Protein AF-M5T708-F1 (afdb_monomer)

pLDDT: mean 70.86, std 19.53, range [27.34, 96.56]

Radius of gyration: 54.2 Å; Cα contacts (8 Å, |Δi|>4): 271; chains: 1; bounding box: 134×101×184 Å

Structure (mmCIF, N/CA/C/O backbone):
data_AF-M5T708-F1
#
_entry.id   AF-M5T708-F1
#
loop_
_atom_site.group_PDB
_atom_site.id
_atom_site.type_symbol
_atom_site.label_atom_id
_atom_site.label_alt_id
_atom_site.label_comp_id
_atom_site.label_asym_id
_atom_site.label_entity_id
_atom_site.label_seq_id
_atom_site.pdbx_PDB_ins_code
_atom_site.Cartn_x
_atom_site.Cartn_y
_atom_site.Cartn_z
_atom_site.occupancy
_atom_site.B_iso_or_equiv
_atom_site.auth_seq_id
_atom_site.auth_comp_id
_atom_site.auth_asym_id
_atom_site.auth_atom_id
_atom_site.pdbx_PDB_model_num
ATOM 1 N N . MET A 1 1 ? 35.215 12.117 -60.799 1.00 65.81 1 MET A N 1
ATOM 2 C CA . MET A 1 1 ? 34.927 12.208 -59.351 1.00 65.81 1 MET A CA 1
ATOM 3 C C . MET A 1 1 ? 35.891 11.273 -58.644 1.00 65.81 1 MET A C 1
ATOM 5 O O . MET A 1 1 ? 35.954 10.116 -59.030 1.00 65.81 1 MET A O 1
ATOM 9 N N . ASP A 1 2 ? 36.689 11.785 -57.706 1.00 77.38 2 ASP A N 1
ATOM 10 C CA . ASP A 1 2 ? 37.780 11.027 -57.078 1.00 77.38 2 ASP A CA 1
ATOM 11 C C . ASP A 1 2 ? 37.228 9.922 -56.169 1.00 77.38 2 ASP A C 1
ATOM 13 O O . ASP A 1 2 ? 36.630 10.202 -55.129 1.00 77.38 2 ASP A O 1
ATOM 17 N N . GLU A 1 3 ? 37.458 8.663 -56.528 1.00 80.19 3 GLU A N 1
ATOM 18 C CA . GLU A 1 3 ? 36.994 7.487 -55.778 1.00 80.19 3 GLU A CA 1
ATOM 19 C C . GLU A 1 3 ? 37.507 7.463 -54.324 1.00 80.19 3 GLU A C 1
ATOM 21 O O . GLU A 1 3 ? 36.832 6.994 -53.406 1.00 80.19 3 GLU A O 1
ATOM 26 N N . ASN A 1 4 ? 38.657 8.094 -54.084 1.00 78.31 4 ASN A N 1
ATOM 27 C CA . ASN A 1 4 ? 39.236 8.267 -52.753 1.00 78.31 4 ASN A CA 1
ATOM 28 C C . ASN A 1 4 ? 38.406 9.198 -51.849 1.00 78.31 4 ASN A C 1
ATOM 30 O O . ASN A 1 4 ? 38.352 8.975 -50.640 1.00 78.31 4 ASN A O 1
ATOM 34 N N . LYS A 1 5 ? 37.709 10.201 -52.408 1.00 78.19 5 LYS A N 1
ATOM 35 C CA . LYS A 1 5 ? 36.825 11.089 -51.628 1.00 78.19 5 LYS A CA 1
ATOM 36 C C . LYS A 1 5 ? 35.564 10.361 -51.160 1.00 78.19 5 LYS A C 1
ATOM 38 O O . LYS A 1 5 ? 35.101 10.604 -50.049 1.00 78.19 5 LYS A O 1
ATOM 43 N N . LEU A 1 6 ? 35.046 9.433 -51.969 1.00 82.69 6 LEU A N 1
ATOM 44 C CA . LEU A 1 6 ? 33.891 8.607 -51.604 1.00 82.69 6 LEU A CA 1
ATOM 45 C C . LEU A 1 6 ? 34.240 7.616 -50.488 1.00 82.69 6 LEU A C 1
ATOM 47 O O . LEU A 1 6 ? 33.521 7.537 -49.496 1.00 82.69 6 LEU A O 1
ATOM 51 N N . ARG A 1 7 ? 35.376 6.916 -50.597 1.00 83.81 7 ARG A N 1
ATOM 52 C CA . ARG A 1 7 ? 35.823 5.954 -49.572 1.00 83.81 7 ARG A CA 1
ATOM 53 C C . ARG A 1 7 ? 36.089 6.623 -48.218 1.00 83.81 7 ARG A C 1
ATOM 55 O O . ARG A 1 7 ? 35.725 6.067 -47.185 1.00 83.81 7 ARG A O 1
ATOM 62 N N . PHE A 1 8 ? 36.652 7.834 -48.217 1.00 89.19 8 PHE A N 1
ATOM 63 C CA . PHE A 1 8 ? 36.848 8.618 -46.994 1.00 89.19 8 PHE A CA 1
ATOM 64 C C . PHE A 1 8 ? 35.517 9.059 -46.365 1.00 89.19 8 PHE A C 1
ATOM 66 O O . PHE A 1 8 ? 35.320 8.886 -45.163 1.00 89.19 8 PHE A O 1
ATOM 73 N N . GLY A 1 9 ? 34.575 9.562 -47.172 1.00 84.62 9 GLY A N 1
ATOM 74 C CA . GLY A 1 9 ? 33.250 9.968 -46.690 1.00 84.62 9 GLY A CA 1
ATOM 75 C C . GLY A 1 9 ? 32.458 8.814 -46.066 1.00 84.62 9 GLY A C 1
ATOM 76 O O . GLY A 1 9 ? 31.855 8.983 -45.007 1.00 84.62 9 GLY A O 1
ATOM 77 N N . VAL A 1 10 ? 32.521 7.622 -46.670 1.00 92.06 10 VAL A N 1
ATOM 78 C CA . VAL A 1 10 ? 31.885 6.413 -46.119 1.00 92.06 10 VAL A CA 1
ATOM 79 C C . VAL A 1 10 ? 32.538 6.000 -44.797 1.00 92.06 10 VAL A C 1
ATOM 81 O O . VAL A 1 10 ? 31.828 5.676 -43.849 1.00 92.06 10 VAL A O 1
ATOM 84 N N . GLY A 1 11 ? 33.869 6.073 -44.687 1.00 92.00 11 GLY A N 1
ATOM 85 C CA . GLY A 1 11 ? 34.576 5.764 -43.439 1.00 92.00 11 GLY A CA 1
ATOM 86 C C . GLY A 1 11 ? 34.154 6.663 -42.271 1.00 92.00 11 GLY A C 1
ATOM 87 O O . GLY A 1 11 ? 33.859 6.167 -41.185 1.00 92.00 11 GLY A O 1
ATOM 88 N N . VAL A 1 12 ? 34.050 7.976 -42.505 1.00 95.81 12 VAL A N 1
ATOM 89 C CA . VAL A 1 12 ? 33.601 8.939 -41.483 1.00 95.81 12 VAL A CA 1
ATOM 90 C C . VAL A 1 12 ? 32.153 8.676 -41.062 1.00 95.81 12 VAL A C 1
ATOM 92 O O . VAL A 1 12 ? 31.853 8.709 -39.870 1.00 95.81 12 VAL A O 1
ATOM 95 N N . LEU A 1 13 ? 31.266 8.356 -42.011 1.00 94.44 13 LEU A N 1
ATOM 96 C CA . LEU A 1 13 ? 29.866 8.035 -41.721 1.00 94.44 13 LEU A CA 1
ATOM 97 C C . LEU A 1 13 ? 29.739 6.803 -40.813 1.00 94.44 13 LEU A C 1
ATOM 99 O O . LEU A 1 13 ? 28.973 6.826 -39.854 1.00 94.44 13 LEU A O 1
ATOM 103 N N . VAL A 1 14 ? 30.502 5.741 -41.091 1.00 96.44 14 VAL A N 1
ATOM 104 C CA . VAL A 1 14 ? 30.469 4.503 -40.297 1.00 96.44 14 VAL A CA 1
ATOM 105 C C . VAL A 1 14 ? 30.963 4.755 -38.872 1.00 96.44 14 VAL A C 1
ATOM 107 O O . VAL A 1 14 ? 30.324 4.315 -37.919 1.00 96.44 14 VAL A O 1
ATOM 110 N N . ILE A 1 15 ? 32.051 5.512 -38.705 1.00 96.56 15 ILE A N 1
ATOM 111 C CA . ILE A 1 15 ? 32.574 5.861 -37.375 1.00 96.56 15 ILE A CA 1
ATOM 112 C C . ILE A 1 15 ? 31.573 6.734 -36.609 1.00 96.56 15 ILE A C 1
ATOM 114 O O . ILE A 1 15 ? 31.334 6.492 -35.426 1.00 96.56 15 ILE A O 1
ATOM 118 N N . ALA A 1 16 ? 30.943 7.706 -37.274 1.00 95.94 16 ALA A N 1
ATOM 119 C CA . ALA A 1 16 ? 29.907 8.535 -36.666 1.00 95.94 16 ALA A CA 1
ATOM 120 C C . ALA A 1 16 ? 28.685 7.702 -36.245 1.00 95.94 16 ALA A C 1
ATOM 122 O O . ALA A 1 16 ? 28.181 7.882 -35.140 1.00 95.94 16 ALA A O 1
ATOM 123 N N . ALA A 1 17 ? 28.245 6.752 -37.076 1.00 96.06 17 ALA A N 1
ATOM 124 C CA . ALA A 1 17 ? 27.129 5.863 -36.762 1.00 96.06 17 ALA A CA 1
ATOM 125 C C . ALA A 1 17 ? 27.429 4.956 -35.558 1.00 96.06 17 ALA A C 1
ATOM 127 O O . ALA A 1 17 ? 26.584 4.814 -34.676 1.00 96.06 17 ALA A O 1
ATOM 128 N N . ILE A 1 18 ? 28.642 4.396 -35.476 1.00 96.31 18 ILE A N 1
ATOM 129 C CA . ILE A 1 18 ? 29.081 3.603 -34.318 1.00 96.31 18 ILE A CA 1
ATOM 130 C C . ILE A 1 18 ? 29.155 4.485 -33.066 1.00 96.31 18 ILE A C 1
ATOM 132 O O . ILE A 1 18 ? 28.648 4.095 -32.018 1.00 96.31 18 ILE A O 1
ATOM 136 N N . GLY A 1 19 ? 29.729 5.687 -33.171 1.00 95.88 19 GLY A N 1
ATOM 137 C CA . GLY A 1 19 ? 29.825 6.632 -32.057 1.00 95.88 19 GLY A CA 1
ATOM 138 C C . GLY A 1 19 ? 28.454 7.038 -31.514 1.00 95.88 19 GLY A C 1
ATOM 139 O O . GLY A 1 19 ? 28.223 6.968 -30.309 1.00 95.88 19 GLY A O 1
ATOM 140 N N . ILE A 1 20 ? 27.516 7.378 -32.402 1.00 95.12 20 ILE A N 1
ATOM 141 C CA . ILE A 1 20 ? 26.125 7.665 -32.035 1.00 95.12 20 ILE A CA 1
ATOM 142 C C . ILE A 1 20 ? 25.473 6.425 -31.413 1.00 95.12 20 ILE A C 1
ATOM 144 O O . ILE A 1 20 ? 24.814 6.553 -30.389 1.00 95.12 20 ILE A O 1
ATOM 148 N N . GLY A 1 21 ? 25.691 5.227 -31.964 1.00 90.94 21 GLY A N 1
ATOM 149 C CA . GLY A 1 21 ? 25.166 3.977 -31.409 1.00 90.94 21 GLY A CA 1
ATOM 150 C C . GLY A 1 21 ? 25.644 3.705 -29.980 1.00 90.94 21 GLY A C 1
ATOM 151 O O . GLY A 1 21 ? 24.837 3.357 -29.118 1.00 90.94 21 GLY A O 1
ATOM 152 N N . VAL A 1 22 ? 26.928 3.934 -29.693 1.00 89.31 22 VAL A N 1
ATOM 153 C CA . VAL A 1 22 ? 27.482 3.826 -28.334 1.00 89.31 22 VAL A CA 1
ATOM 154 C C . VAL A 1 22 ? 26.842 4.868 -27.417 1.00 89.31 22 VAL A C 1
ATOM 156 O O . VAL A 1 22 ? 26.322 4.505 -26.365 1.00 89.31 22 VAL A O 1
ATOM 159 N N . ILE A 1 23 ? 26.795 6.139 -27.828 1.00 89.38 23 ILE A N 1
ATOM 160 C CA . ILE A 1 23 ? 26.180 7.220 -27.040 1.00 89.38 23 ILE A CA 1
ATOM 161 C C . ILE A 1 23 ? 24.705 6.921 -26.745 1.00 89.38 23 ILE A C 1
ATOM 163 O O . ILE A 1 23 ? 24.274 7.073 -25.606 1.00 89.38 23 ILE A O 1
ATOM 167 N N . LEU A 1 24 ? 23.940 6.453 -27.734 1.00 89.38 24 LEU A N 1
ATOM 168 C CA . LEU A 1 24 ? 22.538 6.074 -27.562 1.00 89.38 24 LEU A CA 1
ATOM 169 C C . LEU A 1 24 ? 22.381 4.863 -26.640 1.00 89.38 24 LEU A C 1
ATOM 171 O O . LEU A 1 24 ? 21.472 4.851 -25.820 1.00 89.38 24 LEU A O 1
ATOM 175 N N . THR A 1 25 ? 23.279 3.878 -26.710 1.00 83.25 25 THR A N 1
ATOM 176 C CA . THR A 1 25 ? 23.277 2.727 -25.789 1.00 83.25 25 THR A CA 1
ATOM 177 C C . THR A 1 25 ? 23.507 3.169 -24.338 1.00 83.25 25 THR A C 1
ATOM 179 O O . THR A 1 25 ? 22.864 2.649 -23.423 1.00 83.25 25 THR A O 1
ATOM 182 N N . PHE A 1 26 ? 24.376 4.164 -24.121 1.00 76.88 26 PHE A N 1
ATOM 183 C CA . PHE A 1 26 ? 24.578 4.790 -22.810 1.00 76.88 26 PHE A CA 1
ATOM 184 C C . PHE A 1 26 ? 23.374 5.644 -22.377 1.00 76.88 26 PHE A C 1
ATOM 186 O O . PHE A 1 26 ? 22.957 5.552 -21.225 1.00 76.88 26 PHE A O 1
ATOM 193 N N . LEU A 1 27 ? 22.786 6.435 -23.285 1.00 77.12 27 LEU A N 1
ATOM 194 C CA . LEU A 1 27 ? 21.664 7.339 -22.997 1.00 77.12 27 LEU A CA 1
ATOM 195 C C . LEU A 1 27 ? 20.353 6.590 -22.709 1.00 77.12 27 LEU A C 1
ATOM 197 O O . LEU A 1 27 ? 19.624 6.967 -21.798 1.00 77.12 27 LEU A O 1
ATOM 201 N N . PHE A 1 28 ? 20.071 5.511 -23.444 1.00 77.62 28 PHE A N 1
ATOM 202 C CA . PHE A 1 28 ? 18.919 4.636 -23.203 1.00 77.62 28 PHE A CA 1
ATOM 203 C C . PHE A 1 28 ? 19.141 3.644 -22.056 1.00 77.62 28 PHE A C 1
ATOM 205 O O . PHE A 1 28 ? 18.260 2.840 -21.761 1.00 77.62 28 PHE A O 1
ATOM 212 N N . GLY A 1 29 ? 20.292 3.704 -21.379 1.00 57.59 29 GLY A N 1
ATOM 213 C CA . GLY A 1 29 ? 20.465 3.032 -20.098 1.00 57.59 29 GLY A CA 1
ATOM 214 C C . GLY A 1 29 ? 20.441 1.503 -20.172 1.00 57.59 29 GLY A C 1
ATOM 215 O O . GLY A 1 29 ? 20.159 0.858 -19.168 1.00 57.59 29 GLY A O 1
ATOM 216 N N . ALA A 1 30 ? 20.791 0.897 -21.311 1.00 57.97 30 ALA A N 1
ATOM 217 C CA . ALA A 1 30 ? 20.932 -0.561 -21.400 1.00 57.97 30 ALA A CA 1
ATOM 218 C C . ALA A 1 30 ? 22.165 -1.090 -20.630 1.00 57.97 30 ALA A C 1
ATOM 220 O O . ALA A 1 30 ? 22.247 -2.276 -20.322 1.00 57.97 30 ALA A O 1
ATOM 221 N N . PHE A 1 31 ? 23.122 -0.218 -20.292 1.00 52.19 31 PHE A N 1
ATOM 222 C CA . PHE A 1 31 ? 24.344 -0.573 -19.562 1.00 52.19 31 PHE A CA 1
ATOM 223 C C . PHE A 1 31 ? 24.228 -0.607 -18.016 1.00 52.19 31 PHE A C 1
ATOM 225 O O . PHE A 1 31 ? 24.833 -1.499 -17.419 1.00 52.19 31 PHE A O 1
ATOM 232 N N . PRO A 1 32 ? 23.466 0.270 -17.315 1.00 53.56 32 PRO A N 1
ATOM 233 C CA . PRO A 1 32 ? 23.330 0.188 -15.853 1.00 53.56 32 PRO A CA 1
ATOM 234 C C . PRO A 1 32 ? 22.730 -1.128 -15.332 1.00 53.56 32 PRO A C 1
ATOM 236 O O . PRO A 1 32 ? 23.045 -1.514 -14.210 1.00 53.56 32 PRO A O 1
ATOM 239 N N . ALA A 1 33 ? 21.958 -1.859 -16.144 1.00 55.50 33 ALA A N 1
ATOM 240 C CA . ALA A 1 33 ? 21.425 -3.176 -15.776 1.00 55.50 33 ALA A CA 1
ATOM 241 C C . ALA A 1 33 ? 22.508 -4.264 -15.606 1.00 55.50 33 ALA A C 1
ATOM 243 O O . ALA A 1 33 ? 22.257 -5.281 -14.972 1.00 55.50 33 ALA A O 1
ATOM 244 N N . ILE A 1 34 ? 23.710 -4.066 -16.160 1.00 54.88 34 ILE A N 1
ATOM 245 C CA . ILE A 1 34 ? 24.816 -5.038 -16.081 1.00 54.88 34 ILE A CA 1
ATOM 246 C C . ILE A 1 34 ? 25.791 -4.688 -14.944 1.00 54.88 34 ILE A C 1
ATOM 248 O O . ILE A 1 34 ? 26.519 -5.557 -14.462 1.00 54.88 34 ILE A O 1
ATOM 252 N N . LEU A 1 35 ? 25.822 -3.425 -14.499 1.00 61.12 35 LEU A N 1
ATOM 253 C CA . LEU A 1 35 ? 26.769 -2.960 -13.480 1.00 61.12 35 LEU A CA 1
ATOM 254 C C . LEU A 1 35 ? 26.179 -2.950 -12.064 1.00 61.12 35 LEU A C 1
ATOM 256 O O . LEU A 1 35 ? 26.911 -3.178 -11.098 1.00 61.12 35 LEU A O 1
ATOM 260 N N . ASN A 1 36 ? 24.871 -2.727 -11.930 1.00 63.16 36 ASN A N 1
ATOM 261 C CA . ASN A 1 36 ? 24.206 -2.844 -10.642 1.00 63.16 36 ASN A CA 1
ATOM 262 C C . ASN A 1 36 ? 23.998 -4.323 -10.335 1.00 63.16 36 ASN A C 1
ATOM 264 O O . ASN A 1 36 ? 23.251 -5.020 -11.016 1.00 63.16 36 ASN A O 1
ATOM 268 N N . ARG A 1 37 ? 24.697 -4.815 -9.310 1.00 78.94 37 ARG A N 1
ATOM 269 C CA . ARG A 1 37 ? 24.432 -6.144 -8.766 1.00 78.94 37 ARG A CA 1
ATOM 270 C C . ARG A 1 37 ? 23.042 -6.083 -8.146 1.00 78.94 37 ARG A C 1
ATOM 272 O O . ARG A 1 37 ? 22.867 -5.444 -7.116 1.00 78.94 37 ARG A O 1
ATOM 279 N N . GLU A 1 38 ? 22.072 -6.703 -8.794 1.00 87.38 38 GLU A N 1
ATOM 280 C CA . GLU A 1 38 ? 20.733 -6.899 -8.254 1.00 87.38 38 GLU A CA 1
ATOM 281 C C . GLU A 1 38 ? 20.582 -8.373 -7.857 1.00 87.38 38 GLU A C 1
ATOM 283 O O . GLU A 1 38 ? 21.207 -9.254 -8.452 1.00 87.38 38 GLU A O 1
ATOM 288 N N . TYR A 1 39 ? 19.789 -8.643 -6.825 1.00 91.06 39 TYR A N 1
ATOM 289 C CA . TYR A 1 39 ? 19.299 -9.986 -6.529 1.00 91.06 39 TYR A CA 1
ATOM 290 C C . TYR A 1 39 ? 17.790 -10.007 -6.729 1.00 91.06 39 TYR A C 1
ATOM 292 O O . TYR A 1 39 ? 17.096 -9.021 -6.480 1.00 91.06 39 TYR A O 1
ATOM 300 N N . THR A 1 40 ? 17.288 -11.123 -7.229 1.00 92.00 40 THR A N 1
ATOM 301 C CA . THR A 1 40 ? 15.877 -11.293 -7.549 1.00 92.00 40 THR A CA 1
ATOM 302 C C . THR A 1 40 ? 15.169 -12.030 -6.427 1.00 92.00 40 THR A C 1
ATOM 304 O O . THR A 1 40 ? 15.715 -12.977 -5.869 1.00 92.00 40 THR A O 1
ATOM 307 N N . LEU A 1 41 ? 13.963 -11.587 -6.090 1.00 93.75 41 LEU A N 1
ATOM 308 C CA . LEU A 1 41 ? 13.084 -12.225 -5.113 1.00 93.75 41 LEU A CA 1
ATOM 309 C C . LEU A 1 41 ? 11.742 -12.503 -5.764 1.00 93.75 41 LEU A C 1
ATOM 311 O O . LEU A 1 41 ? 11.220 -11.649 -6.474 1.00 93.75 41 LEU A O 1
ATOM 315 N N . THR A 1 42 ? 11.159 -13.662 -5.499 1.00 94.94 42 THR A N 1
ATOM 316 C CA . THR A 1 42 ? 9.852 -14.023 -6.040 1.00 94.94 42 THR A CA 1
ATOM 317 C C . THR A 1 42 ? 8.857 -14.155 -4.899 1.00 94.94 42 THR A C 1
ATOM 319 O O . THR A 1 42 ? 8.969 -15.046 -4.064 1.00 94.94 42 THR A O 1
ATOM 322 N N . VAL A 1 43 ? 7.869 -13.268 -4.844 1.00 94.69 43 VAL A N 1
ATOM 323 C CA . VAL A 1 43 ? 6.909 -13.214 -3.737 1.00 94.69 43 VAL A CA 1
ATOM 324 C C . VAL A 1 43 ? 5.504 -13.449 -4.266 1.00 94.69 43 VAL A C 1
ATOM 326 O O . VAL A 1 43 ? 5.077 -12.806 -5.226 1.00 94.69 43 VAL A O 1
ATOM 329 N N . TYR A 1 44 ? 4.769 -14.352 -3.630 1.00 94.50 44 TYR A N 1
ATOM 330 C CA . TYR A 1 44 ? 3.345 -14.523 -3.881 1.00 94.50 44 TYR A CA 1
ATOM 331 C C . TYR A 1 44 ? 2.499 -13.559 -3.040 1.00 94.50 44 TYR A C 1
ATOM 333 O O . TYR A 1 44 ? 2.760 -13.370 -1.852 1.00 94.50 44 TYR A O 1
ATOM 341 N N . PHE A 1 45 ? 1.459 -13.013 -3.669 1.00 93.88 45 PHE A N 1
ATOM 342 C CA . PHE A 1 45 ? 0.402 -12.228 -3.040 1.00 93.88 45 PHE A CA 1
ATOM 343 C C . PHE A 1 45 ? -0.969 -12.675 -3.551 1.00 93.88 45 PHE A C 1
ATOM 345 O O . PHE A 1 45 ? -1.122 -13.024 -4.723 1.00 93.88 45 PHE A O 1
ATOM 352 N N . ASP A 1 46 ? -2.000 -12.559 -2.715 1.00 91.94 46 ASP A N 1
ATOM 353 C CA . ASP A 1 46 ? -3.383 -12.829 -3.134 1.00 91.94 46 ASP A CA 1
ATOM 354 C C . ASP A 1 46 ? -3.893 -11.812 -4.174 1.00 91.94 46 ASP A C 1
ATOM 356 O O . ASP A 1 46 ? -4.721 -12.134 -5.024 1.00 91.94 46 ASP A O 1
ATOM 360 N N . SER A 1 47 ? -3.377 -10.578 -4.145 1.00 89.31 47 SER A N 1
ATOM 361 C CA . SER A 1 47 ? -3.701 -9.504 -5.091 1.00 89.31 47 SER A CA 1
ATOM 362 C C . SER A 1 47 ? -2.545 -8.502 -5.181 1.00 89.31 47 SER A C 1
ATOM 364 O O . SER A 1 47 ? -1.979 -8.127 -4.158 1.00 89.31 47 SER A O 1
ATOM 366 N N . ALA A 1 48 ? -2.228 -8.038 -6.395 1.00 92.06 48 ALA A N 1
ATOM 367 C CA . ALA A 1 48 ? -1.264 -6.956 -6.659 1.00 92.06 48 ALA A CA 1
ATOM 368 C C . ALA A 1 48 ? -1.945 -5.685 -7.180 1.00 92.06 48 ALA A C 1
ATOM 370 O O . ALA A 1 48 ? -1.376 -4.939 -7.971 1.00 92.06 48 ALA A O 1
ATOM 371 N N . GLU A 1 49 ? -3.191 -5.456 -6.776 1.00 89.12 49 GLU A N 1
ATOM 372 C CA . GLU A 1 49 ? -3.892 -4.212 -7.090 1.00 89.12 49 GLU A CA 1
ATOM 373 C C . GLU A 1 49 ? -3.051 -2.990 -6.694 1.00 89.12 49 GLU A C 1
ATOM 375 O O . GLU A 1 49 ? -2.420 -2.980 -5.636 1.00 89.12 49 GLU A O 1
ATOM 380 N N . GLY A 1 50 ? -3.010 -1.991 -7.577 1.00 87.81 50 GLY A N 1
ATOM 381 C CA . GLY A 1 50 ? -2.216 -0.775 -7.395 1.00 87.81 50 GLY A CA 1
ATOM 382 C C . GLY A 1 50 ? -0.702 -0.953 -7.579 1.00 87.81 50 GLY A C 1
ATOM 383 O O . GLY A 1 50 ? 0.025 0.039 -7.527 1.00 87.81 50 GLY A O 1
ATOM 384 N N . ILE A 1 51 ? -0.201 -2.172 -7.817 1.00 93.12 51 ILE A N 1
ATOM 385 C CA . ILE A 1 51 ? 1.208 -2.434 -8.135 1.00 93.12 51 ILE A CA 1
ATOM 386 C C . ILE A 1 51 ? 1.378 -2.631 -9.641 1.00 93.12 51 ILE A C 1
ATOM 388 O O . ILE A 1 51 ? 0.672 -3.410 -10.275 1.00 93.12 51 ILE A O 1
ATOM 392 N N . ASN A 1 52 ? 2.371 -1.949 -10.205 1.00 92.31 52 ASN A N 1
ATOM 393 C CA . ASN A 1 52 ? 2.719 -2.015 -11.615 1.00 92.31 52 ASN A CA 1
ATOM 394 C C . ASN A 1 52 ? 4.155 -2.521 -11.791 1.00 92.31 52 ASN A C 1
ATOM 396 O O . ASN A 1 52 ? 4.977 -2.502 -10.869 1.00 92.31 52 ASN A O 1
ATOM 400 N N . THR A 1 53 ? 4.495 -2.926 -13.014 1.00 92.31 53 THR A N 1
ATOM 401 C CA . THR A 1 53 ? 5.899 -3.123 -13.389 1.00 92.31 53 THR A CA 1
ATOM 402 C C . THR A 1 53 ? 6.673 -1.831 -13.131 1.00 92.31 53 THR A C 1
ATOM 404 O O . THR A 1 53 ? 6.205 -0.749 -13.485 1.00 92.31 53 THR A O 1
ATOM 407 N N . ASN A 1 54 ? 7.863 -1.945 -12.546 1.00 90.88 54 ASN A N 1
ATOM 408 C CA . ASN A 1 54 ? 8.722 -0.844 -12.107 1.00 90.88 54 ASN A CA 1
ATOM 409 C C . ASN A 1 54 ? 8.231 -0.062 -10.868 1.00 90.88 54 ASN A C 1
ATOM 411 O O . ASN A 1 54 ? 8.872 0.926 -10.499 1.00 90.88 54 ASN A O 1
ATOM 415 N N . SER A 1 55 ? 7.164 -0.503 -10.183 1.00 92.88 55 SER A N 1
ATOM 416 C CA . SER A 1 55 ? 6.795 0.047 -8.870 1.00 92.88 55 SER A CA 1
ATOM 417 C C . SER A 1 55 ? 7.980 -0.038 -7.897 1.00 92.88 55 SER A C 1
ATOM 419 O O . SER A 1 55 ? 8.679 -1.059 -7.872 1.00 92.88 55 SER A O 1
ATOM 421 N N . PRO A 1 56 ? 8.252 1.017 -7.107 1.00 93.25 56 PRO A N 1
ATOM 422 C CA . PRO A 1 56 ? 9.375 1.023 -6.182 1.00 93.25 56 PRO A CA 1
ATOM 423 C C . PRO A 1 56 ? 9.131 0.046 -5.029 1.00 93.25 56 PRO A C 1
ATOM 425 O O . PRO A 1 56 ? 8.035 -0.007 -4.474 1.00 93.25 56 PRO A O 1
ATOM 428 N N . VAL A 1 57 ? 10.181 -0.686 -4.657 1.00 95.00 57 VAL A N 1
ATOM 429 C CA . VAL A 1 57 ? 10.204 -1.500 -3.438 1.00 95.00 57 VAL A CA 1
ATOM 430 C C . VAL A 1 57 ? 10.933 -0.714 -2.367 1.00 95.00 57 VAL A C 1
ATOM 432 O O . VAL A 1 57 ? 12.070 -0.281 -2.584 1.00 95.00 57 VAL A O 1
ATOM 435 N N . LEU A 1 58 ? 10.271 -0.493 -1.237 1.00 94.44 58 LEU A N 1
ATOM 436 C CA . LEU A 1 58 ? 10.754 0.368 -0.166 1.00 94.44 58 LEU A CA 1
ATOM 437 C C . LEU A 1 58 ? 11.048 -0.439 1.102 1.00 94.44 58 LEU A C 1
ATOM 439 O O . LEU A 1 58 ? 10.463 -1.490 1.335 1.00 94.44 58 LEU A O 1
ATOM 443 N N . ARG A 1 59 ? 11.917 0.090 1.956 1.00 93.44 59 ARG A N 1
ATOM 444 C CA . ARG A 1 59 ? 12.008 -0.263 3.375 1.00 93.44 59 ARG A 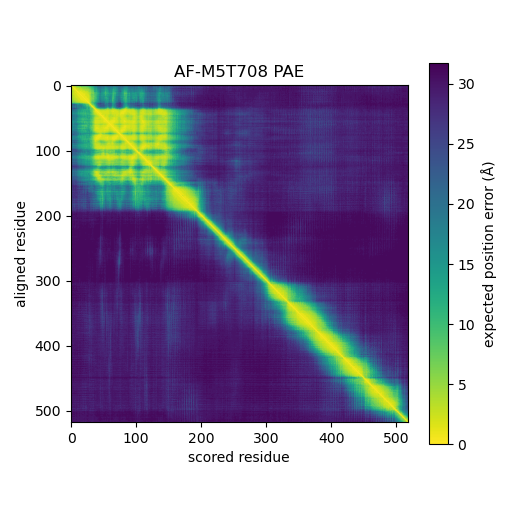CA 1
ATOM 445 C C . ARG A 1 59 ? 12.142 1.028 4.156 1.00 93.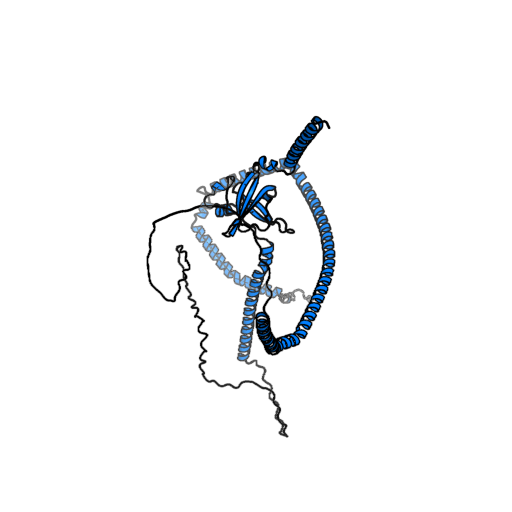44 59 ARG A C 1
ATOM 447 O O . ARG A 1 59 ? 13.021 1.826 3.837 1.00 93.44 59 ARG A O 1
ATOM 454 N N . ASP A 1 60 ? 11.286 1.225 5.154 1.00 89.31 60 ASP A N 1
ATOM 455 C CA . ASP A 1 60 ? 11.292 2.424 6.001 1.00 89.31 60 ASP A CA 1
ATOM 456 C C . ASP A 1 60 ? 11.313 3.732 5.166 1.00 89.31 60 ASP A C 1
ATOM 458 O O . ASP A 1 60 ? 11.999 4.698 5.493 1.00 89.31 60 ASP A O 1
ATOM 462 N N . GLY A 1 61 ? 10.615 3.740 4.020 1.00 88.50 61 GLY A N 1
ATOM 463 C CA . GLY A 1 61 ? 10.565 4.862 3.070 1.00 88.50 61 GLY A CA 1
ATOM 464 C C . GLY A 1 61 ? 11.749 4.985 2.096 1.00 88.50 61 GLY A C 1
ATOM 465 O O . GLY A 1 61 ? 11.698 5.802 1.176 1.00 88.50 61 GLY A O 1
ATOM 466 N N . VAL A 1 62 ? 12.797 4.169 2.234 1.00 91.81 62 VAL A N 1
ATOM 467 C CA . VAL A 1 62 ? 13.970 4.164 1.345 1.00 91.81 62 VAL A CA 1
ATOM 468 C C . VAL A 1 62 ? 13.785 3.143 0.229 1.00 91.81 62 VAL A C 1
ATOM 470 O O . VAL A 1 62 ? 13.474 1.983 0.487 1.00 91.81 62 VAL A O 1
ATOM 473 N N . LYS A 1 63 ? 14.016 3.549 -1.024 1.00 93.19 63 LYS A N 1
ATOM 474 C CA . LYS A 1 63 ? 13.965 2.641 -2.176 1.00 93.19 63 LYS A CA 1
ATOM 475 C C . LYS A 1 63 ? 15.123 1.644 -2.134 1.00 93.19 63 LYS A C 1
ATOM 477 O O . LYS A 1 63 ? 16.279 2.043 -2.216 1.00 93.19 63 LYS A O 1
ATOM 482 N N . ILE A 1 64 ? 14.786 0.358 -2.077 1.00 94.50 64 ILE A N 1
ATOM 483 C CA . ILE A 1 64 ? 15.727 -0.774 -2.041 1.00 94.50 64 ILE A CA 1
ATOM 484 C C . ILE A 1 64 ? 15.601 -1.701 -3.259 1.00 94.50 64 ILE A C 1
ATOM 486 O O . ILE A 1 64 ? 16.356 -2.660 -3.392 1.00 94.50 64 ILE A O 1
ATOM 490 N N . GLY A 1 65 ? 14.651 -1.429 -4.154 1.00 93.81 65 GLY A N 1
ATOM 491 C CA . GLY A 1 65 ? 14.443 -2.230 -5.352 1.00 93.81 65 GLY A CA 1
ATOM 492 C C . GLY A 1 65 ? 13.289 -1.732 -6.212 1.00 93.81 65 GLY A C 1
ATOM 493 O O . GLY A 1 65 ? 12.810 -0.597 -6.074 1.00 93.81 65 GLY A O 1
ATOM 494 N N . ARG A 1 66 ? 12.842 -2.599 -7.117 1.00 93.75 66 ARG A N 1
ATOM 495 C CA . ARG A 1 66 ? 11.694 -2.383 -8.003 1.00 93.75 66 ARG A CA 1
ATOM 496 C C . ARG A 1 66 ? 11.005 -3.700 -8.343 1.00 93.75 66 ARG A C 1
ATOM 498 O O . ARG A 1 66 ? 11.640 -4.749 -8.372 1.00 93.75 66 ARG A O 1
ATOM 505 N N . VAL A 1 67 ? 9.720 -3.637 -8.660 1.00 95.50 67 VAL A N 1
ATOM 506 C CA . VAL A 1 67 ? 8.997 -4.767 -9.249 1.00 95.50 67 VAL A CA 1
ATOM 507 C C . VAL A 1 67 ? 9.468 -4.940 -10.692 1.00 95.50 67 VAL A C 1
ATOM 509 O O . VAL A 1 67 ? 9.350 -4.019 -11.497 1.00 95.50 67 VAL A O 1
ATOM 512 N N . SER A 1 68 ? 10.036 -6.094 -11.021 1.00 93.81 68 SER A N 1
ATOM 513 C CA . SER A 1 68 ? 10.505 -6.424 -12.368 1.00 93.81 68 SER A CA 1
ATOM 514 C C . SER A 1 68 ? 9.407 -7.052 -13.221 1.00 93.81 68 SER A C 1
ATOM 516 O O . SER A 1 68 ? 9.303 -6.713 -14.395 1.00 93.81 68 SER A O 1
ATOM 518 N N . ASP A 1 69 ? 8.609 -7.955 -12.647 1.00 95.00 69 ASP A N 1
ATOM 519 C CA . ASP A 1 69 ? 7.581 -8.706 -13.374 1.00 95.00 69 ASP A CA 1
ATOM 520 C C . ASP A 1 69 ? 6.397 -9.070 -12.467 1.00 95.00 69 ASP A C 1
ATOM 522 O O . ASP A 1 69 ? 6.548 -9.154 -11.244 1.00 95.00 69 ASP A O 1
ATOM 526 N N . ILE A 1 70 ? 5.222 -9.263 -13.072 1.00 95.56 70 ILE A N 1
ATOM 527 C CA . ILE A 1 70 ? 3.976 -9.639 -12.395 1.00 95.56 70 ILE A CA 1
ATOM 528 C C . ILE A 1 70 ? 3.299 -10.741 -13.213 1.00 95.56 70 ILE A C 1
ATOM 530 O O . ILE A 1 70 ? 2.857 -10.508 -14.337 1.00 95.56 70 ILE A O 1
ATOM 534 N N . GLN A 1 71 ? 3.169 -11.933 -12.632 1.00 95.12 71 GLN A N 1
ATOM 535 C CA . GLN A 1 71 ? 2.562 -13.090 -13.290 1.00 95.12 71 GLN A CA 1
ATOM 536 C C . GLN A 1 71 ? 1.296 -13.532 -12.559 1.00 95.12 71 GLN A C 1
ATOM 538 O O . GLN A 1 71 ? 1.302 -13.757 -11.349 1.00 95.12 71 GLN A O 1
ATOM 543 N N . LEU A 1 72 ? 0.198 -13.689 -13.299 1.00 94.81 72 LEU A N 1
ATOM 544 C CA . LEU A 1 72 ? -1.043 -14.246 -12.765 1.00 94.81 72 LEU A CA 1
ATOM 545 C C . LEU A 1 72 ? -0.934 -15.771 -12.683 1.00 94.81 72 LEU A C 1
ATOM 547 O O . LEU A 1 72 ? -0.538 -16.417 -13.654 1.00 94.81 72 LEU A O 1
ATOM 551 N N . ARG A 1 73 ? -1.327 -16.357 -11.549 1.00 92.56 73 ARG A N 1
ATOM 552 C CA . ARG A 1 73 ? -1.328 -17.815 -11.388 1.00 92.56 73 ARG A CA 1
ATOM 553 C C . ARG A 1 73 ? -2.709 -18.396 -11.717 1.00 92.56 73 ARG A C 1
ATOM 555 O O . ARG A 1 73 ? -3.711 -17.829 -11.285 1.00 92.56 73 ARG A O 1
ATOM 562 N N . PRO A 1 74 ? -2.793 -19.551 -12.406 1.00 89.50 74 PRO A N 1
ATOM 563 C CA . PRO A 1 74 ? -4.072 -20.203 -12.715 1.00 89.50 74 PRO A CA 1
ATOM 564 C C . PRO A 1 74 ? -4.891 -20.583 -11.474 1.00 89.50 74 PRO A C 1
ATOM 566 O O . PRO A 1 74 ? -6.115 -20.625 -11.529 1.00 89.50 74 PRO A O 1
ATOM 569 N N . GLU A 1 75 ? -4.211 -20.859 -10.361 1.00 88.94 75 GLU A N 1
ATOM 570 C CA . GLU A 1 75 ? -4.808 -21.263 -9.082 1.00 88.94 75 GLU A CA 1
ATOM 571 C C . GLU A 1 75 ? -5.322 -20.074 -8.250 1.00 88.94 75 GLU A C 1
ATOM 573 O O . GLU A 1 75 ? -5.966 -20.279 -7.224 1.00 88.94 75 GLU A O 1
ATOM 578 N N . GLY A 1 76 ? -5.063 -18.838 -8.689 1.00 87.56 76 GLY A N 1
ATOM 579 C CA . GLY A 1 76 ? -5.391 -17.618 -7.957 1.00 87.56 76 GLY A CA 1
ATOM 580 C C . GLY A 1 76 ? -4.166 -16.875 -7.414 1.00 87.56 76 GLY A C 1
ATOM 581 O O . GLY A 1 76 ? -3.090 -17.444 -7.171 1.00 87.56 76 GLY A O 1
ATOM 582 N N . GLY A 1 77 ? -4.355 -15.564 -7.257 1.00 90.50 77 GLY A N 1
ATOM 583 C CA . GLY A 1 77 ? -3.333 -14.601 -6.863 1.00 90.50 77 GLY A CA 1
ATOM 584 C C . GLY A 1 77 ? -2.215 -14.420 -7.893 1.00 90.50 77 GLY A C 1
ATOM 585 O O . GLY A 1 77 ? -2.306 -14.844 -9.049 1.00 90.50 77 GLY A O 1
ATOM 586 N N . VAL A 1 78 ? -1.158 -13.733 -7.477 1.00 94.38 78 VAL A N 1
ATOM 587 C CA . VAL A 1 78 ? -0.119 -13.199 -8.361 1.00 94.38 78 VAL A CA 1
ATOM 588 C C . VAL A 1 78 ? 1.272 -13.429 -7.793 1.00 94.38 78 VAL A C 1
ATOM 590 O O . VAL A 1 78 ? 1.496 -13.407 -6.585 1.00 94.38 78 VAL A O 1
ATOM 593 N N . LEU A 1 79 ? 2.216 -13.652 -8.695 1.00 95.06 79 LEU A N 1
ATOM 594 C CA . LEU A 1 79 ? 3.627 -13.810 -8.406 1.00 95.06 79 LEU A CA 1
ATOM 595 C C . LEU A 1 79 ? 4.349 -12.535 -8.838 1.00 95.06 79 LEU A C 1
ATOM 597 O O . LEU A 1 79 ? 4.329 -12.192 -10.020 1.00 95.06 79 LEU A O 1
ATOM 601 N N . LEU A 1 80 ? 4.970 -11.828 -7.898 1.00 95.88 80 LEU A N 1
ATOM 602 C CA . LEU A 1 80 ? 5.804 -10.673 -8.209 1.00 95.88 80 LEU A CA 1
ATOM 603 C C . LEU A 1 80 ? 7.273 -11.068 -8.182 1.00 95.88 80 LEU A C 1
ATOM 605 O O . LEU A 1 80 ? 7.760 -11.602 -7.186 1.00 95.88 80 LEU A O 1
ATOM 609 N N . THR A 1 81 ? 7.989 -10.730 -9.248 1.00 95.62 81 THR A N 1
ATOM 610 C CA . THR A 1 81 ? 9.450 -10.786 -9.279 1.00 95.62 81 THR A CA 1
ATOM 611 C C . THR A 1 81 ? 9.994 -9.411 -8.923 1.00 95.62 81 THR A C 1
ATOM 613 O O . THR A 1 81 ? 9.753 -8.436 -9.633 1.00 95.62 81 THR A O 1
ATOM 616 N N . LEU A 1 82 ? 10.730 -9.314 -7.823 1.00 95.19 82 LEU A N 1
ATOM 617 C CA . LEU A 1 82 ? 11.344 -8.093 -7.319 1.00 95.19 82 LEU A CA 1
ATOM 618 C C . LEU A 1 82 ? 12.825 -8.089 -7.685 1.00 95.19 82 LEU A C 1
ATOM 620 O O . LEU A 1 82 ? 13.534 -9.047 -7.396 1.00 95.19 82 LEU A O 1
ATOM 624 N N . ALA A 1 83 ? 13.293 -7.005 -8.289 1.00 93.44 83 ALA A N 1
ATOM 625 C CA . ALA A 1 83 ? 14.705 -6.736 -8.502 1.00 93.44 83 ALA A CA 1
ATOM 626 C C . ALA A 1 83 ? 15.209 -5.832 -7.371 1.00 93.44 83 ALA A C 1
ATOM 628 O O . ALA A 1 83 ? 14.832 -4.659 -7.279 1.00 93.44 83 ALA A O 1
ATOM 629 N N . MET A 1 84 ? 16.021 -6.401 -6.484 1.00 93.69 84 MET A N 1
ATOM 630 C CA . MET A 1 84 ? 16.515 -5.770 -5.264 1.00 93.69 84 MET A CA 1
ATOM 631 C C . MET A 1 84 ? 17.971 -5.346 -5.434 1.00 93.69 84 MET A C 1
ATOM 633 O O . MET A 1 84 ? 18.769 -6.073 -6.017 1.00 93.69 84 MET A O 1
ATOM 637 N N . ASP A 1 85 ? 18.344 -4.196 -4.886 1.00 92.12 85 ASP A N 1
ATOM 638 C CA . ASP A 1 85 ? 19.723 -3.706 -4.923 1.00 92.12 85 ASP A CA 1
ATOM 639 C C . ASP A 1 85 ? 20.627 -4.525 -3.980 1.00 92.12 85 ASP A C 1
ATOM 641 O O . ASP A 1 85 ? 20.380 -4.590 -2.775 1.00 92.12 85 ASP A O 1
ATOM 645 N N . ALA A 1 86 ? 21.712 -5.124 -4.489 1.00 86.88 86 ALA A N 1
ATOM 646 C CA . ALA A 1 86 ? 22.627 -5.935 -3.680 1.00 86.88 86 ALA A CA 1
ATOM 647 C C . ALA A 1 86 ? 23.426 -5.139 -2.636 1.00 86.88 86 ALA A C 1
ATOM 649 O O . ALA A 1 86 ? 24.017 -5.757 -1.744 1.00 86.88 86 ALA A O 1
ATOM 650 N N . GLN A 1 87 ? 23.450 -3.802 -2.705 1.00 85.81 87 GLN A N 1
ATOM 651 C CA . GLN A 1 87 ? 23.963 -2.973 -1.606 1.00 85.81 87 GLN A CA 1
ATOM 652 C C . GLN A 1 87 ? 23.096 -3.113 -0.344 1.00 85.81 87 GLN A C 1
ATOM 654 O O . GLN A 1 87 ? 23.599 -3.004 0.774 1.00 85.81 87 GLN A O 1
ATOM 659 N N . HIS A 1 88 ? 21.808 -3.423 -0.517 1.00 85.75 88 HIS A N 1
ATOM 660 C CA . HIS A 1 88 ? 20.804 -3.513 0.534 1.00 85.75 88 HIS A CA 1
ATOM 661 C C . HIS A 1 88 ? 20.345 -4.967 0.721 1.00 85.75 88 HIS A C 1
ATOM 663 O O . HIS A 1 88 ? 19.275 -5.383 0.270 1.00 85.75 88 HIS A O 1
ATOM 669 N N . LYS A 1 89 ? 21.158 -5.764 1.424 1.00 87.00 89 LYS A N 1
ATOM 670 C CA . LYS A 1 89 ? 20.793 -7.144 1.786 1.00 87.00 89 LYS A CA 1
ATOM 671 C C . LYS A 1 89 ? 19.707 -7.155 2.857 1.00 87.00 89 LYS A C 1
ATOM 673 O O . LYS A 1 89 ? 19.943 -6.703 3.976 1.00 87.00 89 LYS A O 1
ATOM 678 N N . MET A 1 90 ? 18.533 -7.671 2.511 1.00 90.00 90 MET A N 1
ATOM 679 C CA . MET A 1 90 ? 17.404 -7.826 3.429 1.00 90.00 90 MET A CA 1
ATOM 680 C C . MET A 1 90 ? 17.450 -9.199 4.107 1.00 90.00 90 MET A C 1
ATOM 682 O O . MET A 1 90 ? 17.945 -10.160 3.521 1.00 90.00 90 MET A O 1
ATOM 686 N N . THR A 1 91 ? 16.951 -9.292 5.338 1.00 91.38 91 THR A N 1
ATOM 687 C CA . THR A 1 91 ? 16.779 -10.562 6.065 1.00 91.38 91 THR A CA 1
ATOM 688 C C . THR A 1 91 ? 15.300 -10.909 6.196 1.00 91.38 91 THR A C 1
ATOM 690 O O . THR A 1 91 ? 14.446 -10.034 6.032 1.00 91.38 91 THR A O 1
ATOM 693 N N . HIS A 1 92 ? 14.996 -12.166 6.519 1.00 89.94 92 HIS A N 1
ATOM 694 C CA . HIS A 1 92 ? 13.618 -12.662 6.611 1.00 89.94 92 HIS A CA 1
ATOM 695 C C . HIS A 1 92 ? 12.808 -12.046 7.762 1.00 89.94 92 HIS A C 1
ATOM 697 O O . HIS A 1 92 ? 11.585 -12.131 7.760 1.00 89.94 92 HIS A O 1
ATOM 703 N N . GLN A 1 93 ? 13.452 -11.340 8.701 1.00 90.88 93 GLN A N 1
ATOM 704 C CA . GLN A 1 93 ? 12.754 -10.494 9.680 1.00 90.88 93 GLN A CA 1
ATOM 705 C C . GLN A 1 93 ? 11.891 -9.396 9.022 1.00 90.88 93 GLN A C 1
ATOM 707 O O . GLN A 1 93 ? 10.989 -8.848 9.660 1.00 90.88 93 GLN A O 1
ATOM 712 N N . TYR A 1 94 ? 12.208 -9.029 7.774 1.00 92.06 94 TYR A N 1
ATOM 713 C CA . TYR A 1 94 ? 11.456 -8.059 6.993 1.00 92.06 94 TYR A CA 1
ATOM 714 C C . TYR A 1 94 ? 10.539 -8.771 6.006 1.00 92.06 94 TYR A C 1
ATOM 716 O O . TYR A 1 94 ? 11.000 -9.495 5.120 1.00 92.06 94 TYR A O 1
ATOM 724 N N . ILE A 1 95 ? 9.244 -8.509 6.131 1.00 92.12 95 ILE A N 1
ATOM 725 C CA . ILE A 1 95 ? 8.194 -9.151 5.349 1.00 92.12 95 ILE A CA 1
ATOM 726 C C . ILE A 1 95 ? 7.671 -8.168 4.300 1.00 92.12 95 ILE A C 1
ATOM 728 O O . ILE A 1 95 ? 7.400 -7.010 4.637 1.00 92.12 95 ILE A O 1
ATOM 732 N N . PRO A 1 96 ? 7.529 -8.601 3.035 1.00 93.62 96 PRO A N 1
ATOM 733 C CA . PRO A 1 96 ? 6.992 -7.760 1.982 1.00 93.62 96 PRO A CA 1
ATOM 734 C C . PRO A 1 96 ? 5.482 -7.566 2.165 1.00 93.62 96 PRO A C 1
ATOM 736 O O . PRO A 1 96 ? 4.716 -8.523 2.299 1.00 93.62 96 PRO A O 1
ATOM 739 N N . GLN A 1 97 ? 5.055 -6.310 2.130 1.00 92.69 97 GLN A N 1
ATOM 740 C CA . GLN A 1 97 ? 3.670 -5.897 2.273 1.00 92.69 97 GLN A CA 1
ATOM 741 C C . GLN A 1 97 ? 3.286 -4.910 1.171 1.00 92.69 97 GLN A C 1
ATOM 743 O O . GLN A 1 97 ? 4.003 -3.946 0.907 1.00 92.69 97 GLN A O 1
ATOM 748 N N . ILE A 1 98 ? 2.136 -5.127 0.537 1.00 92.75 98 ILE A N 1
ATOM 749 C CA . ILE A 1 98 ? 1.528 -4.148 -0.366 1.00 92.75 98 ILE A CA 1
ATOM 750 C C . ILE A 1 98 ? 0.659 -3.226 0.482 1.00 92.75 98 ILE A C 1
ATOM 752 O O . ILE A 1 98 ? -0.380 -3.639 0.992 1.00 92.75 98 ILE A O 1
ATOM 756 N N . GLY A 1 99 ? 1.118 -1.993 0.663 1.00 86.81 99 GLY A N 1
ATOM 757 C CA . GLY A 1 99 ? 0.400 -0.924 1.344 1.00 86.81 99 GLY A CA 1
ATOM 758 C C . GLY A 1 99 ? -0.173 0.101 0.368 1.00 86.81 99 GLY A C 1
ATOM 759 O O . GLY A 1 99 ? -0.027 0.008 -0.854 1.00 86.81 99 GLY A O 1
ATOM 760 N N . ILE A 1 100 ? -0.805 1.129 0.924 1.00 80.50 100 ILE A N 1
ATOM 761 C CA . ILE A 1 100 ? -1.386 2.224 0.146 1.00 80.50 100 ILE A CA 1
ATOM 762 C C . ILE A 1 100 ? -0.285 3.225 -0.164 1.00 80.50 100 ILE A C 1
ATOM 764 O O . ILE A 1 100 ? 0.429 3.692 0.725 1.00 80.50 100 ILE A O 1
ATOM 768 N N . GLY A 1 101 ? -0.145 3.574 -1.433 1.00 75.19 101 GLY A N 1
ATOM 769 C CA . GLY A 1 101 ? 0.842 4.543 -1.859 1.00 75.19 101 GLY A CA 1
ATOM 770 C C . GLY A 1 101 ? 0.317 5.961 -1.807 1.00 75.19 101 GLY A C 1
ATOM 771 O O . GLY A 1 101 ? 0.793 6.776 -1.012 1.00 75.19 101 GLY A O 1
ATOM 772 N N . SER A 1 102 ? -0.611 6.248 -2.709 1.00 73.12 102 SER A N 1
ATOM 773 C CA . SER A 1 102 ? -1.147 7.576 -2.978 1.00 73.12 102 SER A CA 1
ATOM 774 C C . SER A 1 102 ? -2.667 7.522 -2.942 1.00 73.12 102 SER A C 1
ATOM 776 O O . SER A 1 102 ? -3.293 6.845 -3.751 1.00 73.12 102 SER A O 1
ATOM 778 N N . LEU A 1 103 ? -3.260 8.281 -2.021 1.00 69.56 103 LEU A N 1
ATOM 779 C CA . LEU A 1 103 ? -4.714 8.348 -1.838 1.00 69.56 103 LEU A CA 1
ATOM 780 C C . LEU A 1 103 ? -5.448 8.994 -3.018 1.00 69.56 103 LEU A C 1
ATOM 782 O O . LEU A 1 103 ? -6.643 8.790 -3.185 1.00 69.56 103 LEU A O 1
ATOM 786 N N . ILE A 1 104 ? -4.741 9.794 -3.818 1.00 74.06 104 ILE A N 1
ATOM 787 C CA . ILE A 1 104 ? -5.333 10.551 -4.926 1.00 74.06 104 ILE A CA 1
ATOM 788 C C . ILE A 1 104 ? -5.300 9.732 -6.218 1.00 74.06 104 ILE A C 1
ATOM 790 O O . ILE A 1 104 ? -6.242 9.781 -7.002 1.00 74.06 104 ILE A O 1
ATOM 794 N N . THR A 1 105 ? -4.211 8.995 -6.450 1.00 76.00 105 THR A N 1
ATOM 795 C CA . THR A 1 105 ? -4.011 8.231 -7.693 1.00 76.00 105 THR A CA 1
ATOM 796 C C . THR A 1 105 ? -4.404 6.764 -7.564 1.00 76.00 105 THR A C 1
ATOM 798 O O . THR A 1 105 ? -4.597 6.111 -8.583 1.00 76.00 105 THR A O 1
ATOM 801 N N . GLY A 1 106 ? -4.549 6.247 -6.338 1.00 74.38 106 GLY A N 1
ATOM 802 C CA . GLY A 1 106 ? -4.849 4.836 -6.086 1.00 74.38 106 GLY A CA 1
ATOM 803 C C . GLY A 1 106 ? -3.646 3.906 -6.270 1.00 74.38 106 GLY A C 1
ATOM 804 O O . GLY A 1 106 ? -3.808 2.690 -6.243 1.00 74.38 106 GLY A O 1
ATOM 805 N N . ASP A 1 107 ? -2.439 4.452 -6.455 1.00 81.94 107 ASP A N 1
ATOM 806 C CA . ASP A 1 107 ? -1.225 3.643 -6.556 1.00 81.94 107 ASP A CA 1
ATOM 807 C C . ASP A 1 107 ? -0.893 3.008 -5.203 1.00 81.94 107 ASP A C 1
ATOM 809 O O . ASP A 1 107 ? -0.949 3.670 -4.158 1.00 81.94 107 ASP A O 1
ATOM 813 N N . SER A 1 108 ? -0.464 1.750 -5.230 1.00 88.38 108 SER A N 1
ATOM 814 C CA . SER A 1 108 ? 0.021 1.019 -4.061 1.00 88.38 108 SER A CA 1
ATOM 815 C C . SER A 1 108 ? 1.544 1.062 -3.977 1.00 88.38 108 SER A C 1
ATOM 817 O O . SER A 1 108 ? 2.255 1.254 -4.967 1.00 88.38 108 SER A O 1
ATOM 819 N N . LYS A 1 109 ? 2.066 0.885 -2.764 1.00 89.75 109 LYS A N 1
ATOM 820 C CA . LYS A 1 109 ? 3.507 0.777 -2.501 1.00 89.75 109 LYS A CA 1
ATOM 821 C C . LYS A 1 109 ? 3.821 -0.624 -2.008 1.00 89.75 109 LYS A C 1
ATOM 823 O O . LYS A 1 109 ? 3.086 -1.162 -1.187 1.00 89.75 109 LYS A O 1
ATOM 828 N N . LEU A 1 110 ? 4.920 -1.196 -2.494 1.00 94.12 110 LEU A N 1
ATOM 829 C CA . LEU A 1 110 ? 5.466 -2.427 -1.935 1.00 94.12 110 LEU A CA 1
ATOM 830 C C . LEU A 1 110 ? 6.542 -2.063 -0.914 1.00 94.12 110 LEU A C 1
ATOM 832 O O . LEU A 1 110 ? 7.552 -1.453 -1.268 1.00 94.12 110 LEU A O 1
ATOM 836 N N . GLU A 1 111 ? 6.336 -2.445 0.339 1.00 93.94 111 GLU A N 1
ATOM 837 C CA . GLU A 1 111 ? 7.216 -2.096 1.449 1.00 93.94 111 GLU A CA 1
ATOM 838 C C . GLU A 1 111 ? 7.632 -3.341 2.233 1.00 93.94 111 GLU A C 1
ATOM 840 O O . GLU A 1 111 ? 6.828 -4.224 2.508 1.00 93.94 111 GLU A O 1
ATOM 845 N N . PHE A 1 112 ? 8.903 -3.420 2.605 1.00 94.06 112 PHE A N 1
ATOM 846 C CA . PHE A 1 112 ? 9.420 -4.422 3.525 1.00 94.06 112 PHE A CA 1
ATOM 847 C C . PHE A 1 112 ? 9.344 -3.860 4.940 1.00 94.06 112 PHE A C 1
ATOM 849 O O . PHE A 1 112 ? 10.130 -2.981 5.300 1.00 94.06 112 PHE A O 1
ATOM 856 N N . ARG A 1 113 ? 8.412 -4.373 5.747 1.00 92.44 113 ARG A N 1
ATOM 857 C CA . ARG A 1 113 ? 8.274 -3.986 7.157 1.00 92.44 113 ARG A CA 1
ATOM 858 C C . ARG A 1 113 ? 8.900 -5.020 8.071 1.00 92.44 113 ARG A C 1
ATOM 860 O O . ARG A 1 113 ? 8.883 -6.211 7.769 1.00 92.44 113 ARG A O 1
ATOM 867 N N . LYS A 1 114 ? 9.419 -4.580 9.214 1.00 91.94 114 LYS A N 1
ATOM 868 C CA . LYS A 1 114 ? 9.857 -5.504 10.260 1.00 91.94 114 LYS A CA 1
ATOM 869 C C . LYS A 1 114 ? 8.630 -6.196 10.858 1.00 91.94 114 LYS A C 1
ATOM 871 O O . LYS A 1 114 ? 7.689 -5.516 11.267 1.00 91.94 114 LYS A O 1
ATOM 876 N N . ALA A 1 115 ? 8.624 -7.522 10.869 1.00 88.56 115 ALA A N 1
ATOM 877 C CA . ALA A 1 115 ? 7.532 -8.292 11.448 1.00 88.56 115 ALA A CA 1
ATOM 878 C C . ALA A 1 115 ? 7.739 -8.523 12.948 1.00 88.56 115 ALA A C 1
ATOM 880 O O . ALA A 1 115 ? 8.867 -8.605 13.438 1.00 88.56 115 ALA A O 1
ATOM 881 N N . GLU A 1 116 ? 6.629 -8.623 13.676 1.00 90.06 116 GLU A N 1
ATOM 882 C CA . GLU A 1 116 ? 6.644 -8.939 15.103 1.00 90.06 116 GLU A CA 1
ATOM 883 C C . GLU A 1 116 ? 7.009 -10.420 15.323 1.00 90.06 116 GLU A C 1
ATOM 885 O O . GLU A 1 116 ? 6.642 -11.263 14.499 1.00 90.06 116 GLU A O 1
ATOM 890 N N . PRO A 1 117 ? 7.651 -10.797 16.447 1.00 85.62 117 PRO A N 1
ATOM 891 C CA . PRO A 1 117 ? 8.074 -12.182 16.693 1.00 85.62 117 PRO A CA 1
ATOM 892 C C . PRO A 1 117 ? 6.944 -13.211 16.547 1.00 85.62 117 PRO A C 1
ATOM 894 O O . PRO A 1 117 ? 7.108 -14.239 15.899 1.00 85.62 117 PRO A O 1
ATOM 897 N N . ARG A 1 118 ? 5.747 -12.883 17.052 1.00 85.56 118 ARG A N 1
ATOM 898 C CA . ARG A 1 118 ? 4.553 -13.745 16.958 1.00 85.56 118 ARG A CA 1
ATOM 899 C C . ARG A 1 118 ? 4.048 -13.939 15.529 1.00 85.56 118 ARG A C 1
ATOM 901 O O . ARG A 1 118 ? 3.335 -14.897 15.248 1.00 85.56 118 ARG A O 1
ATOM 908 N N . GLU A 1 119 ? 4.307 -12.974 14.655 1.00 85.44 119 GLU A N 1
ATOM 909 C CA . GLU A 1 119 ? 3.938 -13.046 13.245 1.00 85.44 119 GLU A CA 1
ATOM 910 C C . GLU A 1 119 ? 4.947 -13.902 12.478 1.00 85.44 119 GLU A C 1
ATOM 912 O O . GLU A 1 119 ? 4.544 -14.764 11.700 1.00 85.44 119 GLU A O 1
ATOM 917 N N . LEU A 1 120 ? 6.239 -13.733 12.772 1.00 83.88 120 LEU A N 1
ATOM 918 C CA . LEU A 1 120 ? 7.308 -14.569 12.230 1.00 83.88 120 LEU A CA 1
ATOM 919 C C . LEU A 1 120 ? 7.111 -16.044 12.603 1.00 83.88 120 LEU A C 1
ATOM 921 O O . LEU A 1 120 ? 7.173 -16.891 11.722 1.00 83.88 120 LEU A O 1
ATOM 925 N N . GLU A 1 121 ? 6.759 -16.354 13.854 1.00 84.56 121 GLU A N 1
ATOM 926 C CA . GLU A 1 121 ? 6.430 -17.724 14.291 1.00 84.56 121 GLU A CA 1
ATOM 927 C C . GLU A 1 121 ? 5.298 -18.357 13.465 1.00 84.56 121 GLU A C 1
ATOM 929 O O . GLU A 1 121 ? 5.340 -19.540 13.140 1.00 84.56 121 GLU A O 1
ATOM 934 N N . LYS A 1 122 ? 4.280 -17.579 13.079 1.00 84.25 122 LYS A N 1
ATOM 935 C CA . LYS A 1 122 ? 3.165 -18.092 12.266 1.00 84.25 122 LYS A CA 1
ATOM 936 C C . LYS A 1 122 ? 3.549 -18.332 10.811 1.00 84.25 122 LYS A C 1
ATOM 938 O O . LYS A 1 122 ? 2.972 -19.212 10.180 1.00 84.25 122 LYS A O 1
ATOM 943 N N . LEU A 1 123 ? 4.446 -17.512 10.272 1.00 82.00 123 LEU A N 1
ATOM 944 C CA . LEU A 1 123 ? 4.799 -17.520 8.852 1.00 82.00 123 LEU A CA 1
ATOM 945 C C . LEU A 1 123 ? 5.979 -18.443 8.544 1.00 82.00 123 LEU A C 1
ATOM 947 O O . LEU A 1 123 ? 5.972 -19.097 7.505 1.00 82.00 123 LEU A O 1
ATOM 951 N N . LEU A 1 124 ? 6.966 -18.505 9.440 1.00 79.94 124 LEU A N 1
ATOM 952 C CA . LEU A 1 124 ? 8.154 -19.353 9.319 1.00 79.94 124 LEU A CA 1
ATOM 953 C C . LEU A 1 124 ? 8.020 -20.680 10.085 1.00 79.94 124 LEU A C 1
ATOM 955 O O . LEU A 1 124 ? 8.799 -21.599 9.842 1.00 79.94 124 LEU A O 1
ATOM 959 N N . GLY A 1 125 ? 7.021 -20.820 10.964 1.00 79.44 125 GLY A N 1
ATOM 960 C CA . GLY A 1 125 ? 6.784 -22.052 11.715 1.00 79.44 125 GLY A CA 1
ATOM 961 C C . GLY A 1 125 ? 7.971 -22.408 12.611 1.00 79.44 125 GLY A C 1
ATOM 962 O O . GLY A 1 125 ? 8.409 -21.590 13.418 1.00 79.44 125 GLY A O 1
ATOM 963 N N . ASP A 1 126 ? 8.493 -23.625 12.447 1.00 71.81 126 ASP A N 1
ATOM 964 C CA . ASP A 1 126 ? 9.631 -24.142 13.219 1.00 71.81 126 ASP A CA 1
ATOM 965 C C . ASP A 1 126 ? 11.000 -23.646 12.701 1.00 71.81 126 ASP A C 1
ATOM 967 O O . ASP A 1 126 ? 12.000 -23.766 13.407 1.00 71.81 126 ASP A O 1
ATOM 971 N N . ASP A 1 127 ? 11.067 -23.045 11.507 1.00 73.62 127 ASP A N 1
ATOM 972 C CA . ASP A 1 127 ? 12.307 -22.548 10.887 1.00 73.62 127 ASP A CA 1
ATOM 973 C C . ASP A 1 127 ? 12.635 -21.104 11.329 1.00 73.62 127 ASP A C 1
ATOM 975 O O . ASP A 1 127 ? 12.878 -20.195 10.529 1.00 73.62 127 ASP A O 1
ATOM 979 N N . LEU A 1 128 ? 12.662 -20.872 12.644 1.00 73.12 128 LEU A N 1
ATOM 980 C CA . LEU A 1 128 ? 13.009 -19.569 13.234 1.00 73.12 128 LEU A CA 1
ATOM 981 C C . LEU A 1 128 ? 14.457 -19.140 12.934 1.00 73.12 128 LEU A C 1
ATOM 983 O O . LEU A 1 128 ? 14.757 -17.946 12.931 1.00 73.12 128 LEU A O 1
ATOM 987 N N . ASP A 1 129 ? 15.331 -20.086 12.588 1.00 78.44 129 ASP A N 1
ATOM 988 C CA . ASP A 1 129 ? 16.711 -19.820 12.163 1.00 78.44 129 ASP A CA 1
ATOM 989 C C . ASP A 1 129 ? 16.786 -19.037 10.837 1.00 78.44 129 ASP A C 1
ATOM 991 O O . ASP A 1 129 ? 17.810 -18.424 10.517 1.00 78.44 129 ASP A O 1
ATOM 995 N N . LEU A 1 130 ? 15.703 -19.015 10.049 1.00 78.50 130 LEU A N 1
ATOM 996 C CA . LEU A 1 130 ? 15.643 -18.249 8.805 1.00 78.50 130 LEU A CA 1
ATOM 997 C C . LEU A 1 130 ? 15.512 -16.741 9.044 1.00 78.50 130 LEU A C 1
ATOM 999 O O . LEU A 1 130 ? 15.926 -15.973 8.179 1.00 78.50 130 LEU A O 1
ATOM 1003 N N . VAL A 1 131 ? 15.010 -16.301 10.206 1.00 82.19 131 VAL A N 1
ATOM 1004 C CA . VAL A 1 131 ? 14.718 -14.885 10.512 1.00 82.19 131 VAL A CA 1
ATOM 1005 C C . VAL A 1 131 ? 15.945 -13.984 10.317 1.00 82.19 131 VAL A C 1
ATOM 1007 O O . VAL A 1 131 ? 15.853 -12.918 9.693 1.00 82.19 131 VAL A O 1
ATOM 1010 N N . ASP A 1 132 ? 17.105 -14.438 10.793 1.00 84.81 132 ASP A N 1
ATOM 1011 C CA . ASP A 1 132 ? 18.372 -13.704 10.706 1.00 84.81 132 ASP A CA 1
ATOM 1012 C C . ASP A 1 132 ? 19.115 -13.944 9.384 1.00 84.81 132 ASP A C 1
ATOM 1014 O O . ASP A 1 132 ? 20.078 -13.243 9.053 1.00 84.81 132 ASP A O 1
ATOM 1018 N N . ARG A 1 133 ? 18.659 -14.907 8.578 1.00 86.75 133 ARG A N 1
ATOM 1019 C CA . ARG A 1 133 ? 19.263 -15.211 7.286 1.00 86.75 133 ARG A CA 1
ATOM 1020 C C . ARG A 1 133 ? 18.906 -14.128 6.273 1.00 86.75 133 ARG A C 1
ATOM 1022 O O . ARG A 1 133 ? 17.757 -13.698 6.154 1.00 86.75 133 ARG A O 1
ATOM 1029 N N . THR A 1 134 ? 19.900 -13.700 5.498 1.00 88.19 134 THR A N 1
ATOM 1030 C CA . THR A 1 134 ? 19.668 -12.811 4.357 1.00 88.19 134 THR A CA 1
ATOM 1031 C C . THR A 1 134 ? 18.932 -13.547 3.252 1.00 88.19 134 THR A C 1
ATOM 1033 O O . THR A 1 134 ? 19.287 -14.688 2.949 1.00 88.19 134 THR A O 1
ATOM 1036 N N . TYR A 1 135 ? 18.004 -12.858 2.599 1.00 89.25 135 TYR A N 1
ATOM 1037 C CA . TYR A 1 135 ? 17.409 -13.331 1.362 1.00 89.25 135 TYR A CA 1
ATOM 1038 C C . TYR A 1 135 ? 18.487 -13.648 0.318 1.00 89.25 135 TYR A C 1
ATOM 1040 O O . TYR A 1 135 ? 19.508 -12.959 0.198 1.00 89.25 135 TYR A O 1
ATOM 1048 N N . SER A 1 136 ? 18.256 -14.722 -0.418 1.00 87.31 136 SER A N 1
ATOM 1049 C CA . SER A 1 136 ? 19.102 -15.240 -1.480 1.00 87.31 136 SER A CA 1
ATOM 1050 C C . SER A 1 136 ? 18.522 -14.907 -2.856 1.00 87.31 136 SER A C 1
ATOM 1052 O O . SER A 1 136 ? 17.361 -14.531 -2.997 1.00 87.31 136 SER A O 1
ATOM 1054 N N . ASN A 1 137 ? 19.368 -14.959 -3.884 1.00 88.38 137 ASN A N 1
ATOM 1055 C CA . ASN A 1 137 ? 18.928 -14.689 -5.249 1.00 88.38 137 ASN A CA 1
ATOM 1056 C C . ASN A 1 137 ? 17.984 -15.798 -5.736 1.00 88.38 137 ASN A C 1
ATOM 1058 O O . ASN A 1 137 ? 18.275 -16.969 -5.512 1.00 88.38 137 ASN A O 1
ATOM 1062 N N . GLU A 1 138 ? 16.920 -15.408 -6.440 1.00 86.94 138 GLU A N 1
ATOM 1063 C CA . GLU A 1 138 ? 15.863 -16.277 -6.984 1.00 86.94 138 GLU A CA 1
ATOM 1064 C C . GLU A 1 138 ? 15.046 -17.018 -5.918 1.00 86.94 138 GLU A C 1
ATOM 1066 O O . GLU A 1 138 ? 14.360 -17.999 -6.201 1.00 86.94 138 GLU A O 1
ATOM 1071 N N . GLU A 1 139 ? 15.086 -16.538 -4.678 1.00 88.31 139 GLU A N 1
ATOM 1072 C CA . GLU A 1 139 ? 14.351 -17.157 -3.586 1.00 88.31 139 GLU A CA 1
ATOM 1073 C C . GLU A 1 139 ? 12.847 -16.859 -3.681 1.00 88.31 139 GLU A C 1
ATOM 1075 O O . GLU A 1 139 ? 12.434 -15.763 -4.079 1.00 88.31 139 GLU A O 1
ATOM 1080 N N . TYR A 1 140 ? 12.031 -17.864 -3.348 1.00 87.31 140 TYR A N 1
ATOM 1081 C CA . TYR A 1 140 ? 10.574 -17.815 -3.426 1.00 87.31 140 TYR A CA 1
ATOM 1082 C C . TYR A 1 140 ? 9.932 -17.814 -2.039 1.00 87.31 140 TYR A C 1
ATOM 1084 O O . TYR A 1 140 ? 10.290 -18.627 -1.187 1.00 87.31 140 TYR A O 1
ATOM 1092 N N . PHE A 1 141 ? 8.907 -16.979 -1.858 1.00 85.50 141 PHE A N 1
ATOM 1093 C CA . PHE A 1 141 ? 8.159 -16.871 -0.605 1.00 85.50 141 PHE A CA 1
ATOM 1094 C C . PHE A 1 141 ? 6.663 -16.733 -0.850 1.00 85.50 141 PHE A C 1
ATOM 1096 O O . PHE A 1 141 ? 6.227 -16.003 -1.743 1.00 85.50 141 PHE A O 1
ATOM 1103 N N . ALA A 1 142 ? 5.873 -17.382 0.004 1.00 81.69 142 ALA A N 1
ATOM 1104 C CA . ALA A 1 142 ? 4.417 -17.400 -0.100 1.00 81.69 142 ALA A CA 1
ATOM 1105 C C . ALA A 1 142 ? 3.685 -16.497 0.907 1.00 81.69 142 ALA A C 1
ATOM 1107 O O . ALA A 1 142 ? 2.466 -16.570 1.010 1.00 81.69 142 ALA A O 1
ATOM 1108 N N . TYR A 1 143 ? 4.414 -15.667 1.657 1.00 81.06 143 TYR A N 1
ATOM 1109 C CA . TYR A 1 143 ? 3.881 -14.907 2.792 1.00 81.06 143 TYR A CA 1
ATOM 1110 C C . TYR A 1 143 ? 3.712 -13.399 2.526 1.00 81.06 143 TYR A C 1
ATOM 1112 O O . TYR A 1 143 ? 3.667 -12.610 3.470 1.00 81.06 143 TYR A O 1
ATOM 1120 N N . GLY A 1 144 ? 3.634 -12.972 1.261 1.00 83.62 144 GLY A N 1
ATOM 1121 C CA . GLY A 1 144 ? 3.351 -11.576 0.931 1.00 83.62 144 GLY A CA 1
ATOM 1122 C C . GLY A 1 144 ? 1.959 -11.164 1.413 1.00 83.62 144 GLY A C 1
ATOM 1123 O O . GLY A 1 144 ? 0.972 -11.833 1.113 1.00 83.62 144 GLY A O 1
ATOM 1124 N N . GLN A 1 145 ? 1.867 -10.060 2.157 1.00 85.12 145 GLN A N 1
ATOM 1125 C CA . GLN A 1 145 ? 0.592 -9.566 2.692 1.00 85.12 145 GLN A CA 1
ATOM 1126 C C . GLN A 1 145 ? 0.123 -8.317 1.950 1.00 85.12 145 GLN A C 1
ATOM 1128 O O . GLN A 1 145 ? 0.892 -7.378 1.753 1.00 85.12 145 GLN A O 1
ATOM 1133 N N . LYS A 1 146 ? -1.155 -8.248 1.585 1.00 85.50 146 LYS A N 1
ATOM 1134 C CA . LYS A 1 146 ? -1.780 -6.991 1.160 1.00 85.50 146 LYS A CA 1
ATOM 1135 C C . LYS A 1 146 ? -2.445 -6.355 2.376 1.00 85.50 146 LYS A C 1
ATOM 1137 O O . LYS A 1 146 ? -3.192 -7.023 3.081 1.00 85.50 146 LYS A O 1
ATOM 1142 N N . LEU A 1 147 ? -2.137 -5.090 2.647 1.00 82.12 147 LEU A N 1
ATOM 1143 C CA . LEU A 1 147 ? -2.877 -4.313 3.631 1.00 82.12 147 LEU A CA 1
ATOM 1144 C C . LEU A 1 147 ? -4.246 -3.981 3.038 1.00 82.12 147 LEU A C 1
ATOM 1146 O O . LEU A 1 147 ? -4.317 -3.435 1.934 1.00 82.12 147 LEU A O 1
ATOM 1150 N N . ASP A 1 148 ? -5.312 -4.307 3.763 1.00 73.81 148 ASP A N 1
ATOM 1151 C CA . ASP A 1 148 ? -6.658 -3.909 3.366 1.00 73.81 148 ASP A CA 1
ATOM 1152 C C . ASP A 1 148 ? -6.760 -2.383 3.297 1.00 73.81 148 ASP A C 1
ATOM 1154 O O . ASP A 1 148 ? -6.179 -1.658 4.112 1.00 73.81 148 ASP A O 1
ATOM 1158 N N . ASP A 1 149 ? -7.504 -1.890 2.309 1.00 68.31 149 ASP A N 1
ATOM 1159 C CA . ASP A 1 149 ? -7.727 -0.460 2.156 1.00 68.31 149 ASP A CA 1
ATOM 1160 C C . ASP A 1 149 ? -8.486 0.066 3.400 1.00 68.31 149 ASP A C 1
ATOM 1162 O O . ASP A 1 149 ? -9.588 -0.404 3.684 1.00 68.31 149 ASP A O 1
ATOM 1166 N N . PRO A 1 150 ? -7.968 1.043 4.160 1.00 65.50 150 PRO A N 1
ATOM 1167 C CA . PRO A 1 150 ? -8.641 1.634 5.310 1.00 65.50 150 PRO A CA 1
ATOM 1168 C C . PRO A 1 150 ? -9.977 2.281 4.935 1.00 65.50 150 PRO A C 1
ATOM 1170 O O . PRO A 1 150 ? -10.848 2.406 5.794 1.00 65.50 150 PRO A O 1
ATOM 1173 N N . PHE A 1 151 ? -10.190 2.652 3.670 1.00 68.31 151 PHE A N 1
ATOM 1174 C CA . PHE A 1 151 ? -11.491 3.113 3.191 1.00 68.31 151 PHE A CA 1
ATOM 1175 C C . PHE A 1 151 ? -12.477 1.958 3.001 1.00 68.31 151 PHE A C 1
ATOM 1177 O O . PHE A 1 151 ? -13.676 2.155 3.197 1.00 68.31 151 PHE A O 1
ATOM 1184 N N . SER A 1 152 ? -12.005 0.737 2.726 1.00 64.19 152 SER A N 1
ATOM 1185 C CA . SER A 1 152 ? -12.871 -0.450 2.724 1.00 64.19 152 SER A CA 1
ATOM 1186 C C . SER A 1 152 ? -13.472 -0.722 4.107 1.00 64.19 152 SER A C 1
ATOM 1188 O O . SER A 1 152 ? -14.623 -1.146 4.193 1.00 64.19 152 SER A O 1
ATOM 1190 N N . LEU A 1 153 ? -12.764 -0.365 5.188 1.00 62.75 153 LEU A N 1
ATOM 1191 C CA . LEU A 1 153 ? -13.309 -0.423 6.547 1.00 62.75 153 LEU A CA 1
ATOM 1192 C C . LEU A 1 153 ? -14.475 0.555 6.727 1.00 62.75 153 LEU A C 1
ATOM 1194 O O . LEU A 1 153 ? -15.473 0.188 7.338 1.00 62.75 153 LEU A O 1
ATOM 1198 N N . LEU A 1 154 ? -14.393 1.763 6.154 1.00 65.62 154 LEU A N 1
ATOM 1199 C CA . LEU A 1 154 ? -15.470 2.760 6.218 1.00 65.62 154 LEU A CA 1
ATOM 1200 C C . LEU A 1 154 ? -16.717 2.312 5.447 1.00 65.62 154 LEU A C 1
ATOM 1202 O O . LEU A 1 154 ? -17.832 2.504 5.931 1.00 65.62 154 LEU A O 1
ATOM 1206 N N . PHE A 1 155 ? -16.548 1.681 4.283 1.00 65.88 155 PHE A N 1
ATOM 1207 C CA . PHE A 1 155 ? -17.671 1.106 3.536 1.00 65.88 155 PHE A CA 1
ATOM 1208 C C . PHE A 1 155 ? -18.245 -0.143 4.225 1.00 65.88 155 PHE A C 1
ATOM 1210 O O . PHE A 1 155 ? -19.461 -0.327 4.246 1.00 65.88 155 PHE A O 1
ATOM 1217 N N . GLY A 1 156 ? -17.400 -0.949 4.875 1.00 66.62 156 GLY A N 1
ATOM 1218 C CA . GLY A 1 156 ? -17.818 -2.105 5.674 1.00 66.62 156 GLY A CA 1
ATOM 1219 C C . GLY A 1 156 ? -18.651 -1.747 6.913 1.00 66.62 156 GLY A C 1
ATOM 1220 O O . GLY A 1 156 ? -19.436 -2.572 7.384 1.00 66.62 156 GLY A O 1
ATOM 1221 N N . MET A 1 157 ? -18.567 -0.504 7.409 1.00 75.00 157 MET A N 1
ATOM 1222 C CA . MET A 1 157 ? -19.383 -0.047 8.542 1.00 75.00 157 MET A CA 1
ATOM 1223 C C . MET A 1 157 ? -20.888 -0.049 8.246 1.00 75.00 157 MET A C 1
ATO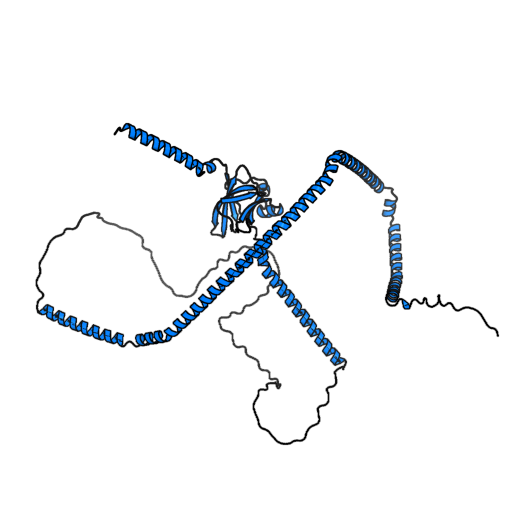M 1225 O O . MET A 1 157 ? -21.682 -0.034 9.189 1.00 75.00 157 MET A O 1
ATOM 1229 N N . GLU A 1 158 ? -21.316 -0.071 6.977 1.00 78.19 158 GLU A N 1
ATOM 1230 C CA . GLU A 1 158 ? -22.741 -0.123 6.636 1.00 78.19 158 GLU A CA 1
ATOM 1231 C C . GLU A 1 158 ? -23.408 -1.383 7.208 1.00 78.19 158 GLU A C 1
ATOM 1233 O O . GLU A 1 158 ? -24.476 -1.301 7.826 1.00 78.19 158 GLU A O 1
ATOM 1238 N N . ASP A 1 159 ? -22.770 -2.542 7.053 1.00 78.69 159 ASP A N 1
ATOM 1239 C CA . ASP A 1 159 ? -23.327 -3.820 7.494 1.00 78.69 159 ASP A CA 1
ATOM 1240 C C . ASP A 1 159 ? -23.376 -3.925 9.021 1.00 78.69 159 ASP A C 1
ATOM 1242 O O . ASP A 1 159 ? -24.366 -4.398 9.597 1.00 78.69 159 ASP A O 1
ATOM 1246 N N . GLU A 1 160 ? -22.350 -3.411 9.696 1.00 79.75 160 GLU A N 1
ATOM 1247 C CA . GLU A 1 160 ? -22.281 -3.388 11.154 1.00 79.75 160 GLU A CA 1
ATOM 1248 C C . GLU A 1 160 ? -23.268 -2.375 11.759 1.00 79.75 160 GLU A C 1
ATOM 1250 O O . GLU A 1 160 ? -23.967 -2.683 12.735 1.00 79.75 160 GLU A O 1
ATOM 1255 N N . MET A 1 161 ? -23.459 -1.215 11.117 1.00 84.06 161 MET A N 1
ATOM 1256 C CA . MET A 1 161 ? -24.536 -0.288 11.467 1.00 84.06 161 MET A CA 1
ATOM 1257 C C . MET A 1 161 ? -25.911 -0.927 11.249 1.00 84.06 161 MET A C 1
ATOM 1259 O O . MET A 1 161 ? -26.757 -0.863 12.142 1.00 84.06 161 MET A O 1
ATOM 1263 N N . ARG A 1 162 ? -26.153 -1.613 10.123 1.00 86.94 162 ARG A N 1
ATOM 1264 C CA . ARG A 1 162 ? -27.414 -2.342 9.866 1.00 86.94 162 ARG A CA 1
ATOM 1265 C C . ARG A 1 162 ? -27.678 -3.428 10.908 1.00 86.94 162 ARG A C 1
ATOM 1267 O O . ARG A 1 162 ? -28.836 -3.664 11.267 1.00 86.94 162 ARG A O 1
ATOM 1274 N N . SER A 1 163 ? -26.638 -4.113 11.380 1.00 83.44 163 SER A N 1
ATOM 1275 C CA . SER A 1 163 ? -26.731 -5.082 12.478 1.00 83.44 163 SER A CA 1
ATOM 1276 C C . SER A 1 163 ? -27.137 -4.396 13.785 1.00 83.44 163 SER A C 1
ATOM 1278 O O . SER A 1 163 ? -28.135 -4.769 14.404 1.00 83.44 163 SER A O 1
ATOM 1280 N N . THR A 1 164 ? -26.448 -3.311 14.135 1.00 84.19 164 THR A N 1
ATOM 1281 C CA . THR A 1 164 ? -26.739 -2.500 15.323 1.00 84.19 164 THR A CA 1
ATOM 1282 C C . THR A 1 164 ? -28.172 -1.953 15.298 1.00 84.19 164 THR A C 1
ATOM 1284 O O . THR A 1 164 ? -28.903 -2.092 16.278 1.00 84.19 164 THR A O 1
ATOM 1287 N N . PHE A 1 165 ? -28.642 -1.428 14.161 1.00 88.81 165 PHE A N 1
ATOM 1288 C CA . PHE A 1 165 ? -30.018 -0.943 13.995 1.00 88.81 165 PHE A CA 1
ATOM 1289 C C . PHE A 1 165 ? -31.073 -2.047 14.136 1.00 88.81 165 PHE A C 1
ATOM 1291 O O . PHE A 1 165 ? -32.153 -1.790 14.674 1.00 88.81 165 PHE A O 1
ATOM 1298 N N . ARG A 1 166 ? -30.789 -3.277 13.685 1.00 89.94 166 ARG A N 1
ATOM 1299 C CA . ARG A 1 166 ? -31.683 -4.428 13.907 1.00 89.94 166 ARG A CA 1
ATOM 1300 C C . ARG A 1 166 ? -31.757 -4.802 15.382 1.00 89.94 166 ARG A C 1
ATOM 1302 O O . ARG A 1 166 ? -32.859 -5.019 15.879 1.00 89.94 166 ARG A O 1
ATOM 1309 N N . SER A 1 167 ? -30.626 -4.813 16.081 1.00 91.44 167 SER A N 1
ATOM 1310 C CA . SER A 1 167 ? -30.578 -5.071 17.523 1.00 91.44 167 SER A CA 1
ATOM 1311 C C . SER A 1 167 ? -31.327 -4.000 18.321 1.00 91.44 167 SER A C 1
ATOM 1313 O O . SER A 1 167 ? -32.121 -4.334 19.198 1.00 91.44 167 SER A O 1
ATOM 1315 N N . ILE A 1 168 ? -31.164 -2.719 17.966 1.00 91.75 168 ILE A N 1
ATOM 1316 C CA . ILE A 1 168 ? -31.910 -1.607 18.578 1.00 91.75 168 ILE A CA 1
ATOM 1317 C C . ILE A 1 168 ? -33.414 -1.752 18.323 1.00 91.75 168 ILE A C 1
ATOM 1319 O O . ILE A 1 168 ? -34.212 -1.567 19.240 1.00 91.75 168 ILE A O 1
ATOM 1323 N N . ARG A 1 169 ? -33.820 -2.117 17.100 1.00 89.44 169 ARG A N 1
ATOM 1324 C CA . ARG A 1 169 ? -35.234 -2.349 16.776 1.00 89.44 169 ARG A CA 1
ATOM 1325 C C . ARG A 1 169 ? -35.812 -3.514 17.582 1.00 89.44 169 ARG A C 1
ATOM 1327 O O . ARG A 1 169 ? -36.870 -3.350 18.175 1.00 89.44 169 ARG A O 1
ATOM 1334 N N . GLY A 1 170 ? -35.086 -4.628 17.683 1.00 90.94 170 GLY A N 1
ATOM 1335 C CA . GLY A 1 170 ? -35.495 -5.778 18.495 1.00 90.94 170 GLY A CA 1
ATOM 1336 C C . GLY A 1 170 ? -35.629 -5.448 19.986 1.00 90.94 170 GLY A C 1
ATOM 1337 O O . GLY A 1 170 ? -36.587 -5.870 20.628 1.00 90.94 170 GLY A O 1
ATOM 1338 N N . ALA A 1 171 ? -34.725 -4.631 20.534 1.00 87.56 171 ALA A N 1
ATOM 1339 C CA . ALA A 1 171 ? -34.852 -4.125 21.900 1.00 87.56 171 ALA A CA 1
ATOM 1340 C C . ALA A 1 171 ? -36.070 -3.193 22.062 1.00 87.56 171 ALA A C 1
ATOM 1342 O O . ALA A 1 171 ? -36.778 -3.268 23.066 1.00 87.56 171 ALA A O 1
ATOM 1343 N N . GLY A 1 172 ? -36.345 -2.345 21.067 1.00 92.12 172 GLY A N 1
ATOM 1344 C CA . GLY A 1 172 ? -37.521 -1.474 21.043 1.00 92.12 172 GLY A CA 1
ATOM 1345 C C . GLY A 1 172 ? -38.842 -2.247 21.031 1.00 92.12 172 GLY A C 1
ATOM 1346 O O . GLY A 1 172 ? -39.768 -1.881 21.757 1.00 92.12 172 GLY A O 1
ATOM 1347 N N . ASP A 1 173 ? -38.911 -3.340 20.272 1.00 91.12 173 ASP A N 1
ATOM 1348 C CA . ASP A 1 173 ? -40.079 -4.225 20.238 1.00 91.12 173 ASP A CA 1
ATOM 1349 C C . ASP A 1 173 ? -40.310 -4.891 21.606 1.00 91.12 173 ASP A C 1
ATOM 1351 O O . ASP A 1 173 ? -41.420 -4.843 22.133 1.00 91.12 173 ASP A O 1
ATOM 1355 N N . ALA A 1 174 ? -39.252 -5.380 22.262 1.00 85.25 174 ALA A N 1
ATOM 1356 C CA . ALA A 1 174 ? -39.359 -5.945 23.610 1.00 85.25 174 ALA A CA 1
ATOM 1357 C C . ALA A 1 174 ? -39.862 -4.920 24.648 1.00 85.25 174 ALA A C 1
ATOM 1359 O O . ALA A 1 174 ? -40.708 -5.232 25.487 1.00 85.25 174 ALA A O 1
ATOM 1360 N N . VAL A 1 175 ? -39.385 -3.671 24.586 1.00 87.75 175 VAL A N 1
ATOM 1361 C CA . VAL A 1 175 ? -39.860 -2.587 25.466 1.00 87.75 175 VAL A CA 1
ATOM 1362 C C . VAL A 1 175 ? -41.329 -2.250 25.194 1.00 87.75 175 VAL A C 1
ATOM 1364 O O . VAL A 1 175 ? -42.096 -2.019 26.133 1.00 87.75 175 VAL A O 1
ATOM 1367 N N . LYS A 1 176 ? -41.747 -2.249 23.924 1.00 87.69 176 LYS A N 1
ATOM 1368 C CA . LYS A 1 176 ? -43.144 -2.031 23.529 1.00 87.69 176 LYS A CA 1
ATOM 1369 C C . LYS A 1 176 ? -44.061 -3.128 24.075 1.00 87.69 176 LYS A C 1
ATOM 1371 O O . LYS A 1 176 ? -45.117 -2.804 24.622 1.00 87.69 176 LYS A O 1
ATOM 1376 N N . ASP A 1 177 ? -43.646 -4.387 23.991 1.00 88.69 177 ASP A N 1
ATOM 1377 C CA . ASP A 1 177 ? -44.402 -5.537 24.501 1.00 88.69 177 ASP A CA 1
ATOM 1378 C C . ASP A 1 177 ? -44.540 -5.497 26.031 1.00 88.69 177 ASP A C 1
ATOM 1380 O O . ASP A 1 177 ? -45.620 -5.747 26.583 1.00 88.69 177 ASP A O 1
ATOM 1384 N N . ILE A 1 178 ? -43.478 -5.088 26.736 1.00 89.56 178 ILE A N 1
ATOM 1385 C CA . ILE A 1 178 ? -43.520 -4.835 28.184 1.00 89.56 178 ILE A CA 1
ATOM 1386 C C . ILE A 1 178 ? -44.519 -3.717 28.505 1.00 89.56 178 ILE A C 1
ATOM 1388 O O . ILE A 1 178 ? -45.342 -3.868 29.409 1.00 89.56 178 ILE A O 1
ATOM 1392 N N . GLY A 1 179 ? -44.500 -2.614 27.752 1.00 90.44 179 GLY A N 1
ATOM 1393 C CA . GLY A 1 179 ? -45.440 -1.506 27.935 1.00 90.44 179 GLY A CA 1
ATOM 1394 C C . GLY A 1 179 ? -46.903 -1.936 27.783 1.00 90.44 179 GLY A C 1
ATOM 1395 O O . GLY A 1 179 ? -47.744 -1.581 28.611 1.00 90.44 179 GLY A O 1
ATOM 1396 N N . GLN A 1 180 ? -47.203 -2.760 26.776 1.00 89.38 180 GLN A N 1
ATOM 1397 C CA . GLN A 1 180 ? -48.542 -3.321 26.572 1.00 89.38 180 GLN A CA 1
ATOM 1398 C C . GLN A 1 180 ? -48.953 -4.267 27.706 1.00 89.38 180 GLN A C 1
ATOM 1400 O O . GLN A 1 180 ? -50.087 -4.199 28.185 1.00 89.38 180 GLN A O 1
ATOM 1405 N N . SER A 1 181 ? -48.023 -5.095 28.184 1.00 88.44 181 SER A N 1
ATOM 1406 C CA . SER A 1 181 ? -48.251 -6.018 29.301 1.00 88.44 181 SER A CA 1
ATOM 1407 C C . SER A 1 181 ? -48.560 -5.271 30.602 1.00 88.44 181 SER A C 1
ATOM 1409 O O . SER A 1 181 ? -49.524 -5.600 31.294 1.00 88.44 181 SER A O 1
ATOM 1411 N N . ILE A 1 182 ? -47.809 -4.204 30.900 1.00 89.19 182 ILE A N 1
ATOM 1412 C CA . ILE A 1 182 ? -48.071 -3.320 32.046 1.00 89.19 182 ILE A CA 1
ATOM 1413 C C . ILE A 1 182 ? -49.443 -2.656 31.904 1.00 89.19 182 ILE A C 1
ATOM 1415 O O . ILE A 1 182 ? -50.203 -2.594 32.869 1.00 89.19 182 ILE A O 1
ATOM 1419 N N . GLN A 1 183 ? -49.798 -2.178 30.710 1.00 82.12 183 GLN A N 1
ATOM 1420 C CA . GLN A 1 183 ? -51.085 -1.524 30.489 1.00 82.12 183 GLN A CA 1
ATOM 1421 C C . GLN A 1 183 ? -52.272 -2.488 30.632 1.00 82.12 183 GLN A C 1
ATOM 1423 O O . GLN A 1 183 ? -53.322 -2.082 31.135 1.00 82.12 183 GLN A O 1
ATOM 1428 N N . SER A 1 184 ? -52.103 -3.756 30.240 1.00 84.19 184 SER A N 1
ATOM 1429 C CA . SER A 1 184 ? -53.086 -4.814 30.499 1.00 84.19 184 SER A CA 1
ATOM 1430 C C . SER A 1 184 ? -53.224 -5.076 31.995 1.00 84.19 184 SER A C 1
ATOM 1432 O O . SER A 1 184 ? -54.333 -5.031 32.517 1.00 84.19 184 SER A O 1
ATOM 1434 N N . LEU A 1 185 ? -52.103 -5.226 32.707 1.00 84.81 185 LEU A N 1
ATOM 1435 C CA . LEU A 1 185 ? -52.098 -5.446 34.153 1.00 84.81 185 LEU A CA 1
ATOM 1436 C C . LEU A 1 185 ? -52.791 -4.302 34.909 1.00 84.81 185 LEU A C 1
ATOM 1438 O O . LEU A 1 185 ? -53.593 -4.542 35.804 1.00 84.81 185 LEU A O 1
ATOM 1442 N N . VAL A 1 186 ? -52.531 -3.047 34.530 1.00 86.06 186 VAL A N 1
ATOM 1443 C CA . VAL A 1 186 ? -53.189 -1.874 35.130 1.00 86.06 186 VAL A CA 1
ATOM 1444 C C . VAL A 1 186 ? -54.698 -1.888 34.878 1.00 86.06 186 VAL A C 1
ATOM 1446 O O . VAL A 1 186 ? -55.466 -1.491 35.756 1.00 86.06 186 VAL A O 1
ATOM 1449 N N . ARG A 1 187 ? -55.137 -2.333 33.696 1.00 82.38 187 ARG A N 1
ATOM 1450 C CA . ARG A 1 187 ? -56.562 -2.448 33.361 1.00 82.38 187 ARG A CA 1
ATOM 1451 C C . ARG A 1 187 ? -57.234 -3.552 34.176 1.00 82.38 187 ARG A C 1
ATOM 1453 O O . ARG A 1 187 ? -58.278 -3.294 34.768 1.00 82.38 187 ARG A O 1
ATOM 1460 N N . ASP A 1 188 ? -56.602 -4.716 34.275 1.00 84.69 188 ASP A N 1
ATOM 1461 C CA . ASP A 1 188 ? -57.108 -5.853 35.049 1.00 84.69 188 ASP A CA 1
ATOM 1462 C C . ASP A 1 188 ? -57.198 -5.509 36.541 1.00 84.69 188 ASP A C 1
ATOM 1464 O O . ASP A 1 188 ? -58.224 -5.737 37.180 1.00 84.69 188 ASP A O 1
ATOM 1468 N N . VAL A 1 189 ? -56.170 -4.855 37.092 1.00 78.69 189 VAL A N 1
ATOM 1469 C CA . VAL A 1 189 ? -56.162 -4.395 38.488 1.00 78.69 189 VAL A CA 1
ATOM 1470 C C . VAL A 1 189 ? -57.246 -3.339 38.741 1.00 78.69 189 VAL A C 1
ATOM 1472 O O . VAL A 1 189 ? -57.918 -3.397 39.768 1.00 78.69 189 VAL A O 1
ATOM 1475 N N . ARG A 1 190 ? -57.488 -2.399 37.814 1.00 73.00 190 ARG A N 1
ATOM 1476 C CA . ARG A 1 190 ? -58.594 -1.425 37.946 1.00 73.00 190 ARG A CA 1
ATOM 1477 C C . ARG A 1 190 ? -59.973 -2.085 37.923 1.00 73.00 190 ARG A C 1
ATOM 1479 O O . ARG A 1 190 ? -60.834 -1.661 38.694 1.00 73.00 190 ARG A O 1
ATOM 1486 N N . GLY A 1 191 ? -60.156 -3.123 37.106 1.00 72.00 191 GLY A N 1
ATOM 1487 C CA . GLY A 1 191 ? -61.389 -3.911 37.063 1.00 72.00 191 GLY A CA 1
ATOM 1488 C C . GLY A 1 191 ? -61.659 -4.662 38.371 1.00 72.00 191 GLY A C 1
ATOM 1489 O O . GLY A 1 191 ? -62.794 -4.707 38.833 1.00 72.00 191 GLY A O 1
ATOM 1490 N N . VAL A 1 192 ? -60.612 -5.176 39.027 1.00 71.75 192 VAL A N 1
ATOM 1491 C CA . VAL A 1 192 ? -60.730 -5.859 40.331 1.00 71.75 192 VAL A CA 1
ATOM 1492 C C . VAL A 1 192 ? -61.011 -4.880 41.481 1.00 71.75 192 VAL A C 1
ATOM 1494 O O . VAL A 1 192 ? -61.718 -5.233 42.422 1.00 71.75 192 VAL A O 1
ATOM 1497 N N . ILE A 1 193 ? -60.501 -3.644 41.412 1.00 70.19 193 ILE A N 1
ATOM 1498 C CA . ILE A 1 193 ? -60.713 -2.613 42.450 1.00 70.19 193 ILE A CA 1
ATOM 1499 C C . ILE A 1 193 ? -62.052 -1.860 42.253 1.00 70.19 193 ILE A C 1
ATOM 1501 O O . ILE A 1 193 ? -62.468 -1.095 43.121 1.00 70.19 193 ILE A O 1
ATOM 1505 N N . GLY A 1 194 ? -62.779 -2.100 41.154 1.00 54.31 194 GLY A N 1
ATOM 1506 C CA . GLY A 1 194 ? -64.136 -1.578 40.953 1.00 54.31 194 GLY A CA 1
ATOM 1507 C C . GLY A 1 194 ? -64.214 -0.067 40.697 1.00 54.31 194 GLY A C 1
ATOM 1508 O O . GLY A 1 194 ? -65.196 0.565 41.075 1.00 54.31 194 GLY A O 1
ATOM 1509 N N . ILE A 1 195 ? -63.193 0.524 40.065 1.00 61.09 195 ILE A N 1
ATOM 1510 C CA . ILE A 1 195 ? -63.124 1.972 39.765 1.00 61.09 195 ILE A CA 1
ATOM 1511 C C . ILE A 1 195 ? -63.523 2.272 38.308 1.00 61.09 195 ILE A C 1
ATOM 1513 O O . ILE A 1 195 ? -62.945 3.152 37.664 1.00 61.09 195 ILE A O 1
ATOM 1517 N N . ASP A 1 196 ? -64.482 1.531 37.752 1.00 57.34 196 ASP A N 1
ATOM 1518 C CA . ASP A 1 196 ? -65.007 1.856 36.426 1.00 57.34 196 ASP A CA 1
ATOM 1519 C C . ASP A 1 196 ? -65.964 3.059 36.516 1.00 57.34 196 ASP A C 1
ATOM 1521 O O . ASP A 1 196 ? -66.844 3.085 37.382 1.00 57.34 196 ASP A O 1
ATOM 1525 N N . PRO A 1 197 ? -65.837 4.072 35.637 1.00 53.59 197 PRO A N 1
ATOM 1526 C CA . PRO A 1 197 ? -66.844 5.117 35.528 1.00 53.59 197 PRO A CA 1
ATOM 1527 C C . PRO A 1 197 ? -68.163 4.487 35.065 1.00 53.59 197 PRO A C 1
ATOM 1529 O O . PRO A 1 197 ? -68.234 3.848 34.016 1.00 53.59 197 PRO A O 1
ATOM 1532 N N . THR A 1 198 ? -69.215 4.664 35.863 1.00 53.06 198 THR A N 1
ATOM 1533 C CA . THR A 1 198 ? -70.570 4.185 35.576 1.00 53.06 198 THR A CA 1
ATOM 1534 C C . THR A 1 198 ? -71.043 4.686 34.204 1.00 53.06 198 THR A C 1
ATOM 1536 O O . THR A 1 198 ? -70.998 5.894 33.953 1.00 53.06 198 THR A O 1
ATOM 1539 N N . PRO A 1 199 ? -71.521 3.808 33.301 1.00 53.16 199 PRO A N 1
ATOM 1540 C CA . PRO A 1 199 ? -72.037 4.247 32.012 1.00 53.16 199 PRO A CA 1
ATOM 1541 C C . PRO A 1 199 ? -73.354 5.010 32.213 1.00 53.16 199 PRO A C 1
ATOM 1543 O O . PRO A 1 199 ? -74.238 4.574 32.952 1.00 53.16 199 PRO A O 1
ATOM 1546 N N . ALA A 1 200 ? -73.467 6.174 31.569 1.00 51.31 200 ALA A N 1
ATOM 1547 C CA . ALA A 1 200 ? -74.642 7.038 31.645 1.00 51.31 200 ALA A CA 1
ATOM 1548 C C . ALA A 1 200 ? -75.912 6.321 31.132 1.00 51.31 200 ALA A C 1
ATOM 1550 O O . ALA A 1 200 ? -75.830 5.563 30.160 1.00 51.31 200 ALA A O 1
ATOM 1551 N N . PRO A 1 201 ? -77.088 6.553 31.749 1.00 51.09 201 PRO A N 1
ATOM 1552 C CA . PRO A 1 201 ? -78.321 5.881 31.356 1.00 51.09 201 PRO A CA 1
ATOM 1553 C C . PRO A 1 201 ? -78.774 6.308 29.946 1.00 51.09 201 PRO A C 1
ATOM 1555 O O . PRO A 1 201 ? -78.596 7.471 29.570 1.00 51.09 201 PRO A O 1
ATOM 1558 N N . PRO A 1 202 ? -79.371 5.394 29.157 1.00 55.12 202 PRO A N 1
ATOM 1559 C CA . PRO A 1 202 ? -79.789 5.692 27.793 1.00 55.12 202 PRO A CA 1
ATOM 1560 C C . PRO A 1 202 ? -80.985 6.663 27.765 1.00 55.12 202 PRO A C 1
ATOM 1562 O O . PRO A 1 202 ? -81.844 6.606 28.651 1.00 55.12 202 PRO A O 1
ATOM 1565 N N . PRO A 1 203 ? -81.075 7.543 26.749 1.00 48.06 203 PRO A N 1
ATOM 1566 C CA . PRO A 1 203 ? -82.167 8.501 26.633 1.00 48.06 203 PRO A CA 1
ATOM 1567 C C . PRO A 1 203 ? -83.504 7.796 26.373 1.00 48.06 203 PRO A C 1
ATOM 1569 O O . PRO A 1 203 ? -83.596 6.827 25.618 1.00 48.06 203 PRO A O 1
ATOM 1572 N N . THR A 1 204 ? -84.548 8.305 27.022 1.00 49.22 204 THR A N 1
ATOM 1573 C CA . THR A 1 204 ? -85.926 7.817 26.964 1.00 49.22 204 THR A CA 1
ATOM 1574 C C . THR A 1 204 ? -86.519 7.899 25.555 1.00 49.22 204 THR A C 1
ATOM 1576 O O . THR A 1 204 ? -86.276 8.838 24.800 1.00 49.22 204 THR A O 1
ATOM 1579 N N . ALA A 1 205 ? -87.312 6.882 25.214 1.00 44.34 205 ALA A N 1
ATOM 1580 C CA . ALA A 1 205 ? -87.919 6.665 23.905 1.00 44.34 205 ALA A CA 1
ATOM 1581 C C . ALA A 1 205 ? -88.839 7.815 23.447 1.00 44.34 205 ALA A C 1
ATOM 1583 O O . ALA A 1 205 ? -89.705 8.269 24.194 1.00 44.34 205 ALA A O 1
ATOM 1584 N N . PHE A 1 206 ? -88.693 8.221 22.183 1.00 44.88 206 PHE A N 1
ATOM 1585 C CA . PHE A 1 206 ? -89.656 9.059 21.459 1.00 44.88 206 PHE A CA 1
ATOM 1586 C C . PHE A 1 206 ? -90.752 8.193 20.791 1.00 44.88 206 PHE A C 1
ATOM 1588 O O . PHE A 1 206 ? -90.488 7.036 20.454 1.00 44.88 206 PHE A O 1
ATOM 1595 N N . PRO A 1 207 ? -91.979 8.722 20.594 1.00 47.75 207 PRO A N 1
ATOM 1596 C CA . PRO A 1 207 ? -93.129 7.965 20.086 1.00 47.75 207 PRO A CA 1
ATOM 1597 C C . PRO A 1 207 ? -93.086 7.745 18.557 1.00 47.75 207 PRO A C 1
ATOM 1599 O O . PRO A 1 207 ? -92.349 8.442 17.855 1.00 47.75 207 PRO A O 1
ATOM 1602 N N . PRO A 1 208 ? -93.871 6.790 18.011 1.00 54.16 208 PRO A N 1
ATOM 1603 C CA . PRO A 1 208 ? -93.725 6.339 16.632 1.00 54.16 208 PRO A CA 1
ATOM 1604 C C . PRO A 1 208 ? -94.524 7.211 15.655 1.00 54.16 208 PRO A C 1
ATOM 1606 O O . PRO A 1 208 ? -95.690 7.523 15.892 1.00 54.16 208 PRO A O 1
ATOM 1609 N N . GLY A 1 209 ? -93.919 7.548 14.513 1.00 39.88 209 GLY A N 1
ATOM 1610 C CA . GLY A 1 209 ? -94.608 8.271 13.450 1.00 39.88 209 GLY A CA 1
ATOM 1611 C C . GLY A 1 209 ? -93.820 8.397 12.144 1.00 39.88 209 GLY A C 1
ATOM 1612 O O . GLY A 1 209 ? -93.063 9.341 11.972 1.00 39.88 209 GLY A O 1
ATOM 1613 N N . VAL A 1 210 ? -94.178 7.525 11.193 1.00 40.34 210 VAL A N 1
ATOM 1614 C CA . VAL A 1 210 ? -94.155 7.701 9.719 1.00 40.34 210 VAL A CA 1
ATOM 1615 C C . VAL A 1 210 ? -92.825 7.393 8.977 1.00 40.34 210 VAL A C 1
ATOM 1617 O O . VAL A 1 210 ? -91.752 7.781 9.434 1.00 40.34 210 VAL A O 1
ATOM 1620 N N . PRO A 1 211 ? -92.859 6.655 7.837 1.00 56.00 211 PRO A N 1
ATOM 1621 C CA . PRO A 1 211 ? -91.730 5.856 7.361 1.00 56.00 211 PRO A CA 1
ATOM 1622 C C . PRO A 1 211 ? -90.961 6.526 6.218 1.00 56.00 211 PRO A C 1
ATOM 1624 O O . PRO A 1 211 ? -91.548 7.249 5.412 1.00 56.00 211 PRO A O 1
ATOM 1627 N N . ARG A 1 212 ? -89.673 6.192 6.056 1.00 37.38 212 ARG A N 1
ATOM 1628 C CA . ARG A 1 212 ? -88.985 6.344 4.765 1.00 37.38 212 ARG A CA 1
ATOM 1629 C C . ARG A 1 212 ? -88.058 5.179 4.445 1.00 37.38 212 ARG A C 1
ATOM 1631 O O . ARG A 1 212 ? -87.363 4.636 5.294 1.00 37.38 212 ARG A O 1
ATOM 1638 N N . GLN A 1 213 ? -88.156 4.820 3.173 1.00 37.81 213 GLN A N 1
ATOM 1639 C CA . GLN A 1 213 ? -87.567 3.711 2.449 1.00 37.81 213 GLN A CA 1
ATOM 1640 C C . GLN A 1 213 ? -86.040 3.778 2.328 1.00 37.81 213 GLN A C 1
ATOM 1642 O O . GLN A 1 213 ? -85.458 4.837 2.122 1.00 37.81 213 GLN A O 1
ATOM 1647 N N . SER A 1 214 ? -85.465 2.577 2.401 1.00 45.72 214 SER A N 1
ATOM 1648 C CA . SER A 1 214 ? -84.289 2.037 1.709 1.00 45.72 214 SER A CA 1
ATOM 1649 C C . SER A 1 214 ? -83.378 2.977 0.907 1.00 45.72 214 SER A C 1
ATOM 1651 O O . SER A 1 214 ? -83.766 3.469 -0.150 1.00 45.72 214 SER A O 1
ATOM 1653 N N . SER A 1 215 ? -82.090 2.961 1.255 1.00 34.53 215 SER A N 1
ATOM 1654 C CA . SER A 1 215 ? -81.027 2.750 0.266 1.00 34.53 215 SER A CA 1
ATOM 1655 C C . SER A 1 215 ? -79.772 2.172 0.926 1.00 34.53 215 SER A C 1
ATOM 1657 O O . SER A 1 215 ? -79.356 2.590 2.001 1.00 34.53 215 SER A O 1
ATOM 1659 N N . ILE A 1 216 ? -79.232 1.177 0.239 1.00 42.44 216 ILE A N 1
ATOM 1660 C CA . ILE A 1 216 ? -78.114 0.278 0.530 1.00 42.44 216 ILE A CA 1
ATOM 1661 C C . ILE A 1 216 ? -76.820 1.010 0.931 1.00 42.44 216 ILE A C 1
ATOM 1663 O O . ILE A 1 216 ? -76.433 1.983 0.291 1.00 42.44 216 ILE A O 1
ATOM 1667 N N . GLY A 1 217 ? -76.105 0.466 1.923 1.00 31.75 217 GLY A N 1
ATOM 1668 C CA . GLY A 1 217 ? -74.731 0.853 2.249 1.00 31.75 217 GLY A CA 1
ATOM 1669 C C . GLY A 1 217 ? -74.114 -0.049 3.318 1.00 31.75 217 GLY A C 1
ATOM 1670 O O . GLY A 1 217 ? -74.519 0.003 4.472 1.00 31.75 217 GLY A O 1
ATOM 1671 N N . MET A 1 218 ? -73.174 -0.894 2.884 1.00 37.66 218 MET A N 1
ATOM 1672 C CA . MET A 1 218 ? -72.285 -1.797 3.629 1.00 37.66 218 MET A CA 1
ATOM 1673 C C . MET A 1 218 ? -72.223 -1.643 5.161 1.00 37.66 218 MET A C 1
ATOM 1675 O O . MET A 1 218 ? -71.677 -0.679 5.689 1.00 37.66 218 MET A O 1
ATOM 1679 N N . GLY A 1 219 ? -72.608 -2.713 5.857 1.00 30.84 219 GLY A N 1
ATOM 1680 C CA . GLY A 1 219 ? -72.141 -3.027 7.202 1.00 30.84 219 GLY A CA 1
ATOM 1681 C C . GLY A 1 219 ? -71.774 -4.505 7.266 1.00 30.84 219 GLY A C 1
ATOM 1682 O O . GLY A 1 219 ? -72.620 -5.369 7.052 1.00 30.84 219 GLY A O 1
ATOM 1683 N N . HIS A 1 220 ? -70.506 -4.808 7.518 1.00 34.47 220 HIS A N 1
ATOM 1684 C CA . HIS A 1 220 ? -70.106 -6.087 8.089 1.00 34.47 220 HIS A CA 1
ATOM 1685 C C . HIS A 1 220 ? -69.695 -5.799 9.524 1.00 34.47 220 HIS A C 1
ATOM 1687 O O . HIS A 1 220 ? -68.703 -5.112 9.752 1.00 34.47 220 HIS A O 1
ATOM 1693 N N . ASN A 1 221 ? -70.434 -6.350 10.485 1.00 35.78 221 ASN A N 1
ATOM 1694 C CA . ASN A 1 221 ? -69.747 -6.988 11.589 1.00 35.78 221 ASN A CA 1
ATOM 1695 C C . ASN A 1 221 ? -70.505 -8.207 12.116 1.00 35.78 221 ASN A C 1
ATOM 1697 O O . ASN A 1 221 ? -71.728 -8.222 12.223 1.00 35.78 221 ASN A O 1
ATOM 1701 N N . ALA A 1 222 ? -69.677 -9.210 12.377 1.00 36.91 222 ALA A N 1
ATOM 1702 C CA . ALA A 1 222 ? -69.886 -10.548 12.892 1.00 36.91 222 ALA A CA 1
ATOM 1703 C C . ALA A 1 222 ? -71.091 -10.794 13.816 1.00 36.91 222 ALA A C 1
ATOM 1705 O O . ALA A 1 222 ? -71.300 -10.100 14.810 1.00 36.91 222 ALA A O 1
ATOM 1706 N N . SER A 1 223 ? -71.739 -11.936 13.585 1.00 31.95 223 SER A N 1
ATOM 1707 C CA . SER A 1 223 ? -72.320 -12.768 14.636 1.00 31.95 223 SER A CA 1
ATOM 1708 C C . SER A 1 223 ? -71.619 -14.130 14.660 1.00 31.95 223 SER A C 1
ATOM 1710 O O . SER A 1 223 ? -71.303 -14.727 13.632 1.00 31.95 223 SER A O 1
ATOM 1712 N N . MET A 1 224 ? -71.324 -14.561 15.885 1.00 38.03 224 MET A N 1
ATOM 1713 C CA . MET A 1 224 ? -70.756 -15.850 16.272 1.00 38.03 224 MET A CA 1
ATOM 1714 C C . MET A 1 224 ? -71.600 -17.024 15.761 1.00 38.03 224 MET A C 1
ATOM 1716 O O . MET A 1 224 ? -72.810 -16.883 15.661 1.00 38.03 224 MET A O 1
ATOM 1720 N N . PHE A 1 225 ? -70.985 -18.185 15.521 1.00 31.48 225 PHE A N 1
ATOM 1721 C CA . PHE A 1 225 ? -71.258 -19.447 16.230 1.00 31.48 225 PHE A CA 1
ATOM 1722 C C . PHE A 1 225 ? -70.311 -20.543 15.716 1.00 31.48 225 PHE A C 1
ATOM 1724 O O . PHE A 1 225 ? -69.987 -20.628 14.535 1.00 31.48 225 PHE A O 1
ATOM 1731 N N . ALA A 1 226 ? -69.818 -21.348 16.653 1.00 41.50 226 ALA A N 1
ATOM 1732 C CA . ALA A 1 226 ? -68.842 -22.402 16.443 1.00 41.50 226 ALA A CA 1
ATOM 1733 C C . ALA A 1 226 ? -69.367 -23.524 15.534 1.00 41.50 226 ALA A C 1
ATOM 1735 O O . ALA A 1 226 ? -70.458 -24.051 15.744 1.00 41.50 226 ALA A O 1
ATOM 1736 N 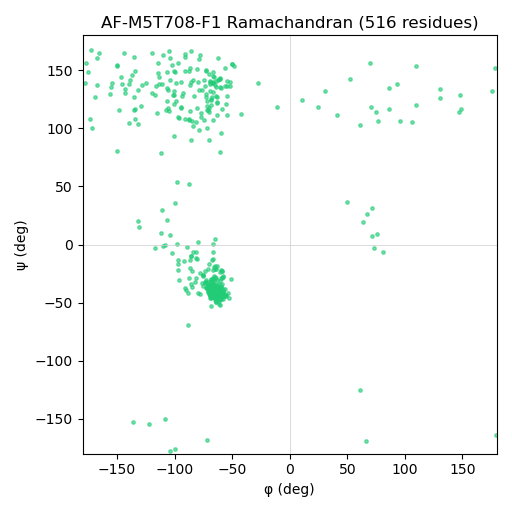N . THR A 1 227 ? -68.542 -23.974 14.588 1.00 33.22 227 THR A N 1
ATOM 1737 C CA . THR A 1 227 ? -68.610 -25.343 14.067 1.00 33.22 227 THR A CA 1
ATOM 1738 C C . THR A 1 227 ? -67.213 -25.799 13.660 1.00 33.22 227 THR A C 1
ATOM 1740 O O . THR A 1 227 ? -66.587 -25.247 12.758 1.00 33.22 227 THR A O 1
ATOM 1743 N N . THR A 1 228 ? -66.725 -26.819 14.359 1.00 43.75 228 THR A N 1
ATOM 1744 C CA . THR A 1 228 ? -65.579 -27.655 14.002 1.00 43.75 228 THR A CA 1
ATOM 1745 C C . THR A 1 228 ? -65.614 -28.011 12.515 1.00 43.75 228 THR A C 1
ATOM 1747 O O . THR A 1 228 ? -66.481 -28.762 12.083 1.00 43.75 228 THR A O 1
ATOM 1750 N N . THR A 1 229 ? -64.663 -27.497 11.733 1.00 35.69 229 THR A N 1
ATOM 1751 C CA . THR A 1 229 ? -64.402 -27.963 10.365 1.00 35.69 229 THR A CA 1
ATOM 1752 C C . THR A 1 229 ? -62.899 -28.135 10.195 1.00 35.69 229 THR A C 1
ATOM 1754 O O . THR A 1 229 ? -62.148 -27.164 10.138 1.00 35.69 229 THR A O 1
ATOM 1757 N N . GLN A 1 230 ? -62.463 -29.394 10.132 1.00 38.59 230 GLN A N 1
ATOM 1758 C CA . GLN A 1 230 ? -61.124 -29.781 9.701 1.00 38.59 230 GLN A CA 1
ATOM 1759 C C . GLN A 1 230 ? -60.841 -29.179 8.317 1.00 38.59 230 GLN A C 1
ATOM 1761 O O . GLN A 1 230 ? -61.441 -29.590 7.325 1.00 38.59 230 GLN A O 1
ATOM 1766 N N . HIS A 1 231 ? -59.918 -28.221 8.233 1.00 33.25 231 HIS A N 1
ATOM 1767 C CA . HIS A 1 231 ? -59.368 -27.796 6.950 1.00 33.25 231 HIS A CA 1
ATOM 1768 C C . HIS A 1 231 ? -58.276 -28.776 6.523 1.00 33.25 231 HIS A C 1
ATOM 1770 O O . HIS A 1 231 ? -57.167 -28.802 7.052 1.00 33.25 231 HIS A O 1
ATOM 1776 N N . ARG A 1 232 ? -58.631 -29.600 5.541 1.00 36.06 232 ARG A N 1
ATOM 1777 C CA . ARG A 1 232 ? -57.721 -30.401 4.729 1.00 36.06 232 ARG A CA 1
ATOM 1778 C C . ARG A 1 232 ? -56.815 -29.436 3.953 1.00 36.06 232 ARG A C 1
ATOM 1780 O O . ARG A 1 232 ? -57.297 -28.719 3.081 1.00 36.06 232 ARG A O 1
ATOM 1787 N N . MET A 1 233 ? -55.525 -29.394 4.285 1.00 35.69 233 MET A N 1
ATOM 1788 C CA . MET A 1 233 ? -54.529 -28.680 3.481 1.00 35.69 233 MET A CA 1
ATOM 1789 C C . MET A 1 233 ? -54.480 -29.288 2.072 1.00 35.69 233 MET A C 1
ATOM 1791 O O . MET A 1 233 ? -54.489 -30.511 1.914 1.00 35.69 233 MET A O 1
ATOM 1795 N N . MET A 1 234 ? -54.454 -28.433 1.049 1.00 50.50 234 MET A N 1
ATOM 1796 C CA . MET A 1 234 ? -54.191 -28.843 -0.332 1.00 50.50 234 MET A CA 1
ATOM 1797 C C . MET A 1 234 ? -52.764 -29.411 -0.438 1.00 50.50 234 MET A C 1
ATOM 1799 O O . MET A 1 234 ? -51.859 -28.869 0.201 1.00 50.50 234 MET A O 1
ATOM 1803 N N . PRO A 1 235 ? -52.525 -30.478 -1.220 1.00 55.56 235 PRO A N 1
ATOM 1804 C CA . PRO A 1 235 ? -51.173 -30.980 -1.426 1.00 55.56 235 PRO A CA 1
ATOM 1805 C C . PRO A 1 235 ? -50.347 -29.951 -2.208 1.00 55.56 235 PRO A C 1
ATOM 1807 O O . PRO A 1 235 ? -50.790 -29.432 -3.233 1.00 55.56 235 PRO A O 1
ATOM 1810 N N . GLY A 1 236 ? -49.144 -29.659 -1.711 1.00 59.19 236 GLY A N 1
ATOM 1811 C CA . GLY A 1 236 ? -48.153 -28.869 -2.438 1.00 59.19 236 GLY A CA 1
ATOM 1812 C C . GLY A 1 236 ? -47.716 -29.561 -3.740 1.00 59.19 236 GLY A C 1
ATOM 1813 O O . GLY A 1 236 ? -47.907 -30.771 -3.895 1.00 59.19 236 GLY A O 1
ATOM 1814 N N . PRO A 1 237 ? -47.140 -28.813 -4.695 1.00 60.03 237 PRO A N 1
ATOM 1815 C CA . PRO A 1 237 ? -46.724 -29.364 -5.978 1.00 60.03 237 PRO A CA 1
ATOM 1816 C C . PRO A 1 237 ? -45.636 -30.436 -5.803 1.00 60.03 237 PRO A C 1
ATOM 1818 O O . PRO A 1 237 ? -44.730 -30.308 -4.979 1.00 60.03 237 PRO A O 1
ATOM 1821 N N . SER A 1 238 ? -45.714 -31.491 -6.615 1.00 57.00 238 SER A N 1
ATOM 1822 C CA . SER A 1 238 ? -44.955 -32.750 -6.500 1.00 57.00 238 SER A CA 1
ATOM 1823 C C . SER A 1 238 ? -43.433 -32.650 -6.691 1.00 57.00 238 SER A C 1
ATOM 1825 O O . SER A 1 238 ? -42.757 -33.675 -6.710 1.00 57.00 238 SER A O 1
ATOM 1827 N N . TRP A 1 239 ? -42.880 -31.445 -6.843 1.00 53.06 239 TRP A N 1
ATOM 1828 C CA . TRP A 1 239 ? -41.441 -31.206 -6.981 1.00 53.06 239 TRP A CA 1
ATOM 1829 C C . TRP A 1 239 ? -40.772 -30.697 -5.690 1.00 53.06 239 TRP A C 1
ATOM 1831 O O . TRP A 1 239 ? -39.546 -30.632 -5.631 1.00 53.06 239 TRP A O 1
ATOM 1841 N N . ALA A 1 240 ? -41.536 -30.385 -4.635 1.00 43.97 240 ALA A N 1
ATOM 1842 C CA . ALA A 1 240 ? -40.984 -29.983 -3.341 1.00 43.97 240 ALA A CA 1
ATOM 1843 C C . ALA A 1 240 ? -40.676 -31.211 -2.461 1.00 43.97 240 ALA A C 1
ATOM 1845 O O . ALA A 1 240 ? -41.579 -31.936 -2.044 1.00 43.97 240 ALA A O 1
ATOM 1846 N N . ARG A 1 241 ? -39.394 -31.451 -2.153 1.00 48.19 241 ARG A N 1
ATOM 1847 C CA . ARG A 1 241 ? -38.978 -32.460 -1.159 1.00 48.19 241 ARG A CA 1
ATOM 1848 C C . ARG A 1 241 ? -39.039 -31.854 0.253 1.00 48.19 241 ARG A C 1
ATOM 1850 O O . ARG A 1 241 ? -38.660 -30.694 0.410 1.00 48.19 241 ARG A O 1
ATOM 1857 N N . PRO A 1 242 ? -39.460 -32.603 1.287 1.00 43.88 242 PRO A N 1
ATOM 1858 C CA . PRO A 1 242 ? -39.414 -32.117 2.662 1.00 43.88 242 PRO A CA 1
ATOM 1859 C C . PRO A 1 242 ? -37.960 -31.973 3.129 1.00 43.88 242 PRO A C 1
ATOM 1861 O O . PRO A 1 242 ? -37.175 -32.919 3.056 1.00 43.88 242 PRO A O 1
ATOM 1864 N N . VAL A 1 243 ? -37.606 -30.788 3.627 1.00 41.69 243 VAL A N 1
ATOM 1865 C CA . VAL A 1 243 ? -36.355 -30.556 4.356 1.00 41.69 243 VAL A CA 1
ATOM 1866 C C . VAL A 1 243 ? -36.536 -31.115 5.766 1.00 41.69 243 VAL A C 1
ATOM 1868 O O . VAL A 1 243 ? -37.292 -30.563 6.562 1.00 41.69 243 VAL A O 1
ATOM 1871 N N . SER A 1 244 ? -35.860 -32.218 6.086 1.00 35.69 244 SER A N 1
ATOM 1872 C CA . SER A 1 244 ? -35.721 -32.677 7.469 1.00 35.69 244 SER A CA 1
ATOM 1873 C C . SER A 1 244 ? -34.545 -31.946 8.112 1.00 35.69 244 SER A C 1
ATOM 1875 O O . SER A 1 244 ? -33.388 -32.247 7.816 1.00 35.69 244 SER A O 1
ATOM 1877 N N . LEU A 1 245 ? -34.824 -30.990 8.996 1.00 30.34 245 LEU A N 1
ATOM 1878 C CA . LEU A 1 245 ? -33.809 -30.450 9.898 1.00 30.34 245 LEU A CA 1
ATOM 1879 C C . LEU A 1 245 ? -33.500 -31.521 10.950 1.00 30.34 245 LEU A C 1
ATOM 1881 O O . LEU A 1 245 ? -34.265 -31.722 11.890 1.00 30.34 245 LEU A O 1
ATOM 1885 N N . VAL A 1 246 ? -32.395 -32.242 10.769 1.00 34.62 246 VAL A N 1
ATOM 1886 C CA . VAL A 1 246 ? -31.832 -33.102 11.813 1.00 34.62 246 VAL A CA 1
ATOM 1887 C C . VAL A 1 246 ? -30.908 -32.234 12.659 1.00 34.62 246 VAL A C 1
ATOM 1889 O O . VAL A 1 246 ? -29.821 -31.864 12.223 1.00 34.62 246 VAL A O 1
ATOM 1892 N N . SER A 1 247 ? -31.330 -31.909 13.878 1.00 31.14 247 SER A N 1
ATOM 1893 C CA . SER A 1 247 ? -30.437 -31.382 14.908 1.00 31.14 247 SER A CA 1
ATOM 1894 C C . SER A 1 247 ? -29.520 -32.510 15.392 1.00 31.14 247 SER A C 1
ATOM 1896 O O . SER A 1 247 ? -30.003 -33.474 15.987 1.00 31.14 247 SER A O 1
ATOM 1898 N N . ARG A 1 248 ? -28.207 -32.402 15.173 1.00 30.33 248 ARG A N 1
ATOM 1899 C CA . ARG A 1 248 ? -27.222 -33.168 15.950 1.00 30.33 248 ARG A CA 1
ATOM 1900 C C . ARG A 1 248 ? -26.550 -32.230 16.941 1.00 30.33 248 ARG A C 1
ATOM 1902 O O . ARG A 1 248 ? -25.874 -31.288 16.541 1.00 30.33 248 ARG A O 1
ATOM 1909 N N . SER A 1 249 ? -26.779 -32.494 18.222 1.00 30.89 249 SER A N 1
ATOM 1910 C CA . SER A 1 249 ? -25.914 -32.043 19.304 1.00 30.89 249 SER A CA 1
ATOM 1911 C C . SER A 1 249 ? -24.770 -33.048 19.510 1.00 30.89 249 SER A C 1
ATOM 1913 O O . SER A 1 249 ? -24.832 -34.172 19.014 1.00 30.89 249 SER A O 1
ATOM 1915 N N . SER A 1 250 ? -23.771 -32.588 20.270 1.00 29.28 250 SER A N 1
ATOM 1916 C CA . SER A 1 250 ? -22.612 -33.273 20.872 1.00 29.28 250 SER A CA 1
ATOM 1917 C C . SER A 1 250 ? -21.411 -33.639 19.984 1.00 29.28 250 SER A C 1
ATOM 1919 O O . SER A 1 250 ? -21.453 -34.582 19.203 1.00 29.28 250 SER A O 1
ATOM 1921 N N . ALA A 1 251 ? -20.340 -32.859 20.191 1.00 32.44 251 ALA A N 1
ATOM 1922 C CA . ALA A 1 251 ? -18.982 -33.270 20.577 1.00 32.44 251 ALA A CA 1
ATOM 1923 C C . ALA A 1 251 ? -18.527 -34.702 20.236 1.00 32.44 251 ALA A C 1
ATOM 1925 O O . ALA A 1 251 ? -19.063 -35.652 20.794 1.00 32.44 251 ALA A O 1
ATOM 1926 N N . ASP A 1 252 ? -17.480 -34.843 19.417 1.00 28.89 252 ASP A N 1
ATOM 1927 C CA . ASP A 1 252 ? -16.122 -35.227 19.844 1.00 28.89 252 ASP A CA 1
ATOM 1928 C C . ASP A 1 252 ? -15.169 -35.221 18.626 1.00 28.89 252 ASP A C 1
ATOM 1930 O O . ASP A 1 252 ? -15.576 -35.297 17.467 1.00 28.89 252 ASP A O 1
ATOM 1934 N N . SER A 1 253 ? -13.898 -35.064 18.954 1.00 31.52 253 SER A N 1
ATOM 1935 C CA . SER A 1 253 ? -12.664 -35.076 18.188 1.00 31.52 253 SER A CA 1
ATOM 1936 C C . SER A 1 253 ? -12.450 -36.241 17.209 1.00 31.52 253 SER A C 1
ATOM 1938 O O . SER A 1 253 ? -12.889 -37.367 17.423 1.00 31.52 253 SER A O 1
ATOM 1940 N N . SER A 1 254 ? -11.646 -35.933 16.181 1.00 30.27 254 SER A N 1
ATOM 1941 C CA . SER A 1 254 ? -10.681 -36.769 15.439 1.00 30.27 254 SER A CA 1
ATOM 1942 C C . SER A 1 254 ? -10.820 -36.707 13.911 1.00 30.27 254 SER A C 1
ATOM 1944 O O . SER A 1 254 ? -11.875 -36.862 13.304 1.00 30.27 254 SER A O 1
ATOM 1946 N N . SER A 1 255 ? -9.681 -36.384 13.316 1.00 31.78 255 SER A N 1
ATOM 1947 C CA . SER A 1 255 ? -9.360 -36.127 11.920 1.00 31.78 255 SER A CA 1
ATOM 1948 C C . SER A 1 255 ? -9.527 -37.350 11.023 1.00 31.78 255 SER A C 1
ATOM 1950 O O . SER A 1 255 ? -8.990 -38.391 11.369 1.00 31.78 255 SER A O 1
ATOM 1952 N N . GLN A 1 256 ? -10.110 -37.181 9.825 1.00 29.91 256 GLN A N 1
ATOM 1953 C CA . GLN A 1 256 ? -9.617 -37.775 8.567 1.00 29.91 256 GLN A CA 1
ATOM 1954 C C . GLN A 1 256 ? -10.095 -36.960 7.354 1.00 29.91 256 GLN A C 1
ATOM 1956 O O . GLN A 1 256 ? -11.280 -36.671 7.193 1.00 29.91 256 GLN A O 1
ATOM 1961 N N . TYR A 1 257 ? -9.139 -36.611 6.493 1.00 32.22 257 TYR A N 1
ATOM 1962 C CA . TYR A 1 257 ? -9.355 -36.089 5.150 1.00 32.22 257 TYR A CA 1
ATOM 1963 C C . TYR A 1 257 ? -10.056 -37.147 4.287 1.00 32.22 257 TYR A C 1
ATOM 1965 O O . TYR A 1 257 ? -9.552 -38.258 4.146 1.00 32.22 257 TYR A O 1
ATOM 1973 N N . ALA A 1 258 ? -11.169 -36.785 3.650 1.00 29.81 258 ALA A N 1
ATOM 1974 C CA . ALA A 1 258 ? -11.724 -37.540 2.533 1.00 29.81 258 ALA A CA 1
ATOM 1975 C C . ALA A 1 258 ? -12.223 -36.561 1.465 1.00 29.81 258 ALA A C 1
ATOM 1977 O O . ALA A 1 258 ? -13.255 -35.909 1.613 1.00 29.81 258 ALA A O 1
ATOM 1978 N N . ILE A 1 259 ? -11.444 -36.459 0.388 1.00 29.92 259 ILE A N 1
ATOM 1979 C CA . ILE A 1 259 ? -11.822 -35.820 -0.871 1.00 29.92 259 ILE A CA 1
ATOM 1980 C C . ILE A 1 259 ? -13.057 -36.551 -1.404 1.00 29.92 259 ILE A C 1
ATOM 1982 O O . ILE A 1 259 ? -12.981 -37.739 -1.715 1.00 29.92 259 ILE A O 1
ATOM 1986 N N . GLN A 1 260 ? -14.193 -35.860 -1.515 1.00 28.97 260 GLN A N 1
ATOM 1987 C CA . GLN A 1 260 ? -15.386 -36.423 -2.142 1.00 28.97 260 GLN A CA 1
ATOM 1988 C C . GLN A 1 260 ? -15.507 -35.902 -3.575 1.00 28.97 260 GLN A C 1
ATOM 1990 O O . GLN A 1 260 ? -16.052 -34.836 -3.850 1.00 28.97 260 GLN A O 1
ATOM 1995 N N . THR A 1 261 ? -14.951 -36.692 -4.492 1.00 27.70 261 THR A N 1
ATOM 1996 C CA . THR A 1 261 ? -15.184 -36.637 -5.934 1.00 27.70 261 THR A CA 1
ATOM 1997 C C . THR A 1 261 ? -16.682 -36.758 -6.214 1.00 27.70 261 THR A C 1
ATOM 1999 O O . THR A 1 261 ? -17.311 -37.754 -5.851 1.00 27.70 261 THR A O 1
ATOM 2002 N N . VAL A 1 262 ? -17.267 -35.755 -6.867 1.00 29.59 262 VAL A N 1
ATOM 2003 C CA . VAL A 1 262 ? -18.676 -35.785 -7.276 1.00 29.59 262 VAL A CA 1
ATOM 2004 C C . VAL A 1 262 ? -18.795 -36.649 -8.532 1.00 29.59 262 VAL A C 1
ATOM 2006 O O . VAL A 1 262 ? -18.487 -36.219 -9.641 1.00 29.59 262 VAL A O 1
ATOM 2009 N N . ALA A 1 263 ? -19.196 -37.904 -8.346 1.00 27.34 263 ALA A N 1
ATOM 2010 C CA . ALA A 1 263 ? -19.561 -38.808 -9.425 1.00 27.34 263 ALA A CA 1
ATOM 2011 C C . ALA A 1 263 ? -20.997 -38.510 -9.887 1.00 27.34 263 ALA A C 1
ATOM 2013 O O . ALA A 1 263 ? -21.948 -38.682 -9.126 1.00 27.34 263 ALA A O 1
ATOM 2014 N N . PHE A 1 264 ? -21.161 -38.109 -11.149 1.00 29.28 264 PHE A N 1
ATOM 2015 C CA . PHE A 1 264 ? -22.445 -38.164 -11.846 1.00 29.28 264 PHE A CA 1
ATOM 2016 C C . PHE A 1 264 ? -22.499 -39.448 -12.690 1.00 29.28 264 PHE A C 1
ATOM 2018 O O . PHE A 1 264 ? -21.815 -39.568 -13.702 1.00 29.28 264 PHE A O 1
ATOM 2025 N N . ALA A 1 265 ? -23.334 -40.401 -12.275 1.00 30.28 265 ALA A N 1
ATOM 2026 C CA . ALA A 1 265 ? -23.847 -41.506 -13.091 1.00 30.28 265 ALA A CA 1
ATOM 2027 C C . ALA A 1 265 ? -25.371 -41.529 -12.854 1.00 30.28 265 ALA A C 1
ATOM 2029 O O . ALA A 1 265 ? -25.802 -41.681 -11.717 1.00 30.28 265 ALA A O 1
ATOM 2030 N N . ASN A 1 266 ? -26.218 -41.053 -13.770 1.00 35.31 266 ASN A N 1
ATOM 2031 C CA . ASN A 1 266 ? -26.639 -41.578 -15.079 1.00 35.31 266 ASN A CA 1
ATOM 2032 C C . ASN A 1 266 ? -27.544 -42.827 -14.997 1.00 35.31 266 ASN A C 1
ATOM 2034 O O . ASN A 1 266 ? -27.109 -43.871 -14.525 1.00 35.31 266 ASN A O 1
ATOM 2038 N N . GLN A 1 267 ? -28.773 -42.707 -15.516 1.00 30.16 267 GLN A N 1
ATOM 2039 C CA . GLN A 1 267 ? -29.670 -43.777 -15.997 1.00 30.16 267 GLN A CA 1
ATOM 2040 C C . GLN A 1 267 ? -30.830 -43.084 -16.741 1.00 30.16 267 GLN A C 1
ATOM 2042 O O . GLN A 1 267 ? -31.414 -42.153 -16.197 1.00 30.16 267 GLN A O 1
ATOM 2047 N N . ASN A 1 268 ? -31.202 -43.389 -17.987 1.00 31.84 268 ASN A N 1
ATOM 2048 C CA . ASN A 1 268 ? -31.441 -44.665 -18.683 1.00 31.84 268 ASN A CA 1
ATOM 2049 C C . ASN A 1 268 ? -31.549 -44.367 -20.203 1.00 31.84 268 ASN A C 1
ATOM 2051 O O . ASN A 1 268 ? -31.903 -43.243 -20.537 1.00 31.84 268 ASN A O 1
ATOM 2055 N N . GLN A 1 269 ? -31.402 -45.235 -21.211 1.00 32.62 269 GLN A N 1
ATOM 2056 C CA . GLN A 1 269 ? -31.078 -46.654 -21.490 1.00 32.62 269 GLN A CA 1
ATOM 2057 C C . GLN A 1 269 ? -31.037 -46.715 -23.055 1.00 32.62 269 GLN A C 1
ATOM 2059 O O . GLN A 1 269 ? -31.721 -45.916 -23.688 1.00 32.62 269 GLN A O 1
ATOM 2064 N N . PHE A 1 270 ? -30.249 -47.523 -23.777 1.00 30.77 270 PHE A N 1
ATOM 2065 C CA . PHE A 1 270 ? -30.447 -48.956 -24.077 1.00 30.77 270 PHE A CA 1
ATOM 2066 C C . PHE A 1 270 ? -29.282 -49.457 -24.986 1.00 30.77 270 PHE A C 1
ATOM 2068 O O . PHE A 1 270 ? -28.700 -48.670 -25.727 1.00 30.77 270 PHE A O 1
ATOM 2075 N N . ALA A 1 271 ? -28.946 -50.753 -24.906 1.00 32.53 271 ALA A N 1
ATOM 2076 C CA . ALA A 1 271 ? -27.704 -51.421 -25.365 1.00 32.53 271 ALA A CA 1
ATOM 2077 C C . ALA A 1 271 ? -27.879 -52.329 -26.644 1.00 32.53 271 ALA A C 1
ATOM 2079 O O . ALA A 1 271 ? -28.843 -52.097 -27.366 1.00 32.53 271 ALA A O 1
ATOM 2080 N N . PRO A 1 272 ? -27.109 -53.435 -26.882 1.00 44.19 272 PRO A N 1
ATOM 2081 C CA . PRO A 1 272 ? -25.825 -53.649 -27.627 1.00 44.19 272 PRO A CA 1
ATOM 2082 C C . PRO A 1 272 ? -25.986 -54.721 -28.785 1.00 44.19 272 PRO A C 1
ATOM 2084 O O . PRO A 1 272 ? -27.139 -54.871 -29.190 1.00 44.19 272 PRO A O 1
ATOM 2087 N N . PRO A 1 273 ? -24.997 -55.519 -29.332 1.00 44.84 273 PRO A N 1
ATOM 2088 C CA . PRO A 1 273 ? -23.549 -55.712 -29.029 1.00 44.84 273 PRO A CA 1
ATOM 2089 C C . PRO A 1 273 ? -22.517 -55.973 -30.187 1.00 44.84 273 PRO A C 1
ATOM 2091 O O . PRO A 1 273 ? -22.871 -56.438 -31.261 1.00 44.84 273 PRO A O 1
ATOM 2094 N N . GLY A 1 274 ? -21.213 -55.810 -29.855 1.00 29.73 274 GLY A N 1
ATOM 2095 C CA . GLY A 1 274 ? -20.018 -56.600 -30.289 1.00 29.73 274 GLY A CA 1
ATOM 2096 C C . GLY A 1 274 ? -19.534 -56.506 -31.755 1.00 29.73 274 GLY A C 1
ATOM 2097 O O . GLY A 1 274 ? -20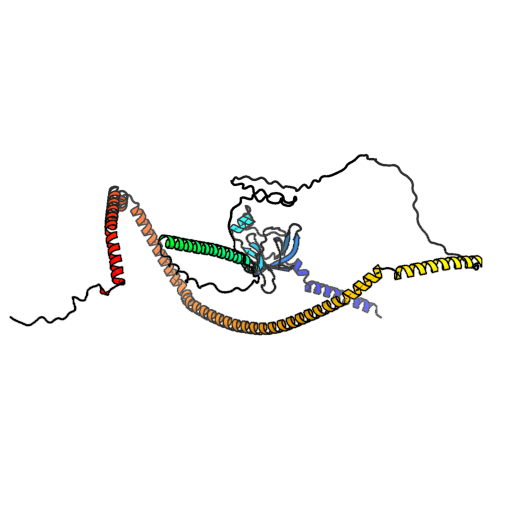.318 -56.256 -32.647 1.00 29.73 274 GLY A O 1
ATOM 2098 N N . SER A 1 275 ? -18.283 -56.765 -32.158 1.00 29.61 275 SER A N 1
ATOM 2099 C CA . SER A 1 275 ? -16.964 -57.005 -31.541 1.00 29.61 275 SER A CA 1
ATOM 2100 C C . SER A 1 275 ? -15.905 -57.064 -32.686 1.00 29.61 275 SER A C 1
ATOM 2102 O O . SER A 1 275 ? -16.299 -57.237 -33.835 1.00 29.61 275 SER A O 1
ATOM 2104 N N . GLN A 1 276 ? -14.598 -57.019 -32.355 1.00 33.41 276 GLN A N 1
ATOM 2105 C CA . GLN A 1 276 ? -13.405 -57.373 -33.187 1.00 33.41 276 GLN A CA 1
ATOM 2106 C C . GLN A 1 276 ? -12.854 -56.244 -34.097 1.00 33.41 276 GLN A C 1
ATOM 2108 O O . GLN A 1 276 ? -13.586 -55.670 -34.887 1.00 33.41 276 GLN A O 1
ATOM 2113 N N . VAL A 1 277 ? -11.624 -55.719 -33.949 1.00 35.56 277 VAL A N 1
ATOM 2114 C CA . VAL A 1 277 ? -10.248 -56.289 -33.977 1.00 35.56 277 VAL A CA 1
ATOM 2115 C C . VAL A 1 277 ? -9.887 -56.939 -35.320 1.00 35.56 277 VAL A C 1
ATOM 2117 O O . VAL A 1 277 ? -10.256 -58.084 -35.550 1.00 35.56 277 VAL A O 1
ATOM 2120 N N . VAL A 1 278 ? -9.086 -56.252 -36.154 1.00 39.50 278 VAL A N 1
ATOM 2121 C CA . VAL A 1 278 ? -8.314 -56.853 -37.268 1.00 39.50 278 VAL A CA 1
ATOM 2122 C C . VAL A 1 278 ? -6.931 -56.159 -37.413 1.00 39.50 278 VAL A C 1
ATOM 2124 O O . VAL A 1 278 ? -6.893 -54.928 -37.435 1.00 39.50 278 VAL A O 1
ATOM 2127 N N . PRO A 1 279 ? -5.804 -56.908 -37.496 1.00 40.19 279 PRO A N 1
ATOM 2128 C CA . PRO A 1 279 ? -4.424 -56.410 -37.673 1.00 40.19 279 PRO A CA 1
ATOM 2129 C C . PRO A 1 279 ? -3.914 -56.514 -39.154 1.00 40.19 279 PRO A C 1
ATOM 2131 O O . PRO A 1 279 ? -4.707 -56.849 -40.033 1.00 40.19 279 PRO A O 1
ATOM 2134 N N . PRO A 1 280 ? -2.638 -56.172 -39.482 1.00 48.25 280 PRO A N 1
ATOM 2135 C CA . PRO A 1 280 ? -2.261 -55.500 -40.742 1.00 48.25 280 PRO A CA 1
ATOM 2136 C C . PRO A 1 280 ? -1.567 -56.357 -41.829 1.00 48.25 280 PRO A C 1
ATOM 2138 O O . PRO A 1 280 ? -0.970 -57.388 -41.542 1.00 48.25 280 PRO A O 1
ATOM 2141 N N . GLY A 1 281 ? -1.502 -55.793 -43.050 1.00 30.20 281 GLY A N 1
ATOM 2142 C CA . GLY A 1 281 ? -0.375 -55.936 -43.992 1.00 30.20 281 GLY A CA 1
ATOM 2143 C C . GLY A 1 281 ? -0.605 -56.774 -45.260 1.00 30.20 281 GLY A C 1
ATOM 2144 O O . GLY A 1 281 ? -0.833 -57.973 -45.176 1.00 30.20 281 GLY A O 1
ATOM 2145 N N . THR A 1 282 ? -0.455 -56.163 -46.448 1.00 35.34 282 THR A N 1
ATOM 2146 C CA . THR A 1 282 ? 0.564 -56.494 -47.485 1.00 35.34 282 THR A CA 1
ATOM 2147 C C . THR A 1 282 ? 0.376 -55.656 -48.776 1.00 35.34 282 THR A C 1
ATOM 2149 O O . THR A 1 282 ? -0.726 -55.467 -49.273 1.00 35.34 282 THR A O 1
ATOM 2152 N N . MET A 1 283 ? 1.501 -55.095 -49.238 1.00 31.86 283 MET A N 1
ATOM 2153 C CA . MET A 1 283 ? 1.822 -54.210 -50.391 1.00 31.86 283 MET A CA 1
ATOM 2154 C C . MET A 1 283 ? 1.770 -54.920 -51.783 1.00 31.86 283 MET A C 1
ATOM 2156 O O . MET A 1 283 ? 1.491 -56.117 -51.764 1.00 31.86 283 MET A O 1
ATOM 2160 N N . PRO A 1 284 ? 2.250 -54.381 -52.955 1.00 54.94 284 PRO A N 1
ATOM 2161 C CA . PRO A 1 284 ? 2.426 -53.025 -53.586 1.00 54.94 284 PRO A CA 1
ATOM 2162 C C . PRO A 1 284 ? 1.972 -53.046 -55.110 1.00 54.94 284 PRO A C 1
ATOM 2164 O O . PRO A 1 284 ? 1.171 -53.926 -55.417 1.00 54.94 284 PRO A O 1
ATOM 2167 N N . PRO A 1 285 ? 2.437 -52.222 -56.115 1.00 48.12 285 PRO A N 1
ATOM 2168 C CA . PRO A 1 285 ? 3.365 -51.068 -56.137 1.00 48.12 285 PRO A CA 1
ATOM 2169 C C . PRO A 1 285 ? 2.994 -49.796 -56.962 1.00 48.12 285 PRO A C 1
ATOM 2171 O O . PRO A 1 285 ? 2.215 -49.815 -57.903 1.00 48.12 285 PRO A O 1
ATOM 2174 N N . ARG A 1 286 ? 3.692 -48.705 -56.583 1.00 33.47 286 ARG A N 1
ATOM 2175 C CA . ARG A 1 286 ? 4.352 -47.611 -57.354 1.00 33.47 286 ARG A CA 1
ATOM 2176 C C . ARG A 1 286 ? 3.803 -47.147 -58.721 1.00 33.47 286 ARG A C 1
ATOM 2178 O O . ARG A 1 286 ? 3.881 -47.898 -59.681 1.00 33.47 286 ARG A O 1
ATOM 2185 N N . SER A 1 287 ? 3.686 -45.817 -58.867 1.00 37.06 287 SER A N 1
ATOM 2186 C CA . SER A 1 287 ? 4.651 -45.006 -59.653 1.00 37.06 287 SER A CA 1
ATOM 2187 C C . SER A 1 287 ? 4.503 -43.488 -59.427 1.00 37.06 287 SER A C 1
ATOM 2189 O O . SER A 1 287 ? 3.400 -42.956 -59.389 1.00 37.06 287 SER A O 1
ATOM 2191 N N . LEU A 1 288 ? 5.652 -42.817 -59.291 1.00 33.78 288 LEU A N 1
ATOM 2192 C CA . LEU A 1 288 ? 5.889 -41.365 -59.293 1.00 33.78 288 LEU A CA 1
ATOM 2193 C C . LEU A 1 288 ? 5.938 -40.815 -60.734 1.00 33.78 288 LEU A C 1
ATOM 2195 O O . LEU A 1 288 ? 6.449 -41.538 -61.581 1.00 33.78 288 LEU A O 1
ATOM 2199 N N . GLN A 1 289 ? 5.550 -39.541 -60.945 1.00 36.78 289 GLN A N 1
ATOM 2200 C CA . GLN A 1 289 ? 6.135 -38.499 -61.849 1.00 36.78 289 GLN A CA 1
ATOM 2201 C C . GLN A 1 289 ? 5.047 -37.540 -62.383 1.00 36.78 289 GLN A C 1
ATOM 2203 O O . GLN A 1 289 ? 4.020 -37.982 -62.873 1.00 36.78 289 GLN A O 1
ATOM 2208 N N . GLN A 1 290 ? 5.093 -36.241 -62.052 1.00 33.22 290 GLN A N 1
ATOM 2209 C CA . GLN A 1 290 ? 5.807 -35.120 -62.711 1.00 33.22 290 GLN A CA 1
ATOM 2210 C C . GLN A 1 290 ? 5.173 -34.614 -64.026 1.00 33.22 290 GLN A C 1
ATOM 2212 O O . GLN A 1 290 ? 5.290 -35.257 -65.056 1.00 33.22 290 GLN A O 1
ATOM 2217 N N . GLY A 1 291 ? 4.681 -33.366 -63.982 1.00 28.75 291 GLY A N 1
ATOM 2218 C CA . GLY A 1 291 ? 5.044 -32.320 -64.951 1.00 28.75 291 GLY A CA 1
ATOM 2219 C C . GLY A 1 291 ? 4.178 -32.085 -66.202 1.00 28.75 291 GLY A C 1
ATOM 2220 O O . GLY A 1 291 ? 3.866 -33.008 -66.938 1.00 28.75 291 GLY A O 1
ATOM 2221 N N . LEU A 1 292 ? 3.991 -30.781 -66.480 1.00 35.44 292 LEU A N 1
ATOM 2222 C CA . LEU A 1 292 ? 3.946 -30.105 -67.797 1.00 35.44 292 LEU A CA 1
ATOM 2223 C C . LEU A 1 292 ? 2.583 -29.832 -68.484 1.00 35.44 292 LEU A C 1
ATOM 2225 O O . LEU A 1 292 ? 1.979 -30.703 -69.089 1.00 35.44 292 LEU A O 1
ATOM 2229 N N . THR A 1 293 ? 2.221 -28.535 -68.447 1.00 38.44 293 THR A N 1
ATOM 2230 C CA . THR A 1 293 ? 1.728 -27.629 -69.526 1.00 38.44 293 THR A CA 1
ATOM 2231 C C . THR A 1 293 ? 0.540 -28.008 -70.439 1.00 38.44 293 THR A C 1
ATOM 2233 O O . THR A 1 293 ? 0.471 -29.129 -70.929 1.00 38.44 293 THR A O 1
ATOM 2236 N N . PRO A 1 294 ? -0.335 -27.041 -70.805 1.00 52.34 294 PRO A N 1
ATOM 2237 C CA . PRO A 1 294 ? -1.428 -27.256 -71.758 1.00 52.34 294 PRO A CA 1
ATOM 2238 C C . PRO A 1 294 ? -1.016 -26.940 -73.211 1.00 52.34 294 PRO A C 1
ATOM 2240 O O . PRO A 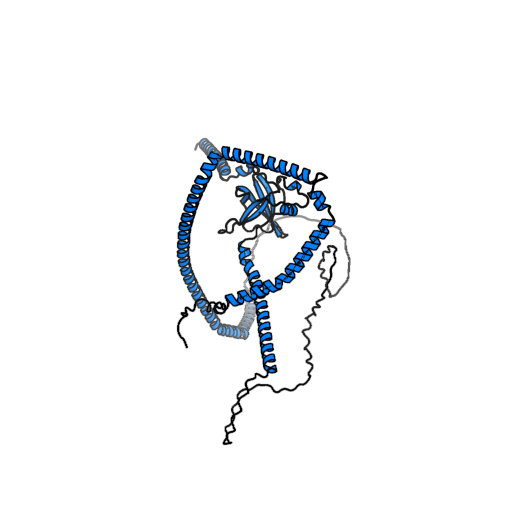1 294 ? -0.068 -26.178 -73.421 1.00 52.34 294 PRO A O 1
ATOM 2243 N N . PRO A 1 295 ? -1.785 -27.395 -74.220 1.00 51.75 295 PRO A N 1
ATOM 2244 C CA . PRO A 1 295 ? -1.769 -26.781 -75.540 1.00 51.75 295 PRO A CA 1
ATOM 2245 C C . PRO A 1 295 ? -3.107 -26.120 -75.916 1.00 51.75 295 PRO A C 1
ATOM 2247 O O . PRO A 1 295 ? -4.195 -26.569 -75.561 1.00 51.75 295 PRO A O 1
ATOM 2250 N N . VAL A 1 296 ? -2.975 -25.039 -76.684 1.00 39.53 296 VAL A N 1
ATOM 2251 C CA . VAL A 1 296 ? -4.021 -24.273 -77.372 1.00 39.53 296 VAL A CA 1
ATOM 2252 C C . VAL A 1 296 ? -4.078 -24.691 -78.849 1.00 39.53 296 VAL A C 1
ATOM 2254 O O . VAL A 1 296 ? -3.040 -24.963 -79.449 1.00 39.53 296 VAL A O 1
ATOM 2257 N N . GLY A 1 297 ? -5.281 -24.633 -79.438 1.00 32.72 297 GLY A N 1
ATOM 2258 C CA . GLY A 1 297 ? -5.572 -24.639 -80.886 1.00 32.72 297 GLY A CA 1
ATOM 2259 C C . GLY A 1 297 ? -6.649 -25.678 -81.238 1.00 32.72 297 GLY A C 1
ATOM 2260 O O . GLY A 1 297 ? -6.552 -26.804 -80.782 1.00 32.72 297 GLY A O 1
ATOM 2261 N N . THR A 1 298 ? -7.703 -25.450 -82.032 1.00 38.19 298 THR A N 1
ATOM 2262 C CA . THR A 1 298 ? -8.008 -24.455 -83.082 1.00 38.19 298 THR A CA 1
ATOM 2263 C C . THR A 1 298 ? -9.525 -24.465 -83.411 1.00 38.19 298 THR A C 1
ATOM 2265 O O . THR A 1 298 ? -10.242 -25.390 -83.042 1.00 38.19 298 THR A O 1
ATOM 2268 N N . GLN A 1 299 ? -9.989 -23.410 -84.096 1.00 42.84 299 GLN A N 1
ATOM 2269 C CA . GLN A 1 299 ? -11.364 -23.031 -84.490 1.00 42.84 299 GLN A CA 1
ATOM 2270 C C . GLN A 1 299 ? -12.253 -24.077 -85.198 1.00 42.84 299 GLN A C 1
ATOM 2272 O O . GLN A 1 299 ? -11.765 -24.862 -86.006 1.00 42.84 299 GLN A O 1
ATOM 2277 N N . ARG A 1 300 ? -13.587 -23.900 -85.078 1.00 36.16 300 ARG A N 1
ATOM 2278 C CA . ARG A 1 300 ? -14.563 -24.084 -86.177 1.00 36.16 300 ARG A CA 1
ATOM 2279 C C . ARG A 1 300 ? -15.757 -23.117 -86.081 1.00 36.16 300 ARG A C 1
ATOM 2281 O O . ARG A 1 300 ? -16.207 -22.767 -84.997 1.00 36.16 300 ARG A O 1
ATOM 2288 N N . THR A 1 301 ? -16.203 -22.688 -87.257 1.00 40.50 301 THR A N 1
ATOM 2289 C CA . THR A 1 301 ? -17.121 -21.584 -87.580 1.00 40.50 301 THR A CA 1
ATOM 2290 C C . THR A 1 301 ? -18.595 -22.026 -87.642 1.00 40.50 301 THR A C 1
ATOM 2292 O O . THR A 1 301 ? -18.890 -23.207 -87.788 1.00 40.50 301 THR A O 1
ATOM 2295 N N . ALA A 1 302 ? -19.482 -21.031 -87.550 1.00 45.09 302 ALA A N 1
ATOM 2296 C CA . ALA A 1 302 ? -20.945 -21.026 -87.452 1.00 45.09 302 ALA A CA 1
ATOM 2297 C C . ALA A 1 302 ? -21.782 -21.858 -88.455 1.00 45.09 302 ALA A C 1
ATOM 2299 O O . ALA A 1 302 ? -21.415 -22.023 -89.616 1.00 45.09 302 ALA A O 1
ATOM 2300 N N . GLY A 1 303 ? -22.996 -22.217 -88.010 1.00 39.22 303 GLY A N 1
ATOM 2301 C CA . GLY A 1 303 ? -24.180 -22.531 -88.822 1.00 39.22 303 GLY A CA 1
ATOM 2302 C C . GLY A 1 303 ? -25.444 -22.008 -88.116 1.00 39.22 303 GLY A C 1
ATOM 2303 O O . GLY A 1 303 ? -25.552 -22.133 -86.901 1.00 39.22 303 GLY A O 1
ATOM 2304 N N . GLN A 1 304 ? -26.339 -21.342 -88.852 1.00 46.44 304 GLN A N 1
ATOM 2305 C CA . GLN A 1 304 ? -27.543 -20.651 -88.351 1.00 46.44 304 GLN A CA 1
ATOM 2306 C C . GLN A 1 304 ? -28.598 -21.624 -87.770 1.00 46.44 304 GLN A C 1
ATOM 2308 O O . GLN A 1 304 ? -28.711 -22.735 -88.292 1.00 46.44 304 GLN A O 1
ATOM 2313 N N . PRO A 1 305 ? -29.390 -21.221 -86.749 1.00 56.38 305 PRO A N 1
ATOM 2314 C CA . PRO A 1 305 ? -30.468 -22.047 -86.199 1.00 56.38 305 PRO A CA 1
ATOM 2315 C C . PRO A 1 305 ? -31.581 -22.244 -87.233 1.00 56.38 305 PRO A C 1
ATOM 2317 O O . PRO A 1 305 ? -31.930 -21.324 -87.978 1.00 56.38 305 PRO A O 1
ATOM 2320 N N . THR A 1 306 ? -32.119 -23.458 -87.311 1.00 64.19 306 THR A N 1
ATOM 2321 C CA . THR A 1 306 ? -33.154 -23.795 -88.291 1.00 64.19 306 THR A CA 1
ATOM 2322 C C . THR A 1 306 ? -34.527 -23.290 -87.834 1.00 64.19 306 THR A C 1
ATOM 2324 O O . THR A 1 306 ? -34.755 -23.031 -86.655 1.00 64.19 306 THR A O 1
ATOM 2327 N N . LEU A 1 307 ? -35.480 -23.147 -88.763 1.00 56.09 307 LEU A N 1
ATOM 2328 C CA . LEU A 1 307 ? -36.842 -22.665 -88.470 1.00 56.09 307 LEU A CA 1
ATOM 2329 C C . LEU A 1 307 ? -37.584 -23.543 -87.436 1.00 56.09 307 LEU A C 1
ATOM 2331 O O . LEU A 1 307 ? -38.498 -23.060 -86.775 1.00 56.09 307 LEU A O 1
ATOM 2335 N N . LEU A 1 308 ? -37.186 -24.813 -87.279 1.00 58.47 308 LEU A N 1
ATOM 2336 C CA . LEU A 1 308 ? -37.719 -25.694 -86.237 1.00 58.47 308 LEU A CA 1
ATOM 2337 C C . LEU A 1 308 ? -37.148 -25.381 -84.847 1.00 58.47 308 LEU A C 1
ATOM 2339 O O . LEU A 1 308 ? -37.882 -25.488 -83.869 1.00 58.47 308 LEU A O 1
ATOM 2343 N N . ASP A 1 309 ? -35.892 -24.940 -84.754 1.00 62.47 309 ASP A N 1
ATOM 2344 C CA . ASP A 1 309 ? -35.261 -24.592 -83.473 1.00 62.47 309 ASP A CA 1
ATOM 2345 C C . ASP A 1 309 ? -35.899 -23.324 -82.886 1.00 62.47 309 ASP A C 1
ATOM 2347 O O . ASP A 1 309 ? -36.272 -23.290 -81.716 1.00 62.47 309 ASP A O 1
ATOM 2351 N N . LEU A 1 310 ? -36.156 -22.327 -83.739 1.00 60.88 310 LEU A N 1
ATOM 2352 C CA . LEU A 1 310 ? -36.826 -21.081 -83.348 1.00 60.88 310 LEU A CA 1
ATOM 2353 C C . LEU A 1 310 ? -38.302 -21.279 -82.967 1.00 60.88 310 LEU A C 1
ATOM 2355 O O . LEU A 1 310 ? -38.830 -20.534 -82.145 1.00 60.88 310 LEU A O 1
ATOM 2359 N N . GLN A 1 311 ? -38.989 -22.261 -83.560 1.00 68.06 311 GLN A N 1
ATOM 2360 C CA . GLN A 1 311 ? -40.391 -22.527 -83.229 1.00 68.06 311 GLN A CA 1
ATOM 2361 C C . GLN A 1 311 ? -40.528 -23.234 -81.872 1.00 68.06 311 GLN A C 1
ATOM 2363 O O . GLN A 1 311 ? -41.455 -22.928 -81.126 1.00 68.06 311 GLN A O 1
ATOM 2368 N N . ASN A 1 312 ? -39.590 -24.119 -81.528 1.00 66.12 312 ASN A N 1
ATOM 2369 C CA . ASN A 1 312 ? -39.579 -24.794 -80.230 1.00 66.12 312 ASN A CA 1
ATOM 2370 C C . ASN A 1 312 ? -39.213 -23.829 -79.090 1.00 66.12 312 ASN A C 1
ATOM 2372 O O . ASN A 1 312 ? -39.886 -23.819 -78.062 1.00 66.12 312 ASN A O 1
ATOM 2376 N N . GLU A 1 313 ? -38.238 -22.944 -79.307 1.00 67.19 313 GLU A N 1
ATOM 2377 C CA . GLU A 1 313 ? -37.827 -21.934 -78.319 1.00 67.19 313 GLU A CA 1
ATOM 2378 C C . GLU A 1 313 ? -38.932 -20.884 -78.061 1.00 67.19 313 GLU A C 1
ATOM 2380 O O . GLU A 1 313 ? -39.146 -20.433 -76.933 1.00 67.19 313 GLU A O 1
ATOM 2385 N N . ALA A 1 314 ? -39.727 -20.542 -79.082 1.00 67.25 314 ALA A N 1
ATOM 2386 C CA . ALA A 1 314 ? -40.884 -19.657 -78.924 1.00 67.25 314 ALA A CA 1
ATOM 2387 C C . ALA A 1 314 ? -42.025 -20.283 -78.09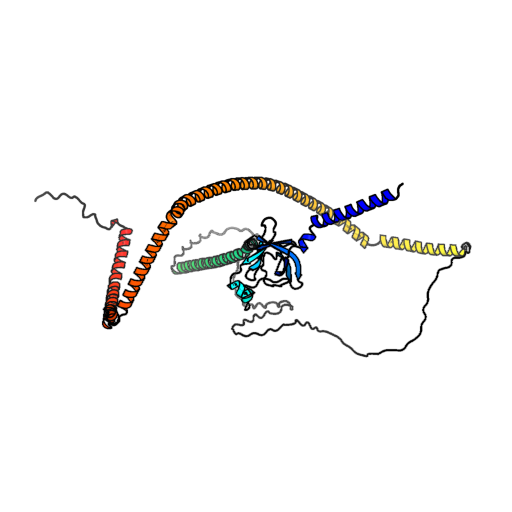5 1.00 67.25 314 ALA A C 1
ATOM 2389 O O . ALA A 1 314 ? -42.773 -19.561 -77.437 1.00 67.25 314 ALA A O 1
ATOM 2390 N N . ILE A 1 315 ? -42.180 -21.611 -78.117 1.00 72.00 315 ILE A N 1
ATOM 2391 C CA . ILE A 1 315 ? -43.204 -22.310 -77.324 1.00 72.00 315 ILE A CA 1
ATOM 2392 C C . ILE A 1 315 ? -42.754 -22.426 -75.862 1.00 72.00 315 ILE A C 1
ATOM 2394 O O . ILE A 1 315 ? -43.539 -22.128 -74.964 1.00 72.00 315 ILE A O 1
ATOM 2398 N N . GLU A 1 316 ? -41.485 -22.761 -75.624 1.00 71.81 316 GLU A N 1
ATOM 2399 C CA . GLU A 1 316 ? -40.906 -22.873 -74.278 1.00 71.81 316 GLU A CA 1
ATOM 2400 C C . GLU A 1 316 ? -40.929 -21.527 -73.528 1.00 71.81 316 GLU A C 1
ATOM 2402 O O . GLU A 1 316 ? -41.379 -21.441 -72.384 1.00 71.81 316 GLU A O 1
ATOM 2407 N N . THR A 1 317 ? -40.582 -20.433 -74.213 1.00 72.31 317 THR A N 1
ATOM 2408 C CA . THR A 1 317 ? -40.638 -19.077 -73.636 1.00 72.31 317 THR A CA 1
ATOM 2409 C C . THR A 1 317 ? -42.062 -18.604 -73.325 1.00 72.31 317 THR A C 1
ATOM 2411 O O . THR A 1 317 ? -42.272 -17.842 -72.377 1.00 72.31 317 THR A O 1
ATOM 2414 N N . LEU A 1 318 ? -43.069 -19.059 -74.076 1.00 74.00 318 LEU A N 1
ATOM 2415 C CA . LEU A 1 318 ? -44.474 -18.749 -73.789 1.00 74.00 318 LEU A CA 1
ATOM 2416 C C . LEU A 1 318 ? -45.008 -19.524 -72.574 1.00 74.00 318 LEU A C 1
ATOM 2418 O O . LEU A 1 318 ? -45.832 -18.980 -71.830 1.00 74.00 318 LEU A O 1
ATOM 2422 N N . GLU A 1 319 ? -44.530 -20.748 -72.336 1.00 73.38 319 GLU A N 1
ATOM 2423 C CA . GLU A 1 319 ? -44.860 -21.520 -71.131 1.00 73.38 319 GLU A CA 1
ATOM 2424 C C . GLU A 1 319 ? -44.208 -20.924 -69.875 1.00 73.38 319 GLU A C 1
ATOM 2426 O O . GLU A 1 319 ? -44.891 -20.748 -68.858 1.00 73.38 319 GLU A O 1
ATOM 2431 N N . GLU A 1 320 ? -42.944 -20.496 -69.955 1.00 71.75 320 GLU A N 1
ATOM 2432 C CA . GLU A 1 320 ? -42.278 -19.772 -68.862 1.00 71.75 320 GLU A CA 1
ATOM 2433 C C . GLU A 1 320 ? -42.951 -18.426 -68.561 1.00 71.75 320 GLU A C 1
ATOM 2435 O O . GLU A 1 320 ? -43.166 -18.083 -67.394 1.00 71.75 320 GLU A O 1
ATOM 2440 N N . LEU A 1 321 ? -43.368 -17.678 -69.590 1.00 74.38 321 LEU A N 1
ATOM 2441 C CA . LEU A 1 321 ? -44.070 -16.406 -69.407 1.00 74.38 321 LEU A CA 1
ATOM 2442 C C . LEU A 1 321 ? -45.434 -16.602 -68.722 1.00 74.38 321 LEU A C 1
ATOM 2444 O O . LEU A 1 321 ? -45.811 -15.817 -67.847 1.00 74.38 321 LEU A O 1
ATOM 2448 N N . GLN A 1 322 ? -46.179 -17.659 -69.066 1.00 70.75 322 GLN A N 1
ATOM 2449 C CA . GLN A 1 322 ? -47.423 -17.989 -68.361 1.00 70.75 322 GLN A CA 1
ATOM 2450 C C . GLN A 1 322 ? -47.183 -18.441 -66.913 1.00 70.75 322 GLN A C 1
ATOM 2452 O O . GLN A 1 322 ? -47.996 -18.113 -66.041 1.00 70.75 322 GLN A O 1
ATOM 2457 N N . GLY A 1 323 ? -46.080 -19.146 -66.642 1.00 74.12 323 GLY A N 1
ATOM 2458 C CA . GLY A 1 323 ? -45.634 -19.490 -65.289 1.00 74.12 323 GLY A CA 1
ATOM 2459 C C . GLY A 1 323 ? -45.341 -18.246 -64.449 1.00 74.12 323 GLY A C 1
ATOM 2460 O O . GLY A 1 323 ? -45.946 -18.052 -63.394 1.00 74.12 323 GLY A O 1
ATOM 2461 N N . ALA A 1 324 ? -44.533 -17.327 -64.980 1.00 68.81 324 ALA A N 1
ATOM 2462 C CA . ALA A 1 324 ? -44.176 -16.078 -64.311 1.00 68.81 324 ALA A CA 1
ATOM 2463 C C . ALA A 1 324 ? -45.397 -15.186 -64.018 1.00 68.81 324 ALA A C 1
ATOM 2465 O O . ALA A 1 324 ? -45.487 -14.567 -62.955 1.00 68.81 324 ALA A O 1
ATOM 2466 N N . ILE A 1 325 ? -46.384 -15.145 -64.922 1.00 73.12 325 ILE A N 1
ATOM 2467 C CA . ILE A 1 325 ? -47.623 -14.379 -64.708 1.00 73.12 325 ILE A CA 1
ATOM 2468 C C . ILE A 1 325 ? -48.512 -15.028 -63.627 1.00 73.12 325 ILE A C 1
ATOM 2470 O O . ILE A 1 325 ? -49.181 -14.308 -62.875 1.00 73.12 325 ILE A O 1
ATOM 2474 N N . ARG A 1 326 ? -48.511 -16.363 -63.485 1.00 68.94 326 ARG A N 1
ATOM 2475 C CA . ARG A 1 326 ? -49.183 -17.040 -62.356 1.00 68.94 326 ARG A CA 1
ATOM 2476 C C . ARG A 1 326 ? -48.486 -16.764 -61.028 1.00 68.94 326 ARG A C 1
ATOM 2478 O O . ARG A 1 326 ? -49.176 -16.455 -60.055 1.00 68.94 326 ARG A O 1
ATOM 2485 N N . ASP A 1 327 ? -47.160 -16.807 -60.998 1.00 70.12 327 ASP A N 1
ATOM 2486 C CA . ASP A 1 327 ? -46.380 -16.566 -59.781 1.00 70.12 327 ASP A CA 1
ATOM 2487 C C . ASP A 1 327 ? -46.469 -15.105 -59.323 1.00 70.12 327 ASP A C 1
ATOM 2489 O O . ASP A 1 327 ? -46.660 -14.826 -58.139 1.00 70.12 327 ASP A O 1
ATOM 2493 N N . ALA A 1 328 ? -46.492 -14.149 -60.254 1.00 63.19 328 ALA A N 1
ATOM 2494 C CA . ALA A 1 328 ? -46.734 -12.744 -59.930 1.00 63.19 328 ALA A CA 1
ATOM 2495 C C . ALA A 1 328 ? -48.129 -12.514 -59.311 1.00 63.19 328 ALA A C 1
ATOM 2497 O O . ALA A 1 328 ? -48.289 -11.710 -58.386 1.00 63.19 328 ALA A O 1
ATOM 2498 N N . ARG A 1 329 ? -49.156 -13.243 -59.775 1.00 63.28 329 ARG A N 1
ATOM 2499 C CA . ARG A 1 329 ? -50.512 -13.169 -59.207 1.00 63.28 329 ARG A CA 1
ATOM 2500 C C . ARG A 1 329 ? -50.604 -13.844 -57.830 1.00 63.28 329 ARG A C 1
ATOM 2502 O O . ARG A 1 329 ? -51.391 -13.379 -57.004 1.00 63.28 329 ARG A O 1
ATOM 2509 N N . SER A 1 330 ? -49.810 -14.881 -57.555 1.00 62.06 330 SER A N 1
ATOM 2510 C CA . SER A 1 330 ? -49.787 -15.554 -56.245 1.00 62.06 330 SER A CA 1
ATOM 2511 C C . SER A 1 330 ? -49.149 -14.681 -55.153 1.00 62.06 330 SER A C 1
ATOM 2513 O O . SER A 1 330 ? -49.652 -14.639 -54.029 1.00 62.06 330 SER A O 1
ATOM 2515 N N . ILE A 1 331 ? -48.127 -13.890 -55.499 1.00 60.38 331 ILE A N 1
ATOM 2516 C CA . ILE A 1 331 ? -47.470 -12.948 -54.579 1.00 60.38 331 ILE A CA 1
ATOM 2517 C C . ILE A 1 331 ? -48.400 -11.778 -54.220 1.00 60.38 331 ILE A C 1
ATOM 2519 O O . ILE A 1 331 ? -48.530 -11.426 -53.048 1.00 60.38 331 ILE A O 1
ATOM 2523 N N . LEU A 1 332 ? -49.115 -11.209 -55.198 1.00 61.41 332 LEU A N 1
ATOM 2524 C CA . LEU A 1 332 ? -50.077 -10.118 -54.959 1.00 61.41 332 LEU A CA 1
ATOM 2525 C C . LEU A 1 332 ? -51.348 -10.570 -54.213 1.00 61.41 332 LEU A C 1
ATOM 2527 O O . LEU A 1 332 ? -52.042 -9.745 -53.613 1.00 61.41 332 LEU A O 1
ATOM 2531 N N . GLY A 1 333 ? -51.651 -11.871 -54.243 1.00 61.62 333 GLY A N 1
ATOM 2532 C CA . GLY A 1 333 ? -52.757 -12.491 -53.513 1.00 61.62 333 GLY A CA 1
ATOM 2533 C C . GLY A 1 333 ? -52.399 -12.974 -52.105 1.00 61.62 333 GLY A C 1
ATOM 2534 O O . GLY A 1 333 ? -53.278 -13.485 -51.413 1.00 61.62 333 GLY A O 1
ATOM 2535 N N . ASN A 1 334 ? -51.141 -12.842 -51.666 1.00 73.31 334 ASN A N 1
ATOM 2536 C CA . ASN A 1 334 ? -50.729 -13.380 -50.377 1.00 73.31 334 ASN A CA 1
ATOM 2537 C C . ASN A 1 334 ? -51.269 -12.529 -49.209 1.00 73.31 334 ASN A C 1
ATOM 2539 O O . ASN A 1 334 ? -50.778 -11.439 -48.900 1.00 73.31 334 ASN A O 1
ATOM 2543 N N . GLU A 1 335 ? -52.266 -13.076 -48.517 1.00 70.44 335 GLU A N 1
ATOM 2544 C CA . GLU A 1 335 ? -52.869 -12.544 -47.291 1.00 70.44 335 GLU A CA 1
ATOM 2545 C C . GLU A 1 335 ? -51.845 -12.198 -46.193 1.00 70.44 335 GLU A C 1
ATOM 2547 O O . GLU A 1 335 ? -52.057 -11.263 -45.421 1.00 70.44 335 GLU A O 1
ATOM 2552 N N . GLN A 1 336 ? -50.706 -12.893 -46.124 1.00 68.94 336 GLN A N 1
ATOM 2553 C CA . GLN A 1 336 ? -49.655 -12.613 -45.137 1.00 68.94 336 GLN A CA 1
ATOM 2554 C C . GLN A 1 336 ? -48.938 -11.287 -45.409 1.00 68.94 336 GLN A C 1
ATOM 2556 O O . GLN A 1 336 ? -48.625 -10.569 -44.461 1.00 68.94 336 GLN A O 1
ATOM 2561 N N . ILE A 1 337 ? -48.738 -10.913 -46.678 1.00 73.94 337 ILE A N 1
ATOM 2562 C CA . ILE A 1 337 ? -48.109 -9.632 -47.038 1.00 73.94 337 ILE A CA 1
ATOM 2563 C C . ILE A 1 337 ? -49.060 -8.475 -46.719 1.00 73.94 337 ILE A C 1
ATOM 2565 O O . ILE A 1 337 ? -48.642 -7.461 -46.162 1.00 73.94 337 ILE A O 1
ATOM 2569 N N . ARG A 1 338 ? -50.361 -8.644 -46.984 1.00 71.50 338 ARG A N 1
ATOM 2570 C CA . ARG A 1 338 ? -51.382 -7.644 -46.630 1.00 71.50 338 ARG A CA 1
ATOM 2571 C C . ARG A 1 338 ? -51.495 -7.433 -45.121 1.00 71.50 338 ARG A C 1
ATOM 2573 O O . ARG A 1 338 ? -51.587 -6.289 -44.673 1.00 71.50 338 ARG A O 1
ATOM 2580 N N . ARG A 1 339 ? -51.441 -8.512 -44.333 1.00 74.81 339 ARG A N 1
ATOM 2581 C CA . ARG A 1 339 ? -51.429 -8.422 -42.865 1.00 74.81 339 ARG A CA 1
ATOM 2582 C C . ARG A 1 339 ? -50.152 -7.783 -42.350 1.00 74.81 339 ARG A C 1
ATOM 2584 O O . ARG A 1 339 ? -50.248 -6.871 -41.547 1.00 74.81 339 ARG A O 1
ATOM 2591 N N . GLY A 1 340 ? -48.989 -8.184 -42.863 1.00 79.88 340 GLY A N 1
ATOM 2592 C CA . GLY A 1 340 ? -47.708 -7.572 -42.506 1.00 79.88 340 GLY A CA 1
ATOM 2593 C C . GLY A 1 340 ? -47.691 -6.066 -42.770 1.00 79.88 340 GLY A C 1
ATOM 2594 O O . GLY A 1 340 ? -47.305 -5.297 -41.896 1.00 79.88 340 GLY A O 1
ATOM 2595 N N . LEU A 1 341 ? -48.208 -5.630 -43.924 1.00 76.62 341 LEU A N 1
ATOM 2596 C CA . LEU A 1 341 ? -48.318 -4.209 -44.255 1.00 76.62 341 LEU A CA 1
ATOM 2597 C C . LEU A 1 341 ? -49.305 -3.470 -43.335 1.00 76.62 341 LEU A C 1
ATOM 2599 O O . LEU A 1 341 ? -49.018 -2.360 -42.896 1.00 76.62 341 LEU A O 1
ATOM 2603 N N . THR A 1 342 ? -50.435 -4.092 -42.990 1.00 77.06 342 THR A N 1
ATOM 2604 C CA . THR A 1 342 ? -51.417 -3.525 -42.043 1.00 77.06 342 THR A CA 1
ATOM 2605 C C . THR A 1 342 ? -50.845 -3.424 -40.619 1.00 77.06 342 THR A C 1
ATOM 2607 O O . THR A 1 342 ? -51.035 -2.414 -39.938 1.00 77.06 342 THR A O 1
ATOM 2610 N N . ASP A 1 343 ? -50.076 -4.422 -40.183 1.00 80.88 343 ASP A N 1
ATOM 2611 C CA . ASP A 1 343 ? -49.358 -4.431 -38.903 1.00 80.88 343 ASP A CA 1
ATOM 2612 C C . ASP A 1 343 ? -48.269 -3.352 -38.858 1.00 80.88 343 ASP A C 1
ATOM 2614 O O . ASP A 1 343 ? -48.118 -2.657 -37.856 1.00 80.88 343 ASP A O 1
ATOM 2618 N N . SER A 1 344 ? -47.522 -3.157 -39.946 1.00 79.75 344 SER A N 1
ATOM 2619 C CA . SER A 1 344 ? -46.525 -2.086 -40.028 1.00 79.75 344 SER A CA 1
ATOM 2620 C C . SER A 1 344 ? -47.170 -0.698 -39.996 1.00 79.75 344 SER A C 1
ATOM 2622 O O . SER A 1 344 ? -46.693 0.176 -39.273 1.00 79.75 344 SER A O 1
ATOM 2624 N N . ILE A 1 345 ? -48.279 -0.498 -40.716 1.00 80.88 345 ILE A N 1
ATOM 2625 C CA . ILE A 1 345 ? -49.000 0.785 -40.749 1.00 80.88 345 ILE A CA 1
ATOM 2626 C C . ILE A 1 345 ? -49.615 1.115 -39.381 1.00 80.88 345 ILE A C 1
ATOM 2628 O O . ILE A 1 345 ? -49.596 2.271 -38.967 1.00 80.88 345 ILE A O 1
ATOM 2632 N N . SER A 1 346 ? -50.110 0.116 -38.647 1.00 76.38 346 SER A N 1
ATOM 2633 C CA . SER A 1 346 ? -50.685 0.323 -37.309 1.00 76.38 346 SER A CA 1
ATOM 2634 C C . SER A 1 346 ? -49.639 0.553 -36.211 1.00 76.38 346 SER A C 1
ATOM 2636 O O . SER A 1 346 ? -49.935 1.236 -35.233 1.00 76.38 346 SER A O 1
ATOM 2638 N N . ARG A 1 347 ? -48.409 0.042 -36.365 1.00 79.88 347 ARG A N 1
ATOM 2639 C CA . ARG A 1 347 ? -47.309 0.244 -35.398 1.00 79.88 347 ARG A CA 1
ATOM 2640 C C . ARG A 1 347 ? -46.507 1.522 -35.630 1.00 79.88 347 ARG A C 1
ATOM 2642 O O . ARG A 1 347 ? -45.842 1.988 -34.708 1.00 79.88 347 ARG A O 1
ATOM 2649 N N . PHE A 1 348 ? -46.569 2.096 -36.830 1.00 87.00 348 PHE A N 1
ATOM 2650 C CA . PHE A 1 348 ? -45.807 3.293 -37.188 1.00 87.00 348 PHE A CA 1
ATOM 2651 C C . PHE A 1 348 ? -46.036 4.492 -36.240 1.00 87.00 348 PHE A C 1
ATOM 2653 O O . PHE A 1 348 ? -45.042 5.084 -35.819 1.00 87.00 348 PHE A O 1
ATOM 2660 N N . PRO A 1 349 ? -47.275 4.818 -35.807 1.00 86.50 349 PRO A N 1
ATOM 2661 C CA . PRO A 1 349 ? -47.499 5.900 -34.846 1.00 86.50 349 PRO A CA 1
ATOM 2662 C C . PRO A 1 349 ? -46.783 5.678 -33.506 1.00 86.50 349 PRO A C 1
ATOM 2664 O O . PRO A 1 349 ? -46.143 6.592 -32.999 1.00 86.50 349 PRO A O 1
ATOM 2667 N N . GLY A 1 350 ? -46.787 4.446 -32.982 1.00 83.81 350 GLY A N 1
ATOM 2668 C CA . GLY A 1 350 ? -46.124 4.130 -31.713 1.00 83.81 350 GLY A CA 1
ATOM 2669 C C . GLY A 1 350 ? -44.600 4.280 -31.765 1.00 83.81 350 GLY A C 1
ATOM 2670 O O . GLY A 1 350 ? -43.981 4.651 -30.771 1.00 83.81 350 GLY A O 1
ATOM 2671 N N . VAL A 1 351 ? -43.984 4.049 -32.930 1.00 83.25 351 VAL A N 1
ATOM 2672 C CA . VAL A 1 351 ? -42.543 4.290 -33.128 1.00 83.25 351 VAL A CA 1
ATOM 2673 C C . VAL A 1 351 ? -42.229 5.790 -33.116 1.00 83.25 351 VAL A C 1
ATOM 2675 O O . VAL A 1 351 ? -41.207 6.195 -32.564 1.00 83.25 351 VAL A O 1
ATOM 2678 N N . LEU A 1 352 ? -43.110 6.628 -33.675 1.00 88.00 352 LEU A N 1
ATOM 2679 C CA . LEU A 1 352 ? -42.959 8.087 -33.624 1.00 88.00 352 LEU A CA 1
ATOM 2680 C C . LEU A 1 352 ? -43.148 8.639 -32.202 1.00 88.00 352 LEU A C 1
ATOM 2682 O O . LEU A 1 352 ? -42.414 9.544 -31.797 1.00 88.00 352 LEU A O 1
ATOM 2686 N N . ASP A 1 353 ? -44.065 8.061 -31.425 1.00 86.56 353 ASP A N 1
ATOM 2687 C CA . ASP A 1 353 ? -44.251 8.412 -30.012 1.00 86.56 353 ASP A CA 1
ATOM 2688 C C . ASP A 1 353 ? -43.004 8.058 -29.189 1.00 86.56 353 ASP A C 1
ATOM 2690 O O . ASP A 1 353 ? -42.464 8.903 -28.475 1.00 86.56 353 ASP A O 1
ATOM 2694 N N . GLN A 1 354 ? -42.459 6.850 -29.370 1.00 85.50 354 GLN A N 1
ATOM 2695 C CA . GLN A 1 354 ? -41.217 6.430 -28.710 1.00 85.50 354 GLN A CA 1
ATOM 2696 C C . GLN A 1 354 ? -40.016 7.301 -29.097 1.00 85.50 354 GLN A C 1
ATOM 2698 O O . GLN A 1 354 ? -39.187 7.628 -28.243 1.00 85.50 354 GLN A O 1
ATOM 2703 N N . ALA A 1 355 ? -39.917 7.709 -30.365 1.00 84.31 355 ALA A N 1
ATOM 2704 C CA . ALA A 1 355 ? -38.886 8.642 -30.808 1.00 84.31 355 ALA A CA 1
ATOM 2705 C C . ALA A 1 355 ? -39.036 10.009 -30.116 1.00 84.31 355 ALA A C 1
ATOM 2707 O O . ALA A 1 355 ? -38.045 10.587 -29.669 1.00 84.31 355 ALA A O 1
ATOM 2708 N N . THR A 1 356 ? -40.268 10.496 -29.954 1.00 89.44 356 THR A N 1
ATOM 2709 C CA . THR A 1 356 ? -40.565 11.761 -29.264 1.00 89.44 356 THR A CA 1
ATOM 2710 C C . THR A 1 356 ? -40.222 11.693 -27.772 1.00 89.44 356 THR A C 1
ATOM 2712 O O . THR A 1 356 ? -39.578 12.603 -27.245 1.00 89.44 356 THR A O 1
ATOM 2715 N N . ASP A 1 357 ? -40.570 10.600 -27.092 1.00 89.12 357 ASP A N 1
ATOM 2716 C CA . ASP A 1 357 ? -40.227 10.384 -25.681 1.00 89.12 357 ASP A CA 1
ATOM 2717 C C . ASP A 1 357 ? -38.718 10.249 -25.462 1.00 89.12 357 ASP A C 1
ATOM 2719 O O . ASP A 1 357 ? -38.170 10.773 -24.484 1.00 89.12 357 ASP A O 1
ATOM 2723 N N . THR A 1 358 ? -38.028 9.601 -26.401 1.00 85.62 358 THR A N 1
ATOM 2724 C CA . THR A 1 358 ? -36.565 9.513 -26.396 1.00 85.62 358 THR A CA 1
ATOM 2725 C C . THR A 1 358 ? -35.960 10.908 -26.517 1.00 85.62 358 THR A C 1
ATOM 2727 O O . THR A 1 358 ? -35.149 11.281 -25.676 1.00 85.62 358 THR A O 1
ATOM 2730 N N . LEU A 1 359 ? -36.415 11.727 -27.472 1.00 89.00 359 LEU A N 1
ATOM 2731 C CA . LEU A 1 359 ? -35.940 13.105 -27.637 1.00 89.00 359 LEU A CA 1
ATOM 2732 C C . LEU A 1 359 ? -36.203 13.969 -26.395 1.00 89.00 359 LEU A C 1
ATOM 2734 O O . LEU A 1 359 ? -35.334 14.735 -25.978 1.00 89.00 359 LEU A O 1
ATOM 2738 N N . LYS A 1 360 ? -37.362 13.809 -25.749 1.00 88.88 360 LYS A N 1
ATOM 2739 C CA . LYS A 1 360 ? -37.695 14.496 -24.493 1.00 88.88 360 LYS A CA 1
ATOM 2740 C C . LYS A 1 360 ? -36.800 14.054 -23.334 1.00 88.88 360 LYS A C 1
ATOM 2742 O O . LYS A 1 360 ? -36.420 14.867 -22.493 1.00 88.88 360 LYS A O 1
ATOM 2747 N N . THR A 1 361 ? -36.457 12.771 -23.283 1.00 88.12 361 THR A N 1
ATOM 2748 C CA . THR A 1 361 ? -35.523 12.225 -22.290 1.00 88.12 361 THR A CA 1
ATOM 2749 C C . THR A 1 361 ? -34.116 12.759 -22.534 1.00 88.12 361 THR A C 1
ATOM 2751 O O . THR A 1 361 ? -33.489 13.253 -21.603 1.00 88.12 361 THR A O 1
ATOM 2754 N N . THR A 1 362 ? -33.663 12.774 -23.788 1.00 86.75 362 THR A N 1
ATOM 2755 C CA . THR A 1 362 ? -32.383 13.366 -24.190 1.00 86.75 362 THR A CA 1
ATOM 2756 C C . THR A 1 362 ? -32.303 14.848 -23.818 1.00 86.75 362 THR A C 1
ATOM 2758 O O . THR A 1 362 ? -31.282 15.282 -23.293 1.00 86.75 362 THR A O 1
ATOM 2761 N N . GLN A 1 363 ? -33.379 15.619 -24.001 1.00 90.00 363 GLN A N 1
ATOM 2762 C CA . GLN A 1 363 ? -33.430 17.018 -23.566 1.00 90.00 363 GLN A CA 1
ATOM 2763 C C . GLN A 1 363 ? -33.249 17.154 -22.047 1.00 90.00 363 GLN A C 1
ATOM 2765 O O . GLN A 1 363 ? -32.393 17.913 -21.603 1.00 90.00 363 GLN A O 1
ATOM 2770 N N . LYS A 1 364 ? -33.974 16.361 -21.246 1.00 83.94 364 LYS A N 1
ATOM 2771 C CA . LYS A 1 364 ? -33.807 16.353 -19.781 1.00 83.94 364 LYS A CA 1
ATOM 2772 C C . LYS A 1 364 ? -32.393 15.969 -19.350 1.00 83.94 364 LYS A C 1
ATOM 2774 O O . LYS A 1 364 ? -31.889 16.484 -18.354 1.00 83.94 364 LYS A O 1
ATOM 2779 N N . THR A 1 365 ? -31.757 15.056 -20.079 1.00 80.06 365 THR A N 1
ATOM 2780 C CA . THR A 1 365 ? -30.361 14.681 -19.845 1.00 80.06 365 THR A CA 1
ATOM 2781 C C . THR A 1 365 ? -29.428 15.867 -20.095 1.00 80.06 365 THR A C 1
ATOM 2783 O O . THR A 1 365 ? -28.562 16.127 -19.265 1.00 80.06 365 THR A O 1
ATOM 2786 N N . PHE A 1 366 ? -29.629 16.629 -21.175 1.00 83.69 366 PHE A N 1
ATOM 2787 C CA . PHE A 1 366 ? -28.862 17.854 -21.431 1.00 83.69 366 PHE A CA 1
ATOM 2788 C C . PHE A 1 366 ? -29.075 18.925 -20.356 1.00 83.69 366 PHE A C 1
ATOM 2790 O O . PHE A 1 366 ? -28.099 19.526 -19.910 1.00 83.69 366 PHE A O 1
ATOM 2797 N N . ASP A 1 367 ? -30.308 19.110 -19.883 1.00 83.56 367 ASP A N 1
ATOM 2798 C CA . ASP A 1 367 ? -30.601 20.040 -18.785 1.00 83.56 367 ASP A CA 1
ATOM 2799 C C . ASP A 1 367 ? -29.902 19.605 -17.484 1.00 83.56 367 ASP A C 1
ATOM 2801 O O . ASP A 1 367 ? -29.278 20.416 -16.802 1.00 83.56 367 ASP A O 1
ATOM 2805 N N . SER A 1 368 ? -29.906 18.300 -17.189 1.00 82.94 368 SER A N 1
ATOM 2806 C CA . SER A 1 368 ? -29.202 17.740 -16.026 1.00 82.94 368 SER A CA 1
ATOM 2807 C C . SER A 1 368 ? -27.687 17.960 -16.116 1.00 82.94 368 SER A C 1
ATOM 2809 O O . SER A 1 368 ? -27.052 18.289 -15.118 1.00 82.94 368 SER A O 1
ATOM 2811 N N . PHE A 1 369 ? -27.094 17.833 -17.309 1.00 76.62 369 PHE A N 1
ATOM 2812 C CA . PHE A 1 369 ? -25.679 18.151 -17.522 1.00 76.62 369 PHE A CA 1
ATOM 2813 C C . PHE A 1 369 ? -25.372 19.640 -17.319 1.00 76.62 369 PHE A C 1
ATOM 2815 O O . PHE A 1 369 ? -24.326 19.977 -16.762 1.00 76.62 369 PHE A O 1
ATOM 2822 N N . ALA A 1 370 ? -26.277 20.532 -17.729 1.00 75.75 370 ALA A N 1
ATOM 2823 C CA . ALA A 1 370 ? -26.124 21.965 -17.501 1.00 75.75 370 ALA A CA 1
ATOM 2824 C C . ALA A 1 370 ? -26.161 22.316 -16.002 1.00 75.75 370 ALA A C 1
ATOM 2826 O O . ALA A 1 370 ? -25.381 23.154 -15.546 1.00 75.75 370 ALA A O 1
ATOM 2827 N N . ASP A 1 371 ? -27.014 21.652 -15.222 1.00 77.25 371 ASP A N 1
ATOM 2828 C CA . ASP A 1 371 ? -27.083 21.855 -13.772 1.00 77.25 371 ASP A CA 1
ATOM 2829 C C . ASP A 1 371 ? -25.870 21.275 -13.033 1.00 77.25 371 ASP A C 1
ATOM 2831 O O . ASP A 1 371 ? -25.335 21.923 -12.131 1.00 77.25 371 ASP A O 1
ATOM 2835 N N . VAL A 1 372 ? -25.354 20.124 -13.473 1.00 75.06 372 VAL A N 1
ATOM 2836 C CA . VAL A 1 372 ? -24.083 19.572 -12.973 1.00 75.06 372 VAL A CA 1
ATOM 2837 C C . VAL A 1 372 ? -22.933 20.562 -13.196 1.00 75.06 372 VAL A C 1
ATOM 2839 O O . VAL A 1 372 ? -22.121 20.771 -12.295 1.00 75.06 372 VAL A O 1
ATOM 2842 N N . GLY A 1 373 ? -22.893 21.242 -14.346 1.00 74.69 373 GLY A N 1
ATOM 2843 C CA . GLY A 1 373 ? -21.900 22.285 -14.628 1.00 74.69 373 GLY A CA 1
ATOM 2844 C C . GLY A 1 373 ? -21.915 23.441 -13.619 1.00 74.69 373 GLY A C 1
ATOM 2845 O O . GLY A 1 373 ? -20.855 23.871 -13.168 1.00 74.69 373 GLY A O 1
ATOM 2846 N N . LYS A 1 374 ? -23.099 23.893 -13.189 1.00 75.75 374 LYS A N 1
ATOM 2847 C CA . LYS A 1 374 ? -23.227 24.931 -12.145 1.00 75.75 374 LYS A CA 1
ATOM 2848 C C . LYS A 1 374 ? -22.736 24.440 -10.784 1.00 75.75 374 LYS A C 1
ATOM 2850 O O . LYS A 1 374 ? -22.147 25.195 -10.017 1.00 75.75 374 LYS A O 1
ATOM 2855 N N . GLN A 1 375 ? -22.959 23.166 -10.478 1.00 74.06 375 GLN A N 1
ATOM 2856 C CA . GLN A 1 375 ? -22.516 22.579 -9.218 1.00 74.06 375 GLN A CA 1
ATOM 2857 C C . GLN A 1 375 ? -20.984 22.467 -9.151 1.00 74.06 375 GLN A C 1
ATOM 2859 O O . GLN A 1 375 ? -20.402 22.670 -8.086 1.00 74.06 375 GLN A O 1
ATOM 2864 N N . PHE A 1 376 ? -20.315 22.249 -10.288 1.00 71.62 376 PHE A N 1
ATOM 2865 C CA . PHE A 1 376 ? -18.851 22.308 -10.383 1.00 71.62 376 PHE A CA 1
ATOM 2866 C C . PHE A 1 376 ? -18.277 23.707 -10.110 1.00 71.62 376 PHE A C 1
ATOM 2868 O O . PHE A 1 376 ? -17.222 23.817 -9.486 1.00 71.62 376 PHE A O 1
ATOM 2875 N N . GLU A 1 377 ? -18.973 24.776 -10.502 1.00 70.06 377 GLU A N 1
ATOM 2876 C CA . GLU A 1 377 ? -18.577 26.156 -10.180 1.00 70.06 377 GLU A CA 1
ATOM 2877 C C . GLU A 1 377 ? -18.601 26.403 -8.661 1.00 70.06 377 GLU A C 1
ATOM 2879 O O . GLU A 1 377 ? -17.681 26.992 -8.088 1.00 70.06 377 GLU A O 1
ATOM 2884 N N . GLN A 1 378 ? -19.603 25.843 -7.977 1.00 72.19 378 GLN A N 1
ATOM 2885 C CA . GLN A 1 378 ? -19.712 25.909 -6.522 1.00 72.19 378 GLN A CA 1
ATOM 2886 C C . GLN A 1 378 ? -18.595 25.121 -5.816 1.00 72.19 378 GLN A C 1
ATOM 2888 O O . GLN A 1 378 ? -18.038 25.605 -4.831 1.00 72.19 378 GLN A O 1
ATOM 2893 N N . VAL A 1 379 ? -18.205 23.953 -6.340 1.00 74.62 379 VAL A N 1
ATOM 2894 C CA . VAL A 1 379 ? -17.067 23.170 -5.817 1.00 74.62 379 VAL A CA 1
ATOM 2895 C C . VAL A 1 379 ? -15.754 23.953 -5.917 1.00 74.62 379 VAL A C 1
ATOM 2897 O O . VAL A 1 379 ? -14.963 23.918 -4.975 1.00 74.62 379 VAL A O 1
ATOM 2900 N N . GLY A 1 380 ? -15.543 24.717 -6.994 1.00 73.06 380 GLY A N 1
ATOM 2901 C CA . GLY A 1 380 ? -14.374 25.593 -7.136 1.00 73.06 380 GLY A CA 1
ATOM 2902 C C . GLY A 1 380 ? -14.263 26.619 -6.004 1.00 73.06 380 GLY A C 1
ATOM 2903 O O . GLY A 1 380 ? -13.198 26.771 -5.408 1.00 73.06 380 GLY A O 1
ATOM 2904 N N . SER A 1 381 ? -15.385 27.247 -5.638 1.00 75.00 381 SER A N 1
ATOM 2905 C CA . SER A 1 381 ? -15.423 28.218 -4.533 1.00 75.00 381 SER A CA 1
ATOM 2906 C C . SER A 1 381 ? -15.141 27.592 -3.159 1.00 75.00 381 SER A C 1
ATOM 2908 O O . SER A 1 381 ? -14.455 28.189 -2.330 1.00 75.00 381 SER A O 1
ATOM 2910 N N . VAL A 1 382 ? -15.611 26.362 -2.924 1.00 78.19 382 VAL A N 1
ATOM 2911 C CA . VAL A 1 382 ? -15.368 25.628 -1.671 1.00 78.19 382 VAL A CA 1
ATOM 2912 C C . VAL A 1 382 ? -13.915 25.156 -1.588 1.00 78.19 382 VAL A C 1
ATOM 2914 O O . VAL A 1 382 ? -13.304 25.219 -0.524 1.00 78.19 382 VAL A O 1
ATOM 2917 N N . ALA A 1 383 ? -13.327 24.737 -2.711 1.00 73.50 383 ALA A N 1
ATOM 2918 C CA . ALA A 1 383 ? -11.915 24.374 -2.780 1.00 73.50 383 ALA A CA 1
ATOM 2919 C C . ALA A 1 383 ? -10.999 25.575 -2.480 1.00 73.50 383 ALA A C 1
ATOM 2921 O O . ALA A 1 383 ? -10.010 25.434 -1.763 1.00 73.50 383 ALA A O 1
ATOM 2922 N N . GLU A 1 384 ? -11.345 26.769 -2.969 1.00 76.25 384 GLU A N 1
ATOM 2923 C CA . GLU A 1 384 ? -10.600 27.999 -2.681 1.00 76.25 384 GLU A CA 1
ATOM 2924 C C . GLU A 1 384 ? -10.690 28.399 -1.197 1.00 76.25 384 GLU A C 1
ATOM 2926 O O . GLU A 1 384 ? -9.688 28.785 -0.590 1.00 76.25 384 GLU A O 1
ATOM 2931 N N . GLN A 1 385 ? -11.862 28.236 -0.573 1.00 82.50 385 GLN A N 1
ATOM 2932 C CA . GLN A 1 385 ? -12.033 28.426 0.872 1.00 82.50 385 GLN A CA 1
ATOM 2933 C C . GLN A 1 385 ? -11.200 27.427 1.682 1.00 82.50 385 GLN A C 1
ATOM 2935 O O . GLN A 1 385 ? -10.453 27.842 2.567 1.00 82.50 385 GLN A O 1
ATOM 2940 N N . ALA A 1 386 ? -11.244 26.140 1.327 1.00 77.19 386 ALA A N 1
ATOM 2941 C CA . ALA A 1 386 ? -10.462 25.103 1.994 1.00 77.19 386 ALA A CA 1
ATOM 2942 C C . ALA A 1 386 ? -8.948 25.364 1.901 1.00 77.19 386 ALA A C 1
ATOM 2944 O O . ALA A 1 386 ? -8.228 25.171 2.878 1.00 77.19 386 ALA A O 1
ATOM 2945 N N . LEU A 1 387 ? -8.455 25.852 0.756 1.00 76.88 387 LEU A N 1
ATOM 2946 C CA . LEU A 1 387 ? -7.046 26.229 0.584 1.00 76.88 387 LEU A CA 1
ATOM 2947 C C . LEU A 1 387 ? -6.646 27.429 1.456 1.00 76.88 387 LEU A C 1
ATOM 2949 O O . LEU A 1 387 ? -5.544 27.448 2.011 1.00 76.88 387 LEU A O 1
ATOM 2953 N N . ASN A 1 388 ? -7.530 28.418 1.607 1.00 82.69 388 ASN A N 1
ATOM 2954 C CA . ASN A 1 388 ? -7.285 29.575 2.470 1.00 82.69 388 ASN A CA 1
ATOM 2955 C C . ASN A 1 388 ? -7.302 29.208 3.964 1.00 82.69 388 ASN A C 1
ATOM 2957 O O . ASN A 1 388 ? -6.460 29.696 4.725 1.00 82.69 388 ASN A O 1
ATOM 2961 N N . GLU A 1 389 ? -8.194 28.308 4.381 1.00 83.19 389 GLU A N 1
ATOM 2962 C CA . GLU A 1 389 ? -8.209 27.756 5.740 1.00 83.19 389 GLU A CA 1
ATOM 2963 C C . GLU A 1 389 ? -6.937 26.948 6.021 1.00 83.19 389 GLU A C 1
ATOM 2965 O O . GLU A 1 389 ? -6.256 27.210 7.010 1.00 83.19 389 GLU A O 1
ATOM 2970 N N . LEU A 1 390 ? -6.530 26.068 5.098 1.00 81.25 390 LEU A N 1
ATOM 2971 C CA . LEU A 1 390 ? -5.279 25.305 5.194 1.00 81.25 390 LEU A CA 1
ATOM 2972 C C . LEU A 1 390 ? -4.052 26.205 5.348 1.00 81.25 390 LEU A C 1
ATOM 2974 O O . LEU A 1 390 ? -3.184 25.927 6.173 1.00 81.25 390 LEU A O 1
ATOM 2978 N N . LYS A 1 391 ? -3.975 27.297 4.579 1.00 81.31 391 LYS A N 1
ATOM 2979 C CA . LYS A 1 391 ? -2.877 28.268 4.679 1.00 81.31 391 LYS A CA 1
ATOM 2980 C C . LYS A 1 391 ? -2.832 28.936 6.054 1.00 81.31 391 LYS A C 1
ATOM 2982 O O . LYS A 1 391 ? -1.744 29.154 6.583 1.00 81.31 391 LYS A O 1
ATOM 2987 N N . THR A 1 392 ? -3.996 29.240 6.621 1.00 84.56 392 THR A N 1
ATOM 2988 C CA . THR A 1 392 ? -4.117 29.840 7.956 1.00 84.56 392 THR A CA 1
ATOM 2989 C C . THR A 1 392 ? -3.687 28.843 9.030 1.00 84.56 392 THR A C 1
ATOM 2991 O O . THR A 1 392 ? -2.756 29.113 9.781 1.00 84.56 392 THR A O 1
ATOM 2994 N N . THR A 1 393 ? -4.258 27.636 9.021 1.00 82.19 393 THR A N 1
ATOM 2995 C CA . THR A 1 393 ? -3.934 26.582 9.992 1.00 82.19 393 THR A CA 1
ATOM 2996 C C . THR A 1 393 ? -2.468 26.148 9.924 1.00 82.19 393 THR A C 1
ATOM 2998 O O . THR A 1 393 ? -1.843 25.906 10.957 1.00 82.19 393 THR A O 1
ATOM 3001 N N . ALA A 1 394 ? -1.882 26.071 8.725 1.00 77.69 394 ALA A N 1
ATOM 3002 C CA . ALA A 1 394 ? -0.459 25.786 8.561 1.00 77.69 394 ALA A CA 1
ATOM 3003 C C . ALA A 1 394 ? 0.422 26.904 9.146 1.00 77.69 394 ALA A C 1
ATOM 3005 O O . ALA A 1 394 ? 1.455 26.608 9.749 1.00 77.69 394 ALA A O 1
ATOM 3006 N N . GLY A 1 395 ? 0.003 28.168 9.010 1.00 85.12 395 GLY A N 1
ATOM 3007 C CA . GLY A 1 395 ? 0.652 29.315 9.648 1.00 85.12 395 GLY A CA 1
ATOM 3008 C C . GLY A 1 395 ? 0.644 29.209 11.174 1.00 85.12 395 GLY A C 1
ATOM 3009 O O . GLY A 1 395 ? 1.707 29.244 11.792 1.00 85.12 395 GLY A O 1
ATOM 3010 N N . ASP A 1 396 ? -0.528 28.969 11.762 1.00 85.31 396 ASP A N 1
ATOM 3011 C CA . ASP A 1 396 ? -0.704 28.850 13.218 1.00 85.31 396 ASP A CA 1
ATOM 3012 C C . ASP A 1 396 ? 0.078 27.658 13.802 1.00 85.31 396 ASP A C 1
ATOM 3014 O O . ASP A 1 396 ? 0.652 27.719 14.897 1.00 85.31 396 ASP A O 1
ATOM 3018 N N . THR A 1 397 ? 0.146 26.555 13.050 1.00 80.00 397 THR A N 1
ATOM 3019 C CA . THR A 1 397 ? 0.911 25.360 13.435 1.00 80.00 397 THR A CA 1
ATOM 3020 C C . THR A 1 397 ? 2.412 25.636 13.412 1.00 80.00 397 THR A C 1
ATOM 3022 O O . THR A 1 397 ? 3.132 25.210 14.318 1.00 80.00 397 THR A O 1
ATOM 3025 N N . LEU A 1 398 ? 2.900 26.366 12.404 1.00 83.44 398 LEU A N 1
ATOM 3026 C CA . LEU A 1 398 ? 4.308 26.741 12.308 1.00 83.44 398 LEU A CA 1
ATOM 3027 C C . LEU A 1 398 ? 4.713 27.678 13.452 1.00 83.44 398 LEU A C 1
ATOM 3029 O O . LEU A 1 398 ? 5.780 27.499 14.038 1.00 83.44 398 LEU A O 1
ATOM 3033 N N . GLU A 1 399 ? 3.851 28.629 13.811 1.00 86.19 399 GLU A N 1
ATOM 3034 C CA . GLU A 1 399 ? 4.058 29.513 14.960 1.00 86.19 399 GLU A CA 1
ATOM 3035 C C . GLU A 1 399 ? 4.090 28.723 16.278 1.00 86.19 399 GLU A C 1
ATOM 3037 O O . GLU A 1 399 ? 5.004 28.891 17.090 1.00 86.19 399 GLU A O 1
ATOM 3042 N N . SER A 1 400 ? 3.164 27.776 16.454 1.00 83.00 400 SER A N 1
ATOM 3043 C CA . SER A 1 400 ? 3.141 26.879 17.617 1.00 83.00 400 SER A CA 1
ATOM 3044 C C .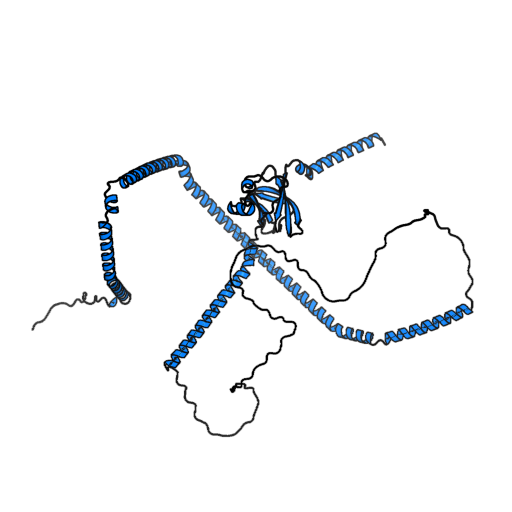 SER A 1 400 ? 4.405 26.017 17.703 1.00 83.00 400 SER A C 1
ATOM 3046 O O . SER A 1 400 ? 4.972 25.847 18.783 1.00 83.00 400 SER A O 1
ATOM 3048 N N . PHE A 1 401 ? 4.897 25.510 16.569 1.00 81.88 401 PHE A N 1
ATOM 3049 C CA . PHE A 1 401 ? 6.136 24.734 16.514 1.00 81.88 401 PHE A CA 1
ATOM 3050 C C . PHE A 1 401 ? 7.357 25.583 16.880 1.00 81.88 401 PHE A C 1
ATOM 3052 O O . PHE A 1 401 ? 8.209 25.131 17.644 1.00 81.88 401 PHE A O 1
ATOM 3059 N N . GLN A 1 402 ? 7.426 26.829 16.400 1.00 85.44 402 GLN A N 1
ATOM 3060 C CA . GLN A 1 402 ? 8.482 27.772 16.776 1.00 85.44 402 GLN A CA 1
ATOM 3061 C C . GLN A 1 402 ? 8.442 28.104 18.272 1.00 85.44 402 GLN A C 1
ATOM 3063 O O . GLN A 1 402 ? 9.486 28.118 18.928 1.00 85.44 402 GLN A O 1
ATOM 3068 N N . ALA A 1 403 ? 7.250 28.319 18.835 1.00 84.31 403 ALA A N 1
ATOM 3069 C CA . ALA A 1 403 ? 7.076 28.552 20.265 1.00 84.31 403 ALA A CA 1
ATOM 3070 C C . ALA A 1 403 ? 7.518 27.337 21.099 1.00 84.31 403 ALA A C 1
ATOM 3072 O O . ALA A 1 403 ? 8.242 27.494 22.083 1.00 84.31 403 ALA A O 1
ATOM 3073 N N . THR A 1 404 ? 7.154 26.120 20.684 1.00 80.62 404 THR A N 1
ATOM 3074 C CA . THR A 1 404 ? 7.597 24.884 21.343 1.00 80.62 404 THR A CA 1
ATOM 3075 C C . THR A 1 404 ? 9.102 24.685 21.218 1.00 80.62 404 THR A C 1
ATOM 3077 O O . THR A 1 404 ? 9.743 24.398 22.223 1.00 80.62 404 THR A O 1
ATOM 3080 N N . ALA A 1 405 ? 9.695 24.889 20.039 1.00 81.00 405 ALA A N 1
ATOM 3081 C CA . ALA A 1 405 ? 11.142 24.788 19.848 1.00 81.00 405 ALA A CA 1
ATOM 3082 C C . ALA A 1 405 ? 11.897 25.753 20.777 1.00 81.00 405 ALA A C 1
ATOM 3084 O O . ALA A 1 405 ? 12.834 25.346 21.460 1.00 81.00 405 ALA A O 1
ATOM 3085 N N . LYS A 1 406 ? 11.416 26.996 20.892 1.00 84.69 406 LYS A N 1
ATOM 3086 C CA . LYS A 1 406 ? 11.962 28.002 21.811 1.00 84.69 406 LYS A CA 1
ATOM 3087 C C . LYS A 1 406 ? 11.798 27.612 23.287 1.00 84.69 406 LYS A C 1
ATOM 3089 O O . LYS A 1 406 ? 12.710 27.822 24.082 1.00 84.69 406 LYS A O 1
ATOM 3094 N N . ASN A 1 407 ? 10.660 27.027 23.668 1.00 83.44 407 ASN A N 1
ATOM 3095 C CA . ASN A 1 407 ? 10.434 26.531 25.032 1.00 83.44 407 ASN A CA 1
ATOM 3096 C C . ASN A 1 407 ? 11.332 25.329 25.362 1.00 83.44 407 ASN A C 1
ATOM 3098 O O . ASN A 1 407 ? 11.846 25.227 26.475 1.00 83.44 407 ASN A O 1
ATOM 3102 N N . VAL A 1 408 ? 11.547 24.432 24.397 1.00 79.00 408 VAL A N 1
ATOM 3103 C CA . VAL A 1 408 ? 12.448 23.284 24.540 1.00 79.00 408 VAL A CA 1
ATOM 3104 C C . VAL A 1 408 ? 13.891 23.755 24.667 1.00 79.00 408 VAL A C 1
ATOM 3106 O O . VAL A 1 408 ? 14.595 23.271 25.548 1.00 79.00 408 VAL A O 1
ATOM 3109 N N . GLU A 1 409 ? 14.325 24.730 23.868 1.00 77.50 409 GLU A N 1
ATOM 3110 C CA . GLU A 1 409 ? 15.649 25.349 23.990 1.00 77.50 409 GLU A CA 1
ATOM 3111 C C . GLU A 1 409 ? 15.848 25.955 25.388 1.00 77.50 409 GLU A C 1
ATOM 3113 O O . GLU A 1 409 ? 16.821 25.627 26.066 1.00 77.50 409 GLU A O 1
ATOM 3118 N N . ALA A 1 410 ? 14.866 26.714 25.888 1.00 77.75 410 ALA A N 1
ATOM 3119 C CA . ALA A 1 410 ? 14.908 27.322 27.219 1.00 77.75 410 ALA A CA 1
ATOM 3120 C C . ALA A 1 410 ? 15.021 26.302 28.373 1.00 77.75 410 ALA A C 1
ATOM 3122 O O . ALA A 1 410 ? 15.621 26.601 29.407 1.00 77.75 410 ALA A O 1
ATOM 3123 N N . ILE A 1 411 ? 14.460 25.098 28.212 1.00 77.31 411 ILE A N 1
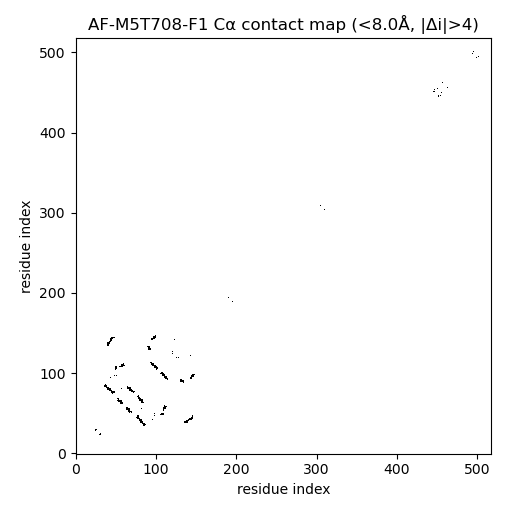ATOM 3124 C CA . ILE A 1 411 ? 14.554 24.008 29.199 1.00 77.31 411 ILE A CA 1
ATOM 3125 C C . ILE A 1 411 ? 15.837 23.186 29.013 1.00 77.31 411 ILE A C 1
ATOM 3127 O O . ILE A 1 411 ? 16.419 22.711 29.988 1.00 77.31 411 ILE A O 1
ATOM 3131 N N . THR A 1 412 ? 16.293 23.015 27.776 1.00 77.19 412 THR A N 1
ATOM 3132 C CA . THR A 1 412 ? 17.420 22.135 27.437 1.00 77.19 412 THR A CA 1
ATOM 3133 C C . THR A 1 412 ? 18.767 22.820 27.666 1.00 77.19 412 THR A C 1
ATOM 3135 O O . THR A 1 412 ? 19.726 22.171 28.078 1.00 77.19 412 THR A O 1
ATOM 3138 N N . GLU A 1 413 ? 18.855 24.138 27.476 1.00 76.81 413 GLU A N 1
ATOM 3139 C CA . GLU A 1 413 ? 20.100 24.904 27.613 1.00 76.81 413 GLU A CA 1
ATOM 3140 C C . GLU A 1 413 ? 20.696 24.895 29.045 1.00 76.81 413 GLU A C 1
ATOM 3142 O O . GLU A 1 413 ? 21.920 24.791 29.186 1.00 76.81 413 GLU A O 1
ATOM 3147 N N . PRO A 1 414 ? 19.907 24.970 30.139 1.00 68.75 414 PRO A N 1
ATOM 3148 C CA . PRO A 1 414 ? 20.426 24.790 31.496 1.00 68.75 414 PRO A CA 1
ATOM 3149 C C . PRO A 1 414 ? 20.837 23.341 31.787 1.00 68.75 414 PRO A C 1
ATOM 3151 O O . PRO A 1 414 ? 21.821 23.125 32.490 1.00 68.75 414 PRO A O 1
ATOM 3154 N N . ILE A 1 415 ? 20.111 22.355 31.243 1.00 71.88 415 ILE A N 1
ATOM 3155 C CA . ILE A 1 415 ? 20.386 20.924 31.450 1.00 71.88 415 ILE A CA 1
ATOM 3156 C C . ILE A 1 415 ? 21.688 20.524 30.758 1.00 71.88 415 ILE A C 1
ATOM 3158 O O . ILE A 1 415 ? 22.524 19.875 31.377 1.00 71.88 415 ILE A O 1
ATOM 3162 N N . GLY A 1 416 ? 21.907 20.969 29.518 1.00 71.69 416 GLY A N 1
ATOM 3163 C CA . GLY A 1 416 ? 23.143 20.699 28.780 1.00 71.69 416 GLY A CA 1
ATOM 3164 C C . GLY A 1 416 ? 24.384 21.317 29.428 1.00 71.69 416 GLY A C 1
ATOM 3165 O O . GLY A 1 416 ? 25.472 20.766 29.321 1.00 71.69 416 GLY A O 1
ATOM 3166 N N . ARG A 1 417 ? 24.228 22.436 30.150 1.00 73.75 417 ARG A N 1
ATOM 3167 C CA . ARG A 1 417 ? 25.324 23.080 30.895 1.00 73.75 417 ARG A CA 1
ATOM 3168 C C . ARG A 1 417 ? 25.555 22.504 32.291 1.00 73.75 417 ARG A C 1
ATOM 3170 O O . ARG A 1 417 ? 26.640 22.674 32.829 1.00 73.75 417 ARG A O 1
ATOM 3177 N N . ARG A 1 418 ? 24.548 21.861 32.889 1.00 75.31 418 ARG A N 1
ATOM 3178 C CA . ARG A 1 418 ? 24.608 21.287 34.247 1.00 75.31 418 ARG A CA 1
ATOM 3179 C C . ARG A 1 418 ? 24.574 19.761 34.261 1.00 75.31 418 ARG A C 1
ATOM 3181 O O . ARG A 1 418 ? 24.435 19.170 35.327 1.00 75.31 418 ARG A O 1
ATOM 3188 N N . SER A 1 419 ? 24.696 19.107 33.107 1.00 65.69 419 SER A N 1
ATOM 3189 C CA . SER A 1 419 ? 24.628 17.647 32.995 1.00 65.69 419 SER A CA 1
ATOM 3190 C C . SER A 1 419 ? 25.697 16.955 33.839 1.00 65.69 419 SER A C 1
ATOM 3192 O O . SER A 1 419 ? 25.423 15.914 34.422 1.00 65.69 419 SER A O 1
ATOM 3194 N N . GLU A 1 420 ? 26.879 17.558 33.976 1.00 72.38 420 GLU A N 1
ATOM 3195 C CA . GLU A 1 420 ? 27.961 17.032 34.817 1.00 72.38 420 GLU A CA 1
ATOM 3196 C C . GLU A 1 420 ? 27.622 17.115 36.320 1.00 72.38 420 GLU A C 1
ATOM 3198 O O . GLU A 1 420 ? 27.768 16.122 37.032 1.00 72.38 420 GLU A O 1
ATOM 3203 N N . GLU A 1 421 ? 27.061 18.237 36.797 1.00 72.75 421 GLU A N 1
ATOM 3204 C CA . GLU A 1 421 ? 26.586 18.379 38.188 1.00 72.75 421 GLU A CA 1
ATOM 3205 C C . GLU A 1 421 ? 25.395 17.455 38.498 1.00 72.75 421 GLU A C 1
ATOM 3207 O O . GLU A 1 421 ? 25.312 16.881 39.587 1.00 72.75 421 GLU A O 1
ATOM 3212 N N . LEU A 1 422 ? 24.471 17.289 37.544 1.00 72.56 422 LEU A N 1
ATOM 3213 C CA . LEU A 1 422 ? 23.308 16.409 37.684 1.00 72.56 422 LEU A CA 1
ATOM 3214 C C . LEU A 1 422 ? 23.724 14.939 37.763 1.00 72.56 422 LEU A C 1
ATOM 3216 O O . LEU A 1 422 ? 23.204 14.208 38.602 1.00 72.56 422 LEU A O 1
ATOM 3220 N N . VAL A 1 423 ? 24.686 14.509 36.942 1.00 74.88 423 VAL A N 1
ATOM 3221 C CA . VAL A 1 423 ? 25.233 13.147 37.006 1.00 74.88 423 VAL A CA 1
ATOM 3222 C C . VAL A 1 423 ? 25.904 12.910 38.357 1.00 74.88 423 VAL A C 1
ATOM 3224 O O . VAL A 1 423 ? 25.657 11.882 38.981 1.00 74.88 423 VAL A O 1
ATOM 3227 N N . GLU A 1 424 ? 26.669 13.870 38.877 1.00 77.38 424 GLU A N 1
ATOM 3228 C CA . GLU A 1 424 ? 27.300 13.731 40.193 1.00 77.38 424 GLU A CA 1
ATOM 3229 C C . GLU A 1 424 ? 26.271 13.658 41.341 1.00 77.38 424 GLU A C 1
ATOM 3231 O O . GLU A 1 424 ? 26.452 12.908 42.305 1.00 77.38 424 GLU A O 1
ATOM 3236 N N . GLN A 1 425 ? 25.163 14.403 41.254 1.00 75.94 425 GLN A N 1
ATOM 3237 C CA . GLN A 1 425 ? 24.063 14.321 42.223 1.00 75.94 425 GLN A CA 1
ATOM 3238 C C . GLN A 1 425 ? 23.283 13.003 42.122 1.00 75.94 425 GLN A C 1
ATOM 3240 O O . GLN A 1 425 ? 22.954 12.415 43.153 1.00 75.94 425 GLN A O 1
ATOM 3245 N N . VAL A 1 426 ? 23.034 12.501 40.909 1.00 78.94 426 VAL A N 1
ATOM 3246 C CA . VAL A 1 426 ? 22.376 11.203 40.683 1.00 78.94 426 VAL A CA 1
ATOM 3247 C C . VAL A 1 426 ? 23.250 10.062 41.192 1.00 78.94 426 VAL A C 1
ATOM 3249 O O . VAL A 1 426 ? 22.751 9.199 41.909 1.00 78.94 426 VAL A O 1
ATOM 3252 N N . LEU A 1 427 ? 24.556 10.082 40.916 1.00 77.81 427 LEU A N 1
ATOM 3253 C CA . LEU A 1 427 ? 25.494 9.077 41.422 1.00 77.81 427 LEU A CA 1
ATOM 3254 C C . LEU A 1 427 ? 25.569 9.090 42.956 1.00 77.81 427 LEU A C 1
ATOM 3256 O O . LEU A 1 427 ? 25.560 8.030 43.578 1.00 77.81 427 LEU A O 1
ATOM 3260 N N . ARG A 1 428 ? 25.553 10.274 43.588 1.00 79.88 428 ARG A N 1
ATOM 3261 C CA . ARG A 1 428 ? 25.454 10.391 45.054 1.00 79.88 428 ARG A CA 1
ATOM 3262 C C . ARG A 1 428 ? 24.125 9.866 45.599 1.00 79.88 428 ARG A C 1
ATOM 3264 O O . ARG A 1 428 ? 24.115 9.199 46.630 1.00 79.88 428 ARG A O 1
ATOM 3271 N N . SER A 1 429 ? 23.013 10.128 44.915 1.00 77.44 429 SER A N 1
ATOM 3272 C CA . SER A 1 429 ? 21.703 9.583 45.287 1.00 77.44 429 SER A CA 1
ATOM 3273 C C . SER A 1 429 ? 21.672 8.059 45.172 1.00 77.44 429 SER A C 1
ATOM 3275 O O . SER A 1 429 ? 21.164 7.402 46.075 1.00 77.44 429 SER A O 1
ATOM 3277 N N . LEU A 1 430 ? 22.238 7.490 44.106 1.00 78.31 430 LEU A N 1
ATOM 3278 C CA . LEU A 1 430 ? 22.319 6.041 43.909 1.00 78.31 430 LEU A CA 1
ATOM 3279 C C . LEU A 1 430 ? 23.186 5.377 44.984 1.00 78.31 430 LEU A C 1
ATOM 3281 O O . LEU A 1 430 ? 22.763 4.389 45.571 1.00 78.31 430 LEU A O 1
ATOM 3285 N N . ALA A 1 431 ? 24.316 5.986 45.353 1.00 77.94 431 ALA A N 1
ATOM 3286 C CA . ALA A 1 431 ? 25.135 5.504 46.466 1.00 77.94 431 ALA A CA 1
ATOM 3287 C C . ALA A 1 431 ? 24.387 5.539 47.816 1.00 77.94 431 ALA A C 1
ATOM 3289 O O . ALA A 1 431 ? 24.555 4.657 48.658 1.00 77.94 431 ALA A O 1
ATOM 3290 N N . ASN A 1 432 ? 23.531 6.541 48.042 1.00 80.94 432 ASN A N 1
ATOM 3291 C CA . ASN A 1 432 ? 22.682 6.592 49.237 1.00 80.94 432 ASN A CA 1
ATOM 3292 C C . ASN A 1 432 ? 21.578 5.522 49.215 1.00 80.94 432 ASN A C 1
ATOM 3294 O O . ASN A 1 432 ? 21.238 4.987 50.269 1.00 80.94 432 ASN A O 1
ATOM 3298 N N . VAL A 1 433 ? 21.045 5.189 48.036 1.00 80.25 433 VAL A N 1
ATOM 3299 C CA . VAL A 1 433 ? 20.083 4.089 47.859 1.00 80.25 433 VAL A CA 1
ATOM 3300 C C . VAL A 1 433 ? 20.746 2.741 48.139 1.00 80.25 433 VAL A C 1
ATOM 3302 O O . VAL A 1 433 ? 20.173 1.948 48.879 1.00 80.25 433 VAL A O 1
ATOM 3305 N N . ASP A 1 434 ? 21.969 2.508 47.658 1.00 81.69 434 ASP A N 1
ATOM 3306 C CA . ASP A 1 434 ? 22.718 1.277 47.953 1.00 81.69 434 ASP A CA 1
ATOM 3307 C C . ASP A 1 434 ? 22.943 1.102 49.460 1.00 81.69 434 ASP A C 1
ATOM 3309 O O . ASP A 1 434 ? 22.701 0.031 50.018 1.00 81.69 434 ASP A O 1
ATOM 3313 N N . ASN A 1 435 ? 23.311 2.179 50.158 1.00 84.56 435 ASN A N 1
ATOM 3314 C CA . ASN A 1 435 ? 23.449 2.156 51.614 1.00 84.56 435 ASN A CA 1
ATOM 3315 C C . ASN A 1 435 ? 22.115 1.883 52.331 1.00 84.56 435 ASN A C 1
ATOM 3317 O O . ASN A 1 435 ? 22.092 1.156 53.326 1.00 84.56 435 ASN A O 1
ATOM 3321 N N . ALA A 1 436 ? 21.001 2.429 51.833 1.00 77.44 436 ALA A N 1
ATOM 3322 C CA . ALA A 1 436 ? 19.672 2.145 52.373 1.00 77.44 436 ALA A CA 1
ATOM 3323 C C . ALA A 1 436 ? 19.276 0.673 52.164 1.00 77.44 436 ALA A C 1
ATOM 3325 O O . ALA A 1 436 ? 18.719 0.050 53.067 1.00 77.44 436 ALA A O 1
ATOM 3326 N N . LEU A 1 437 ? 19.612 0.090 51.012 1.00 81.19 437 LEU A N 1
ATOM 3327 C CA . LEU A 1 437 ? 19.349 -1.318 50.713 1.00 81.19 437 LEU A CA 1
ATOM 3328 C C . LEU A 1 437 ? 20.190 -2.261 51.586 1.00 81.19 437 LEU A C 1
ATOM 3330 O O . LEU A 1 437 ? 19.658 -3.249 52.085 1.00 81.19 437 LEU A O 1
ATOM 3334 N N . ILE A 1 438 ? 21.453 -1.921 51.867 1.00 86.25 438 ILE A N 1
ATOM 3335 C CA . ILE A 1 438 ? 22.299 -2.664 52.820 1.00 86.25 438 ILE A CA 1
ATOM 3336 C C . ILE A 1 438 ? 21.704 -2.625 54.238 1.00 86.25 438 ILE A C 1
ATOM 3338 O O . ILE A 1 438 ? 21.696 -3.636 54.946 1.00 86.25 438 ILE A O 1
ATOM 3342 N N . GLN A 1 439 ? 21.173 -1.474 54.668 1.00 81.69 439 GLN A N 1
ATOM 3343 C CA . GLN A 1 439 ? 20.509 -1.352 55.971 1.00 81.69 439 GLN A CA 1
ATOM 3344 C C . GLN A 1 439 ? 19.219 -2.176 56.043 1.00 81.69 439 GLN A C 1
ATOM 3346 O O . GLN A 1 439 ? 18.954 -2.795 57.074 1.00 81.69 439 GLN A O 1
ATOM 3351 N N . ILE A 1 440 ? 18.444 -2.230 54.955 1.00 80.12 440 ILE A N 1
ATOM 3352 C CA . ILE A 1 440 ? 17.241 -3.068 54.853 1.00 80.12 440 ILE A CA 1
ATOM 3353 C C . ILE A 1 440 ? 17.601 -4.557 54.913 1.00 80.12 440 ILE A C 1
ATOM 3355 O O . ILE A 1 440 ? 16.938 -5.300 55.636 1.00 80.12 440 ILE A O 1
ATOM 3359 N N . ASP A 1 441 ? 18.657 -4.993 54.223 1.00 80.56 441 ASP A N 1
ATOM 3360 C CA . ASP A 1 441 ? 19.123 -6.386 54.272 1.00 80.56 441 ASP A CA 1
ATOM 3361 C C . ASP A 1 441 ? 19.591 -6.773 55.685 1.00 80.56 441 ASP A C 1
ATOM 3363 O O . ASP A 1 441 ? 19.158 -7.779 56.244 1.00 80.56 441 ASP A O 1
ATOM 3367 N N . THR A 1 442 ? 20.373 -5.904 56.332 1.00 79.19 442 THR A N 1
ATOM 3368 C CA . THR A 1 442 ? 20.830 -6.097 57.722 1.00 79.19 442 THR A CA 1
ATOM 3369 C C . THR A 1 442 ? 19.653 -6.166 58.704 1.00 79.19 442 THR A C 1
ATOM 3371 O O . THR A 1 442 ? 19.619 -7.009 59.607 1.00 79.19 442 THR A O 1
ATOM 3374 N N . PHE A 1 443 ? 18.652 -5.299 58.528 1.00 78.81 443 PHE A N 1
ATOM 3375 C CA . PHE A 1 443 ? 17.421 -5.320 59.316 1.00 78.81 443 PHE A CA 1
ATOM 3376 C C . PHE A 1 443 ? 16.624 -6.613 59.085 1.00 78.81 443 PHE A C 1
ATOM 3378 O O . PHE A 1 443 ? 16.185 -7.239 60.049 1.00 78.81 443 PHE A O 1
ATOM 3385 N N . GLY A 1 444 ? 16.499 -7.065 57.834 1.00 76.75 444 GLY A N 1
ATOM 3386 C CA . GLY A 1 444 ? 15.841 -8.322 57.468 1.00 76.75 444 GLY A CA 1
ATOM 3387 C C . GLY A 1 444 ? 16.531 -9.554 58.059 1.00 76.75 444 GLY A C 1
ATOM 3388 O O . GLY A 1 444 ? 15.867 -10.433 58.607 1.00 76.75 444 GLY A O 1
ATOM 3389 N N . GLN A 1 445 ? 17.864 -9.591 58.042 1.00 74.31 445 GLN A N 1
ATOM 3390 C CA . GLN A 1 445 ? 18.646 -10.643 58.697 1.00 74.31 445 GLN A CA 1
ATOM 3391 C C . GLN A 1 445 ? 18.460 -10.626 60.219 1.00 74.31 445 GLN A C 1
ATOM 3393 O O . GLN A 1 445 ? 18.321 -11.683 60.829 1.00 74.31 445 GLN A O 1
ATOM 3398 N N . THR A 1 446 ? 18.382 -9.439 60.830 1.00 69.19 446 THR A N 1
ATOM 3399 C CA . THR A 1 446 ? 18.101 -9.295 62.267 1.00 69.19 446 THR A CA 1
ATOM 3400 C C . THR A 1 446 ? 16.696 -9.801 62.613 1.00 69.19 446 THR A C 1
ATOM 3402 O O . THR A 1 446 ? 16.538 -10.523 63.596 1.00 69.19 446 THR A O 1
ATOM 3405 N N . LEU A 1 447 ? 15.691 -9.505 61.779 1.00 68.44 447 LEU A N 1
ATOM 3406 C CA . LEU A 1 447 ? 14.325 -10.026 61.925 1.00 68.44 447 LEU A CA 1
ATOM 3407 C C . LEU A 1 447 ? 14.236 -11.548 61.760 1.00 68.44 447 LEU A C 1
ATOM 3409 O O . LEU A 1 447 ? 13.416 -12.184 62.417 1.00 68.44 447 LEU A O 1
ATOM 3413 N N . ASN A 1 448 ? 15.067 -12.121 60.891 1.00 67.19 448 ASN A N 1
ATOM 3414 C CA . ASN A 1 448 ? 15.112 -13.558 60.627 1.00 67.19 448 ASN A CA 1
ATOM 3415 C C . ASN A 1 448 ? 16.025 -14.326 61.606 1.00 67.19 448 ASN A C 1
ATOM 3417 O O . ASN A 1 448 ? 16.028 -15.556 61.629 1.00 67.19 448 ASN A O 1
ATOM 3421 N N . SER A 1 449 ? 16.815 -13.621 62.420 1.00 66.25 449 SER A N 1
ATOM 3422 C CA . SER A 1 449 ? 17.665 -14.229 63.442 1.00 66.25 449 SER A CA 1
ATOM 3423 C C . SER A 1 449 ? 16.855 -14.601 64.692 1.00 66.25 449 SER A C 1
ATOM 3425 O O . SER A 1 449 ? 15.940 -13.904 65.126 1.00 66.25 449 SER A O 1
ATOM 3427 N N . SER A 1 450 ? 17.177 -15.762 65.247 1.00 56.34 450 SER A N 1
ATOM 3428 C CA . SER A 1 450 ? 16.263 -16.699 65.904 1.00 56.34 450 SER A CA 1
ATOM 3429 C C . SER A 1 450 ? 15.586 -16.289 67.220 1.00 56.34 450 SER A C 1
ATOM 3431 O O . SER A 1 450 ? 14.824 -17.112 67.723 1.00 56.34 450 SER A O 1
ATOM 3433 N N . ASP A 1 451 ? 15.819 -15.086 67.757 1.00 64.94 451 ASP A N 1
ATOM 3434 C CA . ASP A 1 451 ? 15.443 -14.686 69.133 1.00 64.94 451 ASP A CA 1
ATOM 3435 C C . ASP A 1 451 ? 14.699 -13.331 69.236 1.00 64.94 451 ASP A C 1
ATOM 3437 O O . ASP A 1 451 ? 14.556 -12.749 70.315 1.00 64.94 451 ASP A O 1
ATOM 3441 N N . GLY A 1 452 ? 14.199 -12.797 68.117 1.00 69.81 452 GLY A N 1
ATOM 3442 C CA . GLY A 1 452 ? 13.491 -11.512 68.091 1.00 69.81 452 GLY A CA 1
ATOM 3443 C C . GLY A 1 452 ? 12.083 -11.542 68.710 1.00 69.81 452 GLY A C 1
ATOM 3444 O O . GLY A 1 452 ? 11.347 -12.522 68.604 1.00 69.81 452 GLY A O 1
ATOM 3445 N N . THR A 1 453 ? 11.647 -10.416 69.285 1.00 69.75 453 THR A N 1
ATOM 3446 C CA . THR A 1 453 ? 10.274 -10.213 69.797 1.00 69.75 453 THR A CA 1
ATOM 3447 C C . THR A 1 453 ? 9.193 -10.386 68.730 1.00 69.75 453 THR A C 1
ATOM 3449 O O . THR A 1 453 ? 8.098 -10.817 69.064 1.00 69.75 453 THR A O 1
ATOM 3452 N N . ILE A 1 454 ? 9.490 -10.108 67.454 1.00 66.69 454 ILE A N 1
ATOM 3453 C CA . ILE A 1 454 ? 8.554 -10.319 66.335 1.00 66.69 454 ILE A CA 1
ATOM 3454 C C . ILE A 1 454 ? 8.362 -11.806 66.041 1.00 66.69 454 ILE A C 1
ATOM 3456 O O . ILE A 1 454 ? 7.236 -12.234 65.828 1.00 66.69 454 ILE A O 1
ATOM 3460 N N . LYS A 1 455 ? 9.426 -12.611 66.093 1.00 68.31 455 LYS A N 1
ATOM 3461 C CA . LYS A 1 455 ? 9.310 -14.066 65.970 1.00 68.31 455 LYS A CA 1
ATOM 3462 C C . LYS A 1 455 ? 8.527 -14.647 67.146 1.00 68.31 455 LYS A C 1
ATOM 3464 O O . LYS A 1 455 ? 7.597 -15.407 66.928 1.00 68.31 455 LYS A O 1
ATOM 3469 N N . ARG A 1 456 ? 8.826 -14.197 68.373 1.00 67.94 456 ARG A N 1
ATOM 3470 C CA . ARG A 1 456 ? 8.052 -14.571 69.568 1.00 67.94 456 ARG A CA 1
ATOM 3471 C C . ARG A 1 456 ? 6.579 -14.187 69.444 1.00 67.94 456 ARG A C 1
ATOM 3473 O O . ARG A 1 456 ? 5.753 -14.970 69.861 1.00 67.94 456 ARG A O 1
ATOM 3480 N N . LEU A 1 457 ? 6.257 -13.038 68.846 1.00 66.81 457 LEU A N 1
ATOM 3481 C CA . LEU A 1 457 ? 4.880 -12.607 68.583 1.00 66.81 457 LEU A CA 1
ATOM 3482 C C . LEU A 1 457 ? 4.199 -13.444 67.486 1.00 66.81 457 LEU A C 1
ATOM 3484 O O . LEU A 1 457 ? 3.012 -13.724 67.577 1.00 66.81 457 LEU A O 1
ATOM 3488 N N . LEU A 1 458 ? 4.936 -13.833 66.443 1.00 67.62 458 LEU A N 1
ATOM 3489 C CA . LEU A 1 458 ? 4.425 -14.650 65.336 1.00 67.62 458 LEU A CA 1
ATOM 3490 C C . LEU A 1 458 ? 4.244 -16.129 65.710 1.00 67.62 458 LEU A C 1
ATOM 3492 O O . LEU A 1 458 ? 3.424 -16.804 65.095 1.00 67.62 458 LEU A O 1
ATOM 3496 N N . GLU A 1 459 ? 5.001 -16.624 66.689 1.00 70.25 459 GLU A N 1
ATOM 3497 C CA . GLU A 1 459 ? 4.949 -18.004 67.195 1.00 70.25 459 GLU A CA 1
ATOM 3498 C C . GLU A 1 459 ? 4.093 -18.146 68.470 1.00 70.25 459 GLU A C 1
ATOM 3500 O O . GLU A 1 459 ? 3.978 -19.247 69.006 1.00 70.25 459 GLU A O 1
ATOM 3505 N N . ASP A 1 460 ? 3.498 -17.057 68.971 1.00 76.56 460 ASP A N 1
ATOM 3506 C CA . ASP A 1 460 ? 2.651 -17.084 70.166 1.00 76.56 460 ASP A CA 1
ATOM 3507 C C . ASP A 1 460 ? 1.215 -17.499 69.813 1.00 76.56 460 ASP A C 1
ATOM 3509 O O . ASP A 1 460 ? 0.408 -16.706 69.315 1.00 76.56 460 ASP A O 1
ATOM 3513 N N . ASP A 1 461 ? 0.885 -18.759 70.098 1.00 73.44 461 ASP A N 1
ATOM 3514 C CA . ASP A 1 461 ? -0.467 -19.295 69.933 1.00 73.44 461 ASP A CA 1
ATOM 3515 C C . ASP A 1 461 ? -1.514 -18.505 70.749 1.00 73.44 461 ASP A C 1
ATOM 3517 O O . ASP A 1 461 ? -2.680 -18.441 70.350 1.00 73.44 461 ASP A O 1
ATOM 3521 N N . GLU A 1 462 ? -1.136 -17.870 71.868 1.00 74.62 462 GLU A N 1
ATOM 3522 C CA . GLU A 1 462 ? -2.046 -17.094 72.722 1.00 74.62 462 GLU A CA 1
ATOM 3523 C C . GLU A 1 462 ? -2.481 -15.787 72.038 1.00 74.62 462 GLU A C 1
ATOM 3525 O O . GLU A 1 462 ? -3.660 -15.413 72.095 1.00 74.62 462 GLU A O 1
ATOM 3530 N N . LEU A 1 463 ? -1.582 -15.164 71.265 1.00 74.12 463 LEU A N 1
ATOM 3531 C CA . LEU A 1 463 ? -1.871 -13.966 70.473 1.00 74.12 463 LEU A CA 1
ATOM 3532 C C . LEU A 1 463 ? -2.968 -14.221 69.433 1.00 74.12 463 LEU A C 1
ATOM 3534 O O . LEU A 1 463 ? -3.839 -13.375 69.224 1.00 74.12 463 LEU A O 1
ATOM 3538 N N . TYR A 1 464 ? -2.970 -15.394 68.792 1.00 69.06 464 TYR A N 1
ATOM 3539 C CA . TYR A 1 464 ? -4.020 -15.759 67.839 1.00 69.06 464 TYR A CA 1
ATOM 3540 C C . TYR A 1 464 ? -5.406 -15.750 68.505 1.00 69.06 464 TYR A C 1
ATOM 3542 O O . TYR A 1 464 ? -6.374 -15.224 67.942 1.00 69.06 464 TYR A O 1
ATOM 3550 N N . TYR A 1 465 ? -5.507 -16.264 69.735 1.00 77.81 465 TYR A N 1
ATOM 3551 C CA . TYR A 1 465 ? -6.757 -16.254 70.494 1.00 77.81 465 TYR A CA 1
ATOM 3552 C C . TYR A 1 465 ? -7.139 -14.853 70.990 1.00 77.81 465 TYR A C 1
ATOM 3554 O O . TYR A 1 465 ? -8.326 -14.514 70.979 1.00 77.81 465 TYR A O 1
ATOM 3562 N N . GLU A 1 466 ? -6.176 -14.017 71.383 1.00 80.50 466 GLU A N 1
ATOM 3563 C CA . GLU A 1 466 ? -6.431 -12.627 71.784 1.00 80.50 466 GLU A CA 1
ATOM 3564 C C . GLU A 1 466 ? -6.871 -11.743 70.612 1.00 80.50 466 GLU A C 1
ATOM 3566 O O . GLU A 1 466 ? -7.842 -10.988 70.739 1.00 80.50 466 GLU A O 1
ATOM 3571 N N . ILE A 1 467 ? -6.228 -11.877 69.447 1.00 78.50 467 ILE A N 1
ATOM 3572 C CA . ILE A 1 467 ? -6.624 -11.184 68.215 1.00 78.50 467 ILE A CA 1
ATOM 3573 C C . ILE A 1 467 ? -8.031 -11.615 67.822 1.00 78.50 467 ILE A C 1
ATOM 3575 O O . ILE A 1 467 ? -8.885 -10.763 67.578 1.00 78.50 467 ILE A O 1
ATOM 3579 N N . ARG A 1 468 ? -8.320 -12.921 67.828 1.00 78.31 468 ARG A N 1
ATOM 3580 C CA . ARG A 1 468 ? -9.657 -13.424 67.501 1.00 78.31 468 ARG A CA 1
ATOM 3581 C C . ARG A 1 468 ? -10.723 -12.897 68.462 1.00 78.31 468 ARG A C 1
ATOM 3583 O O . ARG A 1 468 ? -11.750 -12.412 67.999 1.00 78.31 468 ARG A O 1
ATOM 3590 N N . ARG A 1 469 ? -10.474 -12.914 69.777 1.00 80.81 469 ARG A N 1
ATOM 3591 C CA . ARG A 1 469 ? -11.398 -12.336 70.774 1.00 80.81 469 ARG A CA 1
ATOM 3592 C C . ARG A 1 469 ? -11.596 -10.839 70.571 1.00 80.81 469 ARG A C 1
ATOM 3594 O O . ARG A 1 469 ? -12.700 -10.335 70.748 1.00 80.81 469 ARG A O 1
ATOM 3601 N N . THR A 1 470 ? -10.543 -10.119 70.201 1.00 82.12 470 THR A N 1
ATOM 3602 C CA . THR A 1 470 ? -10.622 -8.683 69.921 1.00 82.12 470 THR A CA 1
ATOM 3603 C C . THR A 1 470 ? -11.462 -8.417 68.677 1.00 82.12 470 THR A C 1
ATOM 3605 O O . THR A 1 470 ? -12.335 -7.555 68.715 1.00 82.12 470 THR A O 1
ATOM 3608 N N . VAL A 1 471 ? -11.273 -9.195 67.609 1.00 83.00 471 VAL A N 1
ATOM 3609 C CA . VAL A 1 471 ? -12.079 -9.103 66.383 1.00 83.00 471 VAL A CA 1
ATOM 3610 C C . VAL A 1 471 ? -13.543 -9.452 66.660 1.00 83.00 471 VAL A C 1
ATOM 3612 O O . VAL A 1 471 ? -14.417 -8.687 66.265 1.00 83.00 471 VAL A O 1
ATOM 3615 N N . GLU A 1 472 ? -13.822 -10.521 67.411 1.00 83.88 472 GLU A N 1
ATOM 3616 C CA . GLU A 1 472 ? -15.187 -10.893 67.821 1.00 83.88 472 GLU A CA 1
ATOM 3617 C C . GLU A 1 472 ? -15.845 -9.788 68.678 1.00 83.88 472 GLU A C 1
ATOM 3619 O O . GLU A 1 472 ? -17.012 -9.442 68.479 1.00 83.88 472 GLU A O 1
ATOM 3624 N N . ASN A 1 473 ? -15.093 -9.159 69.590 1.00 83.62 473 ASN A N 1
ATOM 3625 C CA . ASN A 1 473 ? -15.576 -8.030 70.392 1.00 83.62 473 ASN A CA 1
ATOM 3626 C C . ASN A 1 473 ? -15.822 -6.767 69.551 1.00 83.62 473 ASN A C 1
ATOM 3628 O O . ASN A 1 473 ? -16.789 -6.044 69.806 1.00 83.62 473 ASN A O 1
ATOM 3632 N N . ILE A 1 474 ? -14.973 -6.499 68.554 1.00 81.62 474 ILE A N 1
ATOM 3633 C CA . ILE A 1 474 ? -15.146 -5.390 67.609 1.00 81.62 474 ILE A CA 1
ATOM 3634 C C . ILE A 1 474 ? -16.378 -5.635 66.744 1.00 81.62 474 ILE A C 1
ATOM 3636 O O . ILE A 1 474 ? -17.199 -4.736 66.615 1.00 81.62 474 ILE A O 1
ATOM 3640 N N . GLU A 1 475 ? -16.573 -6.843 66.219 1.00 80.56 475 GLU A N 1
ATOM 3641 C CA . GLU A 1 475 ? -17.744 -7.189 65.412 1.00 80.56 475 GLU A CA 1
ATOM 3642 C C . GLU A 1 475 ? -19.043 -7.037 66.221 1.00 80.56 475 GLU A C 1
ATOM 3644 O O . GLU A 1 475 ? -20.005 -6.413 65.761 1.00 80.56 475 GLU A O 1
ATOM 3649 N N . ALA A 1 476 ? -19.041 -7.487 67.481 1.00 81.00 476 ALA A N 1
ATOM 3650 C CA . ALA A 1 476 ? -20.150 -7.277 68.408 1.00 81.00 476 ALA A CA 1
ATOM 3651 C C . ALA A 1 476 ? -20.389 -5.788 68.728 1.00 81.00 476 ALA A C 1
ATOM 3653 O O . ALA A 1 476 ? -21.538 -5.358 68.876 1.00 81.00 476 ALA A O 1
ATOM 3654 N N . ALA A 1 477 ? -19.332 -4.977 68.830 1.00 79.50 477 ALA A N 1
ATOM 3655 C CA . ALA A 1 477 ? -19.447 -3.532 69.010 1.00 79.50 477 ALA A CA 1
ATOM 3656 C C . ALA A 1 477 ? -20.007 -2.850 67.752 1.00 79.50 477 ALA A C 1
ATOM 3658 O O . ALA A 1 477 ? -20.944 -2.058 67.848 1.00 79.50 477 ALA A O 1
ATOM 3659 N N . THR A 1 478 ? -19.515 -3.201 66.565 1.00 82.19 478 THR A N 1
ATOM 3660 C CA . THR A 1 478 ? -19.985 -2.670 65.280 1.00 82.19 478 THR A CA 1
ATOM 3661 C C . THR A 1 478 ? -21.448 -3.034 65.025 1.00 82.19 478 THR A C 1
ATOM 3663 O O . THR A 1 478 ? -22.222 -2.185 64.579 1.00 82.19 478 THR A O 1
ATOM 3666 N N . ALA A 1 479 ? -21.874 -4.244 65.398 1.00 79.00 479 ALA A N 1
ATOM 3667 C CA . ALA A 1 479 ? -23.274 -4.657 65.332 1.00 79.00 479 ALA A CA 1
ATOM 3668 C C . ALA A 1 479 ? -24.190 -3.795 66.222 1.00 79.00 479 ALA A C 1
ATOM 3670 O O . ALA A 1 479 ? -25.321 -3.504 65.835 1.00 79.00 479 ALA A O 1
ATOM 3671 N N . ARG A 1 480 ? -23.701 -3.328 67.380 1.00 80.06 480 ARG A N 1
ATOM 3672 C CA . ARG A 1 480 ? -24.431 -2.401 68.268 1.00 80.06 480 ARG A CA 1
ATOM 3673 C C . ARG A 1 480 ? -24.404 -0.947 67.793 1.00 80.06 480 ARG A C 1
ATOM 3675 O O . ARG A 1 480 ? -25.296 -0.186 68.148 1.00 80.06 480 ARG A O 1
ATOM 3682 N N . VAL A 1 481 ? -23.404 -0.559 67.003 1.00 80.12 481 VAL A N 1
ATOM 3683 C CA . VAL A 1 481 ? -23.272 0.799 66.445 1.00 80.12 481 VAL A CA 1
ATOM 3684 C C . VAL A 1 481 ? -24.133 0.986 65.193 1.00 80.12 481 VAL A C 1
ATOM 3686 O O . VAL A 1 481 ? -24.612 2.090 64.943 1.00 80.12 481 VAL A O 1
ATOM 3689 N N . ARG A 1 482 ? -24.394 -0.080 64.427 1.00 78.50 482 ARG A N 1
ATOM 3690 C CA . ARG A 1 482 ? -25.183 -0.016 63.185 1.00 78.50 482 ARG A CA 1
ATOM 3691 C C . ARG A 1 482 ? -26.568 0.652 63.346 1.00 78.50 482 ARG A C 1
ATOM 3693 O O . ARG A 1 482 ? -26.845 1.547 62.554 1.00 78.50 482 ARG A O 1
ATOM 3700 N N . PRO A 1 483 ? -27.385 0.342 64.376 1.00 79.56 483 PRO A N 1
ATOM 3701 C CA . PRO A 1 483 ? -28.661 1.028 64.605 1.00 79.56 483 PRO A CA 1
ATOM 3702 C C . PRO A 1 483 ? -28.491 2.523 64.902 1.00 79.56 483 PRO A C 1
ATOM 3704 O O . PRO A 1 483 ? -29.270 3.339 64.428 1.00 79.56 483 PRO A O 1
ATOM 3707 N N . ILE A 1 484 ? -27.434 2.897 65.634 1.00 83.69 484 ILE A N 1
ATOM 3708 C CA . ILE A 1 484 ? -27.143 4.296 65.980 1.00 83.69 484 ILE A CA 1
ATOM 3709 C C . ILE A 1 484 ? -26.802 5.094 64.717 1.00 83.69 484 ILE A C 1
ATOM 3711 O O . ILE A 1 484 ? -27.244 6.229 64.563 1.00 83.69 484 ILE A O 1
ATOM 3715 N N . LEU A 1 485 ? -26.034 4.509 63.794 1.00 80.06 485 LEU A N 1
ATOM 3716 C CA . LEU A 1 485 ? -25.706 5.150 62.519 1.00 80.06 485 LEU A CA 1
ATOM 3717 C C . LEU A 1 485 ? -26.937 5.311 61.617 1.00 80.06 485 LEU A C 1
ATOM 3719 O O . LEU A 1 485 ? -27.074 6.349 60.966 1.00 80.06 485 LEU A O 1
ATOM 3723 N N . ASP A 1 486 ? -27.846 4.334 61.611 1.00 79.69 486 ASP A N 1
ATOM 3724 C CA . ASP A 1 486 ? -29.121 4.440 60.896 1.00 79.69 486 ASP A CA 1
ATOM 3725 C C . ASP A 1 486 ? -30.020 5.531 61.509 1.00 79.69 486 ASP A C 1
ATOM 3727 O O . ASP A 1 486 ? -30.564 6.360 60.776 1.00 79.69 486 ASP A O 1
ATOM 3731 N N . ASP A 1 487 ? -30.093 5.631 62.838 1.00 81.56 487 ASP A N 1
ATOM 3732 C CA . ASP A 1 487 ? -30.831 6.694 63.533 1.00 81.56 487 ASP A CA 1
ATOM 3733 C C . ASP A 1 487 ? -30.231 8.085 63.274 1.00 81.56 487 ASP A C 1
ATOM 3735 O O . ASP A 1 487 ? -30.963 9.050 63.036 1.00 81.56 487 ASP A O 1
ATOM 3739 N N . VAL A 1 488 ? -28.898 8.203 63.246 1.00 80.94 488 VAL A N 1
ATOM 3740 C CA . VAL A 1 488 ? -28.198 9.446 62.877 1.00 80.94 488 VAL A CA 1
ATOM 3741 C C . VAL A 1 488 ? -28.481 9.819 61.425 1.00 80.94 488 VAL A C 1
ATOM 3743 O O . VAL A 1 488 ? -28.677 11.000 61.126 1.00 80.94 488 VAL A O 1
ATOM 3746 N N . ARG A 1 489 ? -28.557 8.845 60.513 1.00 78.25 489 ARG A N 1
ATOM 3747 C CA . ARG A 1 489 ? -28.927 9.087 59.114 1.00 78.25 489 ARG A CA 1
ATOM 3748 C C . ARG A 1 489 ? -30.365 9.589 58.998 1.00 78.25 489 ARG A C 1
ATOM 3750 O O . ARG A 1 489 ? -30.597 10.570 58.297 1.00 78.25 489 ARG A O 1
ATOM 3757 N N . VAL A 1 490 ? -31.310 8.978 59.713 1.00 78.44 490 VAL A N 1
ATOM 3758 C CA . VAL A 1 490 ? -32.717 9.415 59.760 1.00 78.44 490 VAL A CA 1
ATOM 3759 C C . VAL A 1 490 ? -32.846 10.809 60.383 1.00 78.44 490 VAL A C 1
ATOM 3761 O O . VAL A 1 490 ? -33.615 11.641 59.902 1.00 78.44 490 VAL A O 1
ATOM 3764 N N . PHE A 1 491 ? -32.079 11.101 61.432 1.00 77.00 491 PHE A N 1
ATOM 3765 C CA . PHE A 1 491 ? -32.020 12.424 62.050 1.00 77.00 491 PHE A CA 1
ATOM 3766 C C . PHE A 1 491 ? -31.433 13.478 61.101 1.00 77.00 491 PHE A C 1
ATOM 3768 O O . PHE A 1 491 ? -32.003 14.558 60.956 1.00 77.00 491 PHE A O 1
ATOM 3775 N N . THR A 1 492 ? -30.344 13.152 60.402 1.00 79.88 492 THR A N 1
ATOM 3776 C CA . THR A 1 492 ? -29.700 14.041 59.421 1.00 79.88 492 THR A CA 1
ATOM 3777 C C . THR A 1 492 ? -30.624 14.314 58.235 1.00 79.88 492 THR A C 1
ATOM 3779 O O . THR A 1 492 ? -30.742 15.463 57.817 1.00 79.88 492 THR A O 1
ATOM 3782 N N . ASP A 1 493 ? -31.346 13.302 57.743 1.00 80.12 493 ASP A N 1
ATOM 3783 C CA . ASP A 1 493 ? -32.351 13.463 56.684 1.00 80.12 493 ASP A CA 1
ATOM 3784 C C . ASP A 1 493 ? -33.508 14.369 57.139 1.00 80.12 493 ASP A C 1
ATOM 3786 O O . ASP A 1 493 ? -33.923 15.270 56.412 1.00 80.12 493 ASP A O 1
ATOM 3790 N N . LYS A 1 494 ? -33.965 14.232 58.393 1.00 72.06 494 LYS A N 1
ATOM 3791 C CA . LYS A 1 494 ? -34.968 15.139 58.978 1.00 72.06 494 LYS A CA 1
ATOM 3792 C C . LYS A 1 494 ? -34.469 16.580 59.110 1.00 72.06 494 LYS A C 1
ATOM 3794 O O . LYS A 1 494 ? -35.227 17.499 58.814 1.00 72.06 494 LYS A O 1
ATOM 3799 N N . ILE A 1 495 ? -33.212 16.796 59.505 1.00 69.00 495 ILE A N 1
ATOM 3800 C CA . ILE A 1 495 ? -32.606 18.138 59.577 1.00 69.00 495 ILE A CA 1
ATOM 3801 C C . ILE A 1 495 ? -32.463 18.756 58.186 1.00 69.00 495 ILE A C 1
ATOM 3803 O O . ILE A 1 495 ? -32.772 19.933 58.004 1.00 69.00 495 ILE A O 1
ATOM 3807 N N . ALA A 1 496 ? -32.000 17.973 57.211 1.00 71.06 496 ALA A N 1
ATOM 3808 C CA . ALA A 1 496 ? -31.818 18.434 55.842 1.00 71.06 496 ALA A CA 1
ATOM 3809 C C . ALA A 1 496 ? -33.157 18.770 55.173 1.00 71.06 496 ALA A C 1
ATOM 3811 O O . ALA A 1 496 ? -33.238 19.707 54.378 1.00 71.06 496 ALA A O 1
ATOM 3812 N N . ARG A 1 497 ? -34.215 18.023 55.508 1.00 71.12 497 ARG A N 1
ATOM 3813 C CA . ARG A 1 497 ? -35.533 18.163 54.888 1.00 71.12 497 ARG A CA 1
ATOM 3814 C C . ARG A 1 497 ? -36.425 19.207 55.552 1.00 71.12 497 ARG A C 1
ATOM 3816 O O . ARG A 1 497 ? -37.247 19.803 54.859 1.00 71.12 497 ARG A O 1
ATOM 3823 N N . ASP A 1 498 ? -36.266 19.458 56.851 1.00 71.75 498 ASP A N 1
ATOM 3824 C CA . ASP A 1 498 ? -37.000 20.516 57.550 1.00 71.75 498 ASP A CA 1
ATOM 3825 C C . ASP A 1 498 ? -36.195 21.115 58.729 1.00 71.75 498 ASP A C 1
ATOM 3827 O O . ASP A 1 498 ? -36.435 20.796 59.900 1.00 71.75 498 ASP A O 1
ATOM 3831 N N . PRO A 1 499 ? -35.250 22.040 58.464 1.00 66.56 499 PRO A N 1
ATOM 3832 C CA . PRO A 1 499 ? -34.388 22.621 59.499 1.00 66.56 499 PRO A CA 1
ATOM 3833 C C . PRO A 1 499 ? -35.145 23.487 60.522 1.00 66.56 499 PRO A C 1
ATOM 3835 O O . PRO A 1 499 ? -34.564 23.935 61.509 1.00 66.56 499 PRO A O 1
ATOM 3838 N N . ARG A 1 500 ? -36.447 23.738 60.322 1.00 63.66 500 ARG A N 1
ATOM 3839 C CA . ARG A 1 500 ? -37.280 24.573 61.205 1.00 63.66 500 ARG A CA 1
ATOM 3840 C C . ARG A 1 500 ? -37.788 23.833 62.447 1.00 63.66 500 ARG A C 1
ATOM 3842 O O . ARG A 1 500 ? -38.305 24.484 63.353 1.00 63.66 500 ARG A O 1
ATOM 3849 N N . GLN A 1 501 ? -37.643 22.507 62.500 1.00 62.00 501 GLN A N 1
ATOM 3850 C CA . GLN A 1 501 ? -38.054 21.679 63.643 1.00 62.00 501 GLN A CA 1
ATOM 3851 C C . GLN A 1 501 ? -36.978 21.567 64.735 1.00 62.00 501 GLN A C 1
ATOM 3853 O O . GLN A 1 501 ? -37.284 21.181 65.864 1.00 62.00 501 GLN A O 1
ATOM 3858 N N . LEU A 1 502 ? -35.735 21.974 64.449 1.00 60.56 502 LEU A N 1
ATOM 3859 C CA . LEU A 1 502 ? -34.714 22.224 65.467 1.00 60.56 502 LEU A CA 1
ATOM 3860 C C . LEU A 1 502 ? -35.108 23.487 66.237 1.00 60.56 502 LEU A C 1
ATOM 3862 O O . LEU A 1 502 ? -34.800 24.612 65.848 1.00 60.56 502 LEU A O 1
ATOM 3866 N N . GLY A 1 503 ? -35.870 23.288 67.310 1.00 57.56 503 GLY A N 1
ATOM 3867 C CA . GLY A 1 503 ? -36.420 24.331 68.163 1.00 57.56 503 GLY A CA 1
ATOM 3868 C C . GLY A 1 503 ? -35.364 25.204 68.842 1.00 57.56 503 GLY A C 1
ATOM 3869 O O . GLY A 1 503 ? -35.158 25.115 70.044 1.00 57.56 503 GLY A O 1
ATOM 3870 N N . VAL A 1 504 ? -34.803 26.163 68.113 1.00 57.94 504 VAL A N 1
ATOM 3871 C CA . VAL A 1 504 ? -34.233 27.405 68.658 1.00 57.94 504 VAL A CA 1
ATOM 3872 C C . VAL A 1 504 ? -35.258 28.532 68.527 1.00 57.94 504 VAL A C 1
ATOM 3874 O O . VAL A 1 504 ? -35.006 29.602 67.986 1.00 57.94 504 VAL A O 1
ATOM 3877 N N . ARG A 1 505 ? -36.462 28.293 69.056 1.00 53.34 505 ARG A N 1
ATOM 3878 C CA . ARG A 1 505 ? -37.409 29.363 69.421 1.00 53.34 505 ARG A CA 1
ATOM 3879 C C . ARG A 1 505 ? -37.561 29.546 70.935 1.00 53.34 505 ARG A C 1
ATOM 3881 O O . ARG A 1 505 ? -38.252 30.465 71.359 1.00 53.34 505 ARG A O 1
ATOM 3888 N N . GLY A 1 506 ? -36.859 28.741 71.740 1.00 55.09 506 GLY A N 1
ATOM 3889 C CA . GLY A 1 506 ? -36.856 28.834 73.206 1.00 55.09 506 GLY A CA 1
ATOM 3890 C C . GLY A 1 506 ? -35.760 29.714 73.824 1.00 55.09 506 GLY A C 1
ATOM 3891 O O . GLY A 1 506 ? -35.877 30.062 74.990 1.00 55.09 506 GLY A O 1
ATOM 3892 N N . ALA A 1 507 ? -34.719 30.108 73.078 1.00 56.91 507 ALA A N 1
ATOM 3893 C CA . ALA A 1 507 ? -33.539 30.776 73.654 1.00 56.91 507 ALA A CA 1
ATOM 3894 C C . ALA A 1 507 ? -33.385 32.273 73.305 1.00 56.91 507 ALA A C 1
ATOM 3896 O O . ALA A 1 507 ? -32.451 32.913 73.774 1.00 56.91 507 ALA A O 1
ATOM 3897 N N . LEU A 1 508 ? -34.286 32.860 72.504 1.00 57.72 508 LEU A N 1
ATOM 3898 C CA . LEU A 1 508 ? -34.166 34.263 72.054 1.00 57.72 508 LEU A CA 1
ATOM 3899 C C . LEU A 1 508 ? -35.449 35.096 72.224 1.00 57.72 508 LEU A C 1
ATOM 3901 O O . LEU A 1 508 ? -35.609 36.150 71.613 1.00 57.72 508 LEU A O 1
ATOM 3905 N N . GLY A 1 509 ? -36.360 34.666 73.098 1.00 50.84 509 GLY A N 1
ATOM 3906 C CA . GLY A 1 509 ? -37.478 35.494 73.542 1.00 50.84 509 GLY A CA 1
ATOM 3907 C C . GLY A 1 509 ? -37.070 36.373 74.721 1.00 50.84 509 GLY A C 1
ATOM 3908 O O . GLY A 1 509 ? -37.245 35.970 75.866 1.00 50.84 509 GLY A O 1
ATOM 3909 N N . LYS A 1 510 ? -36.564 37.585 74.460 1.00 53.12 510 LYS A N 1
ATOM 3910 C CA . LYS A 1 510 ? -36.491 38.654 75.471 1.00 53.12 510 LYS A CA 1
ATOM 3911 C C . LYS A 1 510 ? -37.910 38.964 75.966 1.00 53.12 510 LYS A C 1
ATOM 3913 O O . LYS A 1 510 ? -38.626 39.745 75.346 1.00 53.12 510 LYS A O 1
ATOM 3918 N N . ARG A 1 511 ? -38.321 38.363 77.082 1.00 53.69 511 ARG A N 1
ATOM 3919 C CA . ARG A 1 511 ? -39.406 38.876 77.924 1.00 53.69 511 ARG A CA 1
ATOM 3920 C C . ARG A 1 511 ? -38.776 39.467 79.185 1.00 53.69 511 ARG A C 1
ATOM 3922 O O . ARG A 1 511 ? -38.018 38.759 79.845 1.00 53.69 511 ARG A O 1
ATOM 3929 N N . PRO A 1 512 ? -39.031 40.745 79.504 1.00 48.19 512 PRO A N 1
ATOM 3930 C CA . PRO A 1 512 ? -38.516 41.349 80.719 1.00 48.19 512 PRO A CA 1
ATOM 3931 C C . PRO A 1 512 ? -39.196 40.711 81.933 1.00 48.19 512 PRO A C 1
ATOM 3933 O O . PRO A 1 512 ? -40.420 40.676 82.044 1.00 48.19 512 PRO A O 1
ATOM 3936 N N . THR A 1 513 ? -38.379 40.193 82.839 1.00 55.97 513 THR A N 1
ATOM 3937 C CA . THR A 1 513 ? -38.755 39.869 84.211 1.00 55.97 513 THR A CA 1
ATOM 3938 C C . THR A 1 513 ? -38.982 41.167 84.982 1.00 55.97 513 THR A C 1
ATOM 3940 O O . THR A 1 513 ? -38.043 41.940 85.159 1.00 55.97 513 THR A O 1
ATOM 3943 N N . GLY A 1 514 ? -40.206 41.385 85.465 1.00 51.75 514 GLY A N 1
ATOM 3944 C CA . GLY A 1 514 ? -40.490 42.363 86.517 1.00 51.75 514 GLY A CA 1
ATOM 3945 C C . GLY A 1 514 ? -41.855 43.039 86.402 1.00 51.75 514 GLY A C 1
ATOM 3946 O O . GLY A 1 514 ? -42.061 43.813 85.475 1.00 51.75 514 GLY A O 1
ATOM 3947 N N . ALA A 1 515 ? -42.740 42.770 87.375 1.00 46.22 515 ALA A N 1
ATOM 3948 C CA . ALA A 1 515 ? -43.527 43.751 88.149 1.00 46.22 515 ALA A CA 1
ATOM 3949 C C . ALA A 1 515 ? -44.916 43.221 88.577 1.00 46.22 515 ALA A C 1
ATOM 3951 O O . ALA A 1 515 ? -45.707 42.799 87.739 1.00 46.22 515 ALA A O 1
ATOM 3952 N N . GLY A 1 516 ? -45.213 43.354 89.879 1.00 44.59 516 GLY A N 1
ATOM 3953 C CA . GLY A 1 516 ? -46.545 43.244 90.509 1.00 44.59 516 GLY A CA 1
ATOM 3954 C C . GLY A 1 516 ? -46.730 41.944 91.305 1.00 44.59 516 GLY A C 1
ATOM 3955 O O . GLY A 1 516 ? -46.777 40.891 90.690 1.00 44.59 516 GLY A O 1
ATOM 3956 N N . LEU A 1 517 ? -46.723 41.884 92.652 1.00 44.19 517 LEU A N 1
ATOM 3957 C CA . LEU A 1 517 ? -47.659 42.506 93.623 1.00 44.19 517 LEU A CA 1
ATOM 3958 C C . LEU A 1 517 ? -49.101 42.379 93.096 1.00 44.19 517 LEU A C 1
ATOM 3960 O O . LEU A 1 517 ? -49.411 42.988 92.080 1.00 44.19 517 LEU A O 1
ATOM 3964 N N . LYS A 1 518 ? -50.008 41.600 93.685 1.00 43.91 518 LYS A N 1
ATOM 3965 C CA . LYS A 1 518 ? -50.391 41.460 95.094 1.00 43.91 518 LYS A CA 1
ATOM 3966 C C . LYS A 1 518 ? -51.131 40.137 95.286 1.00 43.91 518 LYS A C 1
ATOM 3968 O O . LYS A 1 518 ? -51.769 39.707 94.298 1.00 43.91 518 LYS A O 1
#

Sequence (518 aa):
MDENKLRFGVGVLVIAAIGIGVILTFLFGAFPAILNREYTLTVYFDSAEGINTNSPVLRDGVKIGRVSDIQLRPEGGVLLTLAMDAQHKMTHQYIPQIGIGSLITGDSKLEFRKAEPRELEKLLGDDLDLVDRTYSNEEYFAYGQKLDDPFSLLFGMEDEMRSTFRSIRGAGDAVKDIGQSIQSLVRDVRGVIGIDPTPAPPPTAFPPGVPRQSSIGMGHNASMFATTTQHRMMPGPSWARPVSLVSRSSADSSSQYAIQTVAFANQNQFAPPGSQVVPPGTMPPRSLQQGLTPPVGTQRTAGQPTLLDLQNEAIETLEELQGAIRDARSILGNEQIRRGLTDSISRFPGVLDQATDTLKTTQKTFDSFADVGKQFEQVGSVAEQALNELKTTAGDTLESFQATAKNVEAITEPIGRRSEELVEQVLRSLANVDNALIQIDTFGQTLNSSDGTIKRLLEDDELYYEIRRTVENIEAATARVRPILDDVRVFTDKIARDPRQLGVRGALGKRPTGAGLK

Solvent-accessible surface area (backbone atoms only — not comparable to full-atom values): 32094 Å² total; per-residue (Å²): 131,66,68,67,60,54,57,50,53,52,50,53,52,52,52,49,52,52,51,50,50,52,52,47,42,60,72,72,48,70,55,59,72,77,70,54,59,61,36,36,37,36,37,29,27,76,60,60,79,46,58,50,75,64,36,56,26,26,40,94,86,43,78,46,32,26,29,67,41,79,44,79,43,97,90,60,34,31,38,36,35,31,41,27,38,56,91,60,79,51,35,54,45,42,43,52,30,39,39,84,56,37,93,87,78,58,37,33,32,40,32,39,42,79,58,54,71,76,54,46,45,71,74,48,51,89,52,62,78,47,37,80,36,62,72,54,70,72,36,77,46,80,75,36,43,66,60,78,60,74,65,56,55,62,63,51,43,55,61,56,49,55,50,51,52,51,52,52,50,54,53,49,50,54,52,50,53,50,52,53,51,51,54,48,50,54,50,56,52,40,63,75,72,65,75,70,82,79,80,79,81,80,82,82,86,80,84,91,82,88,88,84,83,88,82,92,77,92,81,89,79,88,80,90,80,92,73,96,71,88,79,79,77,78,83,74,69,96,84,72,75,86,85,80,86,78,85,81,80,82,90,82,90,84,89,79,93,73,88,79,79,86,80,89,80,90,86,89,86,88,88,89,85,90,82,86,91,85,89,87,88,88,88,90,86,89,85,90,83,85,87,85,86,87,87,88,86,82,91,87,84,91,81,83,84,52,78,67,57,57,53,52,52,56,51,53,53,51,53,50,51,55,49,53,56,50,53,55,50,52,62,78,64,37,64,67,59,57,47,51,52,51,52,50,63,68,47,48,62,60,54,54,51,52,51,50,53,48,52,54,49,53,50,53,50,53,54,51,52,54,52,52,53,55,52,53,57,53,50,52,56,51,52,54,50,51,52,54,50,50,56,49,53,52,49,56,49,51,51,51,50,52,53,48,52,53,52,49,48,69,60,45,56,59,46,72,74,38,46,68,63,49,49,54,50,48,53,53,49,50,56,52,49,53,53,50,50,53,52,50,50,53,50,50,50,53,62,69,37,96,81,37,71,66,52,54,57,76,69,35,71,64,52,57,53,51,53,49,52,49,51,54,51,48,52,56,48,51,62,65,44,51,62,54,53,52,50,50,49,55,50,48,51,46,44,75,73,44,62,80,73,67,73,79,76,80,82,77,72,91,70,87,88,84,88,78,91,130

Mean predicted aligned error: 25.15 Å

Secondary structure (DSSP, 8-state):
--HHHHHHHHHHHHHHHHHHHHHHHHHTTTTHHHHS-EEEEEEEES--TT--TTPEEEETTEEEEEEEEEEE-TTSSEEEEEEEETTS--BTTEEEEEEE--TTT--EEEEEEEPPHHHHHHHHTT-GGGTTSBPPTTEEES--EEPPPHHHHHHHHHHHHHHHHHHHHHHHHHHHHHHHHHHHHHHHHHHHHT-PPPPPPPPPPPPP------------------------PPPPPTT----------------------------------------------------------------PPPHHHHHHHHHHHHHHHHHHHHHHHHHHT-HHHHHHHHHHHHHHHHHHHHHHHHHHHHHHHHHHHHHHHHHHHHHHHHHHHHHHHHHHHHHHHHHHHHHHHHHHHHHHHHHHHHHHHHHHHHHHHHHHHHHHHHHHHHHHHHHHSTT-HHHHHHS-HHHHHHHHHHHHHHHHHHHHHHHHHHHHHHHHHHHHH-GGGS--SSS-----------

Foldseek 3Di:
DDPVVVVVVVVVVVVVVVVVVVVVCVVVPVPVVVVFDWFKEKEWDQEPFLADFQAFEEEPRHGFWGFHDWAADPVGTIITIITGGPVDFDAQQWAWEWAADDPVPRHIHIYTYRDDPVVCCVQVPPPPVRRGPTDGGPYYGYRYYYDPDVVVVVVVVVVVVVVVVVVVVVVVVVVVVVVVVVVVVVVVVCVVVVPDDDDDDDDDDDDDDDDDDDDDDDDDDDDDDDDDDDDDDDDDDPPDDDDDPDDDDDDDDDDDDDDDDDDDDDDDDDDDDYDDDDDDDDDDDDDDDDDDDDDDDDDDDDDDDDPVRVVVVVVVVVVVVVVVVVVVVVVVPDPVVVVVVVVCVVCVVVVVVVVVVVVVVVVVVVVVVVVVVVVVVVVVVVVVVVVVVVVVVVVVVVVVVVVVVVVCCVVVVVCVVCVVVVVVVVVVVVVVVVVVVVVVVVVVVVVVPDDDPVVVCVPDPVNVVVVVVVVVVVVVVVVVCVVVVVVVVVVVVVCVVCVPPPPPPPPPDPDDDDDDDD

Nearest PDB structures (foldseek):
  6xbd-assembly1_F  TM=6.809E-01  e=2.566E-10  Escherichia coli DEC6A
  5uw8-assembly1_F  TM=8.283E-01  e=6.731E-09  Escherichia coli O157:H7
  5uw8-assembly1_C  TM=8.198E-01  e=9.743E-09  Escherichia coli O157:H7
  6zy4-assembly1_D  TM=7.790E-01  e=1.877E-07  Escherichia coli B185
  8fee-assembly1_B  TM=3.451E-01  e=4.549E-08  Mycolicibacterium smegmatis MC2 155